Protein AF-A0AA36FGV0-F1 (afdb_monomer)

Structure (mmCIF, N/CA/C/O backbone):
data_AF-A0AA36FGV0-F1
#
_entry.id   AF-A0AA36FGV0-F1
#
loop_
_atom_site.group_PDB
_atom_site.id
_atom_site.type_symbol
_atom_site.label_atom_id
_atom_site.label_alt_id
_atom_site.label_comp_id
_atom_site.label_asym_id
_atom_site.label_entity_id
_atom_site.label_seq_id
_atom_site.pdbx_PDB_ins_code
_atom_site.Cartn_x
_atom_site.Cartn_y
_atom_site.Cartn_z
_atom_site.occupancy
_atom_site.B_iso_or_equiv
_atom_site.auth_seq_id
_atom_site.auth_comp_id
_atom_site.auth_asym_id
_atom_site.auth_atom_id
_atom_site.pdbx_PDB_model_num
ATOM 1 N N . MET A 1 1 ? 55.302 2.543 -12.598 1.00 51.16 1 MET A N 1
ATOM 2 C CA . MET A 1 1 ? 54.437 1.432 -13.042 1.00 51.16 1 MET A CA 1
ATOM 3 C C . MET A 1 1 ? 54.715 0.200 -12.169 1.00 51.16 1 MET A C 1
ATOM 5 O O . MET A 1 1 ? 55.273 -0.751 -12.674 1.00 51.16 1 MET A O 1
ATOM 9 N N . ASN A 1 2 ? 54.498 0.284 -10.837 1.00 51.69 2 ASN A N 1
ATOM 10 C CA . ASN A 1 2 ? 54.685 -0.860 -9.905 1.00 51.69 2 ASN A CA 1
ATOM 11 C C . ASN A 1 2 ? 54.218 -0.603 -8.441 1.00 51.69 2 ASN A C 1
ATOM 13 O O . ASN A 1 2 ? 54.749 -1.172 -7.491 1.00 51.69 2 ASN A O 1
ATOM 17 N N . ARG A 1 3 ? 53.230 0.282 -8.225 1.00 45.34 3 ARG A N 1
ATOM 18 C CA . ARG A 1 3 ? 52.556 0.438 -6.910 1.00 45.34 3 ARG A CA 1
ATOM 19 C C . ARG A 1 3 ? 51.031 0.337 -6.997 1.00 45.34 3 ARG A C 1
ATOM 21 O O . ARG A 1 3 ? 50.435 -0.187 -6.070 1.00 45.34 3 ARG A O 1
ATOM 28 N N . LEU A 1 4 ? 50.422 0.739 -8.120 1.00 46.88 4 LEU A N 1
ATOM 29 C CA . LEU A 1 4 ? 49.004 0.459 -8.381 1.00 46.88 4 LEU A CA 1
ATOM 30 C C . LEU A 1 4 ? 48.744 -1.020 -8.714 1.00 46.88 4 LEU A C 1
ATOM 32 O O . LEU A 1 4 ? 47.783 -1.582 -8.214 1.00 46.88 4 LEU A O 1
ATOM 36 N N . GLU A 1 5 ? 49.614 -1.679 -9.486 1.00 45.12 5 GLU A N 1
ATOM 37 C CA . GLU A 1 5 ? 49.387 -3.074 -9.911 1.00 45.12 5 GLU A CA 1
ATOM 38 C C . GLU A 1 5 ? 49.497 -4.087 -8.760 1.00 45.12 5 GLU A C 1
ATOM 40 O O . GLU A 1 5 ? 48.734 -5.046 -8.710 1.00 45.12 5 GLU A O 1
ATOM 45 N N . ASN A 1 6 ? 50.359 -3.835 -7.768 1.00 42.50 6 ASN A N 1
ATOM 46 C CA . ASN A 1 6 ? 50.465 -4.698 -6.585 1.00 42.50 6 ASN A CA 1
ATOM 47 C C . ASN A 1 6 ? 49.325 -4.498 -5.571 1.00 42.50 6 ASN A C 1
ATOM 49 O O . ASN A 1 6 ? 49.116 -5.371 -4.736 1.00 42.50 6 ASN A O 1
ATOM 53 N N . SER A 1 7 ? 48.564 -3.400 -5.653 1.00 47.06 7 SER A N 1
ATOM 54 C CA . SER A 1 7 ? 47.361 -3.206 -4.827 1.00 47.06 7 SER A CA 1
ATOM 55 C C . SER A 1 7 ? 46.142 -3.953 -5.375 1.00 47.06 7 SER A C 1
ATOM 57 O O . SER A 1 7 ? 45.177 -4.148 -4.643 1.00 47.06 7 SER A O 1
ATOM 59 N N . ILE A 1 8 ? 46.163 -4.349 -6.651 1.00 52.72 8 ILE A N 1
ATOM 60 C CA . ILE A 1 8 ? 45.011 -4.951 -7.339 1.00 52.72 8 ILE A CA 1
ATOM 61 C C . ILE A 1 8 ? 44.968 -6.478 -7.133 1.00 52.72 8 ILE A C 1
ATOM 63 O O . ILE A 1 8 ? 43.922 -7.093 -7.299 1.00 52.72 8 ILE A O 1
ATOM 67 N N . ASN A 1 9 ? 46.077 -7.096 -6.710 1.00 48.50 9 ASN A N 1
ATOM 68 C CA . ASN A 1 9 ? 46.266 -8.550 -6.772 1.00 48.50 9 ASN A CA 1
ATOM 69 C C . ASN A 1 9 ? 46.280 -9.301 -5.422 1.00 48.50 9 ASN A C 1
ATOM 71 O O . ASN A 1 9 ? 46.717 -10.451 -5.398 1.00 48.50 9 ASN A O 1
ATOM 75 N N . GLN A 1 10 ? 45.825 -8.723 -4.298 1.00 50.59 10 GLN A N 1
ATOM 76 C CA . GLN A 1 10 ? 45.853 -9.435 -2.996 1.00 50.59 10 GLN A CA 1
ATOM 77 C C . GLN A 1 10 ? 44.572 -9.441 -2.146 1.00 50.59 10 GLN A C 1
ATOM 79 O O . GLN A 1 10 ? 44.553 -10.054 -1.083 1.00 50.59 10 GLN A O 1
ATOM 84 N N . ALA A 1 11 ? 43.464 -8.911 -2.644 1.00 49.47 11 ALA A N 1
ATOM 85 C CA . ALA A 1 11 ? 42.132 -9.302 -2.197 1.00 49.47 11 ALA A CA 1
ATOM 86 C C . ALA A 1 11 ? 41.358 -9.632 -3.470 1.00 49.47 11 ALA A C 1
ATOM 88 O O . ALA A 1 11 ? 41.527 -8.928 -4.464 1.00 49.47 11 ALA A O 1
ATOM 89 N N . GLY A 1 12 ? 40.586 -10.722 -3.497 1.00 49.72 12 GLY A N 1
ATOM 90 C CA . GLY A 1 12 ? 39.739 -11.017 -4.655 1.00 49.72 12 GLY A CA 1
ATOM 91 C C . GLY A 1 12 ? 38.981 -9.756 -5.074 1.00 49.72 12 GLY A C 1
ATOM 92 O O . GLY A 1 12 ? 38.612 -8.968 -4.209 1.00 49.72 12 GLY A O 1
ATOM 93 N N . LEU A 1 13 ? 38.810 -9.546 -6.382 1.00 55.16 13 LEU A N 1
ATOM 94 C CA . LEU A 1 13 ? 38.053 -8.443 -6.993 1.00 55.16 13 LEU A CA 1
ATOM 95 C C . LEU A 1 13 ? 36.561 -8.503 -6.593 1.00 55.16 13 LEU A C 1
ATOM 97 O O . LEU A 1 13 ? 35.685 -8.660 -7.438 1.00 55.16 13 LEU A O 1
ATOM 101 N N . ALA A 1 14 ? 36.266 -8.464 -5.301 1.00 61.03 14 ALA A N 1
ATOM 102 C CA . ALA A 1 14 ? 34.937 -8.359 -4.742 1.00 61.03 14 ALA A CA 1
ATOM 103 C C . ALA A 1 14 ? 34.602 -6.869 -4.650 1.00 61.03 14 ALA A C 1
ATOM 105 O O . ALA A 1 14 ? 35.428 -6.076 -4.192 1.00 61.03 14 ALA A O 1
ATOM 106 N N . SER A 1 15 ? 33.417 -6.486 -5.130 1.00 71.06 15 SER A N 1
ATOM 107 C CA . S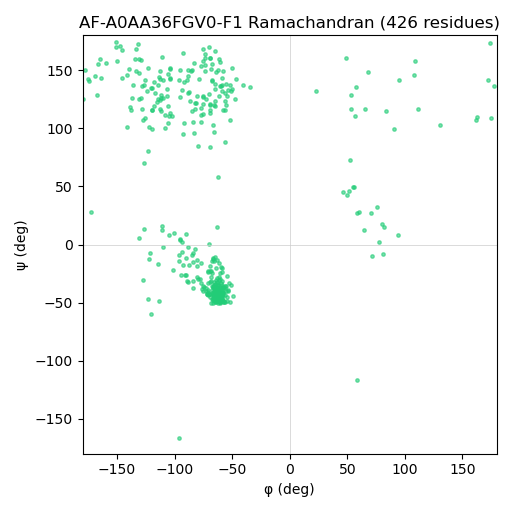ER A 1 15 ? 32.896 -5.142 -4.898 1.00 71.06 15 SER A CA 1
ATOM 108 C C . SER A 1 15 ? 32.781 -4.901 -3.395 1.00 71.06 15 SER A C 1
ATOM 110 O O . SER A 1 15 ? 32.483 -5.821 -2.633 1.00 71.06 15 SER A O 1
ATOM 112 N N . ASP A 1 16 ? 33.059 -3.672 -2.967 1.00 84.38 16 ASP A N 1
ATOM 113 C CA . ASP A 1 16 ? 32.792 -3.247 -1.599 1.00 84.38 16 ASP A CA 1
ATOM 114 C C . ASP A 1 16 ? 31.263 -3.166 -1.411 1.00 84.38 16 ASP A C 1
ATOM 116 O O . ASP A 1 16 ? 30.619 -2.320 -2.047 1.00 84.38 16 ASP A O 1
ATOM 120 N N . PRO A 1 17 ? 30.657 -4.026 -0.569 1.00 84.56 17 PRO A N 1
ATOM 121 C CA . PRO A 1 17 ? 29.209 -4.052 -0.400 1.00 84.56 17 PRO A CA 1
ATOM 122 C C . PRO A 1 17 ? 28.640 -2.735 0.143 1.00 84.56 17 PRO A C 1
ATOM 124 O O . PRO A 1 17 ? 27.491 -2.400 -0.154 1.00 84.56 17 PRO A O 1
ATOM 127 N N . GLU A 1 18 ? 29.420 -1.972 0.915 1.00 86.75 18 GLU A N 1
ATOM 128 C CA . GLU A 1 18 ? 28.995 -0.675 1.452 1.00 86.75 18 GLU A CA 1
ATOM 129 C C . GLU A 1 18 ? 28.924 0.371 0.335 1.00 86.75 18 GLU A C 1
ATOM 131 O O . GLU A 1 18 ? 27.935 1.105 0.208 1.00 86.75 18 GLU A O 1
ATOM 136 N N . ALA A 1 19 ? 29.930 0.383 -0.544 1.00 85.94 19 ALA A N 1
ATOM 137 C CA . ALA A 1 19 ? 29.931 1.230 -1.731 1.00 85.94 19 ALA A CA 1
ATOM 138 C C . ALA A 1 19 ? 28.770 0.880 -2.678 1.00 85.94 19 ALA A C 1
ATOM 140 O O . ALA A 1 19 ? 28.139 1.784 -3.235 1.00 85.94 19 ALA A O 1
ATOM 141 N N . ASP A 1 20 ? 28.431 -0.405 -2.821 1.00 87.00 20 ASP A N 1
ATOM 142 C CA . ASP A 1 20 ? 27.313 -0.857 -3.656 1.00 87.00 20 ASP A CA 1
ATOM 143 C C . ASP A 1 20 ? 25.963 -0.308 -3.168 1.00 87.00 20 ASP A C 1
ATOM 145 O O . ASP A 1 20 ? 25.121 0.080 -3.985 1.00 87.00 20 ASP A O 1
ATOM 149 N N . VAL A 1 21 ? 25.744 -0.224 -1.851 1.00 87.88 21 VAL A N 1
ATOM 150 C CA . VAL A 1 21 ? 24.526 0.378 -1.276 1.00 87.88 21 VAL A CA 1
ATOM 151 C C . VAL A 1 21 ? 24.435 1.861 -1.636 1.00 87.88 21 VAL A C 1
ATOM 153 O O . VAL A 1 21 ? 23.407 2.315 -2.146 1.00 87.88 21 VAL A O 1
ATOM 156 N N . ILE A 1 22 ? 25.519 2.613 -1.441 1.00 87.44 22 ILE A N 1
ATOM 157 C CA . ILE A 1 22 ? 25.567 4.050 -1.748 1.00 87.44 22 ILE A CA 1
ATOM 158 C C . ILE A 1 22 ? 25.345 4.285 -3.245 1.00 87.44 22 ILE A C 1
ATOM 160 O O . ILE A 1 22 ? 24.537 5.131 -3.640 1.00 87.44 22 ILE A O 1
ATOM 164 N N . MET A 1 23 ? 26.007 3.504 -4.098 1.00 88.81 23 MET A N 1
ATOM 165 C CA . MET A 1 23 ? 25.870 3.620 -5.548 1.00 88.81 23 MET A CA 1
ATOM 166 C C . MET A 1 23 ? 24.460 3.270 -6.028 1.00 88.81 23 MET A C 1
ATOM 168 O O . MET A 1 23 ? 23.944 3.937 -6.932 1.00 88.81 23 MET A O 1
ATOM 172 N N . LYS A 1 24 ? 23.789 2.290 -5.411 1.00 88.38 24 LYS A N 1
ATOM 173 C CA . LYS A 1 24 ? 22.369 2.004 -5.680 1.00 88.38 24 LYS A CA 1
ATOM 174 C C . LYS A 1 24 ? 21.484 3.203 -5.342 1.00 88.38 24 LYS A C 1
ATOM 176 O O . LYS A 1 24 ? 20.651 3.574 -6.166 1.00 88.38 24 LYS A O 1
ATOM 181 N N . ILE A 1 25 ? 21.702 3.860 -4.201 1.00 89.19 25 ILE A N 1
ATOM 182 C CA . ILE A 1 25 ? 20.951 5.068 -3.818 1.00 89.19 25 ILE A CA 1
ATOM 183 C C . ILE A 1 25 ? 21.192 6.194 -4.828 1.00 89.19 25 ILE A C 1
ATOM 185 O O . ILE A 1 25 ? 20.232 6.733 -5.378 1.00 89.19 25 ILE A O 1
ATOM 189 N N . ILE A 1 26 ? 22.452 6.503 -5.151 1.00 86.88 26 ILE A N 1
ATOM 190 C CA . ILE A 1 26 ? 22.810 7.572 -6.102 1.00 86.88 26 ILE A CA 1
ATOM 191 C C . ILE A 1 26 ? 22.182 7.326 -7.481 1.00 86.88 26 ILE A C 1
ATOM 193 O O . ILE A 1 26 ? 21.686 8.248 -8.130 1.00 86.88 26 ILE A O 1
ATOM 197 N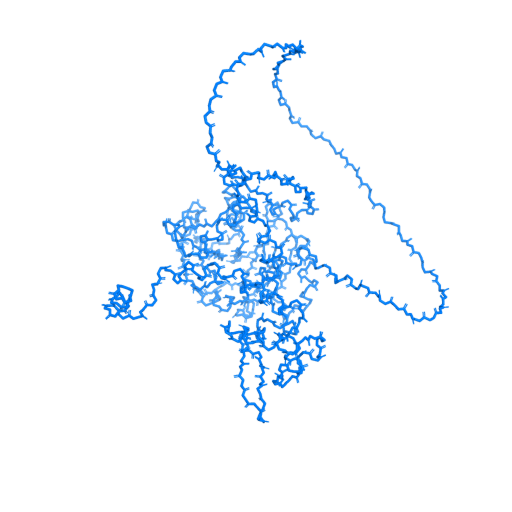 N . THR A 1 27 ? 22.194 6.078 -7.948 1.00 88.75 27 THR A N 1
ATOM 198 C CA . THR A 1 27 ? 21.694 5.730 -9.285 1.00 88.75 27 THR A CA 1
ATOM 199 C C . THR A 1 27 ? 20.180 5.514 -9.342 1.00 88.75 27 THR A C 1
ATOM 201 O O . THR A 1 27 ? 19.612 5.564 -10.436 1.00 88.75 27 THR A O 1
ATOM 204 N N . SER A 1 28 ? 19.504 5.348 -8.201 1.00 89.00 28 SER A N 1
ATOM 205 C CA . SER A 1 28 ? 18.059 5.091 -8.127 1.00 89.00 28 SER A CA 1
ATOM 206 C C . SER A 1 28 ? 17.217 6.186 -8.792 1.00 89.00 28 SER A C 1
ATOM 208 O O . SER A 1 28 ? 16.312 5.870 -9.563 1.00 89.00 28 SER A O 1
ATOM 210 N N . ALA A 1 29 ? 17.566 7.465 -8.605 1.00 86.81 29 ALA A N 1
ATOM 211 C CA . ALA A 1 29 ? 16.849 8.592 -9.208 1.00 86.81 29 ALA A CA 1
ATOM 212 C C . ALA A 1 29 ? 16.870 8.536 -10.746 1.00 86.81 29 ALA A C 1
ATOM 214 O O . ALA A 1 29 ? 15.877 8.838 -11.413 1.00 86.81 29 ALA A O 1
ATOM 215 N N . ARG A 1 30 ? 17.995 8.092 -11.323 1.00 92.00 30 ARG A N 1
ATOM 216 C CA . ARG A 1 30 ? 18.115 7.864 -12.768 1.00 92.00 30 ARG A CA 1
ATOM 217 C C . ARG A 1 30 ? 17.208 6.717 -13.212 1.00 92.00 30 ARG A C 1
ATOM 219 O O . ARG A 1 30 ? 16.504 6.869 -14.206 1.00 92.00 30 ARG A O 1
ATOM 226 N N . ASN A 1 31 ? 17.206 5.603 -12.483 1.00 93.44 31 ASN A N 1
ATOM 227 C CA . ASN A 1 31 ? 16.404 4.424 -12.822 1.00 93.44 31 ASN A CA 1
ATOM 228 C C . ASN A 1 31 ? 14.901 4.724 -12.747 1.00 93.44 31 ASN A C 1
ATOM 230 O O . ASN A 1 31 ? 14.164 4.377 -13.669 1.00 93.44 31 ASN A O 1
ATOM 234 N N . LEU A 1 32 ? 14.463 5.450 -11.714 1.00 91.06 32 LEU A N 1
ATOM 235 C CA . LEU A 1 32 ? 13.085 5.920 -11.595 1.00 91.06 32 LEU A CA 1
ATOM 236 C C . LEU A 1 32 ? 12.699 6.800 -12.787 1.00 91.06 32 LEU A C 1
ATOM 238 O O . LEU A 1 32 ? 11.677 6.559 -13.419 1.00 91.06 32 LEU A O 1
ATOM 242 N N . LYS A 1 33 ? 13.538 7.769 -13.170 1.00 91.44 33 LYS A N 1
ATOM 243 C CA . LYS A 1 33 ? 13.253 8.646 -14.317 1.00 91.44 33 LYS A CA 1
ATOM 244 C C . LYS A 1 33 ? 13.143 7.881 -15.644 1.00 91.44 33 LYS A C 1
ATOM 246 O O . LYS A 1 33 ? 12.327 8.238 -16.489 1.00 91.44 33 LYS A O 1
ATOM 251 N N . ILE A 1 34 ? 13.936 6.826 -15.821 1.00 94.94 34 ILE A N 1
ATOM 252 C CA . ILE A 1 34 ? 13.884 5.940 -16.995 1.00 94.94 34 ILE A CA 1
ATOM 253 C C . ILE A 1 34 ? 12.574 5.141 -17.020 1.00 94.94 34 ILE A C 1
ATOM 255 O O . ILE A 1 34 ? 11.911 5.105 -18.059 1.00 94.94 34 ILE A O 1
ATOM 259 N N . LEU A 1 35 ? 12.174 4.550 -15.888 1.00 94.00 35 LEU A N 1
ATOM 260 C CA . LEU A 1 35 ? 10.875 3.883 -15.738 1.00 94.00 35 LEU A CA 1
ATOM 261 C C . LEU A 1 35 ? 9.725 4.849 -16.057 1.00 94.00 35 LEU A C 1
ATOM 263 O O . LEU A 1 35 ? 8.853 4.527 -16.866 1.00 94.00 35 LEU A O 1
ATOM 267 N N . MET A 1 36 ? 9.754 6.046 -15.464 1.00 91.50 36 MET A N 1
ATOM 268 C CA . MET A 1 36 ? 8.727 7.070 -15.663 1.00 91.50 36 MET A CA 1
ATOM 269 C C . MET A 1 36 ? 8.605 7.475 -17.126 1.00 91.50 36 MET A C 1
ATOM 271 O O . MET A 1 36 ? 7.492 7.530 -17.642 1.00 91.50 36 MET A O 1
ATOM 275 N N . TYR A 1 37 ? 9.723 7.658 -17.829 1.00 93.44 37 TYR A N 1
ATOM 276 C CA . TYR A 1 37 ? 9.687 7.950 -19.258 1.00 93.44 37 TYR A CA 1
ATOM 277 C C . TYR A 1 37 ? 8.995 6.831 -20.053 1.00 93.44 37 TYR A C 1
ATOM 279 O O . TYR A 1 37 ? 8.110 7.115 -20.859 1.00 93.44 37 TYR A O 1
ATOM 287 N N . GLY A 1 38 ? 9.326 5.560 -19.784 1.00 93.38 38 GLY A N 1
ATOM 288 C CA . GLY A 1 38 ? 8.666 4.408 -20.413 1.00 93.38 38 GLY A CA 1
ATOM 289 C C . GLY A 1 38 ? 7.150 4.380 -20.179 1.00 93.38 38 GLY A C 1
ATOM 290 O O . GLY A 1 38 ? 6.381 4.131 -21.112 1.00 93.38 38 GLY A O 1
ATOM 291 N N . LEU A 1 39 ? 6.710 4.713 -18.961 1.00 91.06 39 LEU A N 1
ATOM 292 C CA . LEU A 1 39 ? 5.292 4.844 -18.618 1.00 91.06 39 LEU A CA 1
ATOM 293 C C . LEU A 1 39 ? 4.632 6.019 -19.353 1.00 91.06 39 LEU A C 1
ATOM 295 O O . LEU A 1 39 ? 3.551 5.864 -19.924 1.00 91.06 39 LEU A O 1
ATOM 299 N N . GLU A 1 40 ? 5.246 7.200 -19.357 1.00 88.88 40 GLU A N 1
ATOM 300 C CA . GLU A 1 40 ? 4.680 8.434 -19.920 1.00 88.88 40 GLU A CA 1
ATOM 301 C C . GLU A 1 40 ? 4.462 8.380 -21.431 1.00 88.88 40 GLU A C 1
ATOM 303 O O . GLU A 1 40 ? 3.453 8.911 -21.918 1.00 88.88 40 GLU A O 1
ATOM 308 N N . VAL A 1 41 ? 5.389 7.744 -22.155 1.00 91.25 41 VAL A N 1
ATOM 309 C CA . VAL A 1 41 ? 5.276 7.539 -23.606 1.00 91.25 41 VAL A CA 1
ATOM 310 C C . VAL A 1 41 ? 4.376 6.355 -23.960 1.00 91.25 41 VAL A C 1
ATOM 312 O O . VAL A 1 41 ? 3.963 6.241 -25.106 1.00 91.25 41 VAL A O 1
ATOM 315 N N . GLY A 1 42 ? 4.032 5.499 -22.990 1.00 91.56 42 GLY A N 1
ATOM 316 C CA . GLY A 1 42 ? 3.203 4.313 -23.222 1.00 91.56 42 GLY A CA 1
ATOM 317 C C . GLY A 1 42 ? 3.960 3.173 -23.900 1.00 91.56 42 GLY A C 1
ATOM 318 O O . GLY A 1 42 ? 3.373 2.415 -24.665 1.00 91.56 42 GLY A O 1
ATOM 319 N N . LEU A 1 43 ? 5.263 3.040 -23.632 1.00 94.69 43 LEU A N 1
ATOM 320 C CA . LEU A 1 43 ? 6.091 1.997 -24.238 1.00 94.69 43 LEU A CA 1
ATOM 321 C C . LEU A 1 43 ? 5.574 0.592 -23.900 1.00 94.69 43 LEU A C 1
ATOM 323 O O . LEU A 1 43 ? 5.433 -0.243 -24.788 1.00 94.69 43 LEU A O 1
ATOM 327 N N . PHE A 1 44 ? 5.297 0.332 -22.621 1.00 94.44 44 PHE A N 1
ATOM 328 C CA . PHE A 1 44 ? 4.861 -0.990 -22.162 1.00 94.44 44 PHE A CA 1
ATOM 329 C C . PHE A 1 44 ? 3.483 -1.362 -22.726 1.00 94.44 44 PHE A C 1
ATOM 331 O O . PHE A 1 44 ? 3.248 -2.522 -23.059 1.00 94.44 44 PHE A O 1
ATOM 338 N N . ASP A 1 45 ? 2.605 -0.368 -22.889 1.00 91.69 45 ASP A N 1
ATOM 339 C CA . ASP A 1 45 ? 1.291 -0.515 -23.523 1.00 91.69 45 ASP A CA 1
ATOM 340 C C . ASP A 1 45 ? 1.416 -0.869 -25.010 1.00 91.69 45 ASP A C 1
ATOM 342 O O . ASP A 1 45 ? 0.711 -1.742 -25.516 1.00 91.69 45 ASP A O 1
ATOM 346 N N . GLU A 1 46 ? 2.330 -0.209 -25.721 1.00 92.88 46 GLU A N 1
ATOM 347 C CA . GLU A 1 46 ? 2.604 -0.485 -27.133 1.00 92.88 46 GLU A CA 1
ATOM 348 C C . GLU A 1 46 ? 3.153 -1.905 -27.328 1.00 92.88 46 GLU A C 1
ATOM 350 O O . GLU A 1 46 ? 2.697 -2.622 -28.215 1.00 92.88 46 GLU A O 1
ATOM 355 N N . ILE A 1 47 ? 4.087 -2.341 -26.475 1.00 92.75 47 ILE A N 1
ATOM 356 C CA . ILE A 1 47 ? 4.630 -3.706 -26.526 1.00 92.75 47 ILE A CA 1
ATOM 357 C C . ILE A 1 47 ? 3.526 -4.738 -26.265 1.00 92.75 47 ILE A C 1
ATOM 359 O O . ILE A 1 47 ? 3.439 -5.727 -26.990 1.00 92.75 47 ILE A O 1
ATOM 363 N N . GLU A 1 48 ? 2.665 -4.517 -25.265 1.00 89.81 48 GLU A N 1
ATOM 364 C CA . GLU A 1 48 ? 1.576 -5.453 -24.958 1.00 89.81 48 GLU A CA 1
ATOM 365 C C . GLU A 1 48 ? 0.526 -5.501 -26.075 1.00 89.81 48 GLU A C 1
ATOM 367 O O . GLU A 1 48 ? 0.136 -6.583 -26.513 1.00 89.81 48 GLU A O 1
ATOM 372 N N . SER A 1 49 ? 0.080 -4.342 -26.563 1.00 89.19 49 SER A N 1
ATOM 373 C CA . SER A 1 49 ? -0.969 -4.257 -27.590 1.00 89.19 49 SER A CA 1
ATOM 374 C C . SER A 1 49 ? -0.535 -4.791 -28.957 1.00 89.19 49 SER A C 1
ATOM 376 O O . SER A 1 49 ? -1.386 -5.238 -29.725 1.00 89.19 49 SER A O 1
ATOM 378 N N . ASN A 1 50 ? 0.769 -4.802 -29.252 1.00 87.12 50 ASN A N 1
ATOM 379 C CA . ASN A 1 50 ? 1.301 -5.410 -30.470 1.00 87.12 50 ASN A CA 1
ATOM 380 C C . ASN A 1 50 ? 1.181 -6.948 -30.474 1.00 87.12 50 ASN A C 1
ATOM 382 O O . ASN A 1 50 ? 1.192 -7.553 -31.544 1.00 87.12 50 ASN A O 1
ATOM 386 N N . GLY A 1 51 ? 1.082 -7.590 -29.304 1.00 83.81 51 GLY A N 1
ATOM 387 C CA . GLY A 1 51 ? 0.923 -9.045 -29.162 1.00 83.81 51 GLY A CA 1
ATOM 388 C C . GLY A 1 51 ? 2.163 -9.887 -29.498 1.00 83.81 51 GLY A C 1
ATOM 389 O O . GLY A 1 51 ? 2.182 -11.076 -29.202 1.00 83.81 51 GLY A O 1
ATOM 390 N N . GLU A 1 52 ? 3.205 -9.280 -30.068 1.00 87.31 52 GLU A N 1
ATOM 391 C CA . GLU A 1 52 ? 4.476 -9.914 -30.433 1.00 87.31 52 GLU A CA 1
ATOM 392 C C . GLU A 1 52 ? 5.665 -9.049 -29.971 1.00 87.31 52 GLU A C 1
ATOM 394 O O . GLU A 1 52 ? 5.553 -7.815 -29.969 1.00 87.31 52 GLU A O 1
ATOM 399 N N . PRO A 1 53 ? 6.825 -9.649 -29.638 1.00 89.69 53 PRO A N 1
ATOM 400 C CA . PRO A 1 53 ? 8.037 -8.907 -29.303 1.00 89.69 53 PRO A CA 1
ATOM 401 C C . PRO A 1 53 ? 8.461 -7.923 -30.405 1.00 89.69 53 PRO A C 1
ATOM 403 O O . PRO A 1 53 ? 8.464 -8.242 -31.598 1.00 89.69 53 PRO A O 1
ATOM 406 N N . LEU A 1 54 ? 8.874 -6.719 -30.010 1.00 95.25 54 LEU A N 1
ATOM 407 C CA . LEU A 1 54 ? 9.211 -5.635 -30.934 1.00 95.25 54 LEU A CA 1
ATOM 408 C C . LEU A 1 54 ? 10.720 -5.449 -31.072 1.00 95.25 54 LEU A C 1
ATOM 410 O O . LEU A 1 54 ? 11.467 -5.509 -30.103 1.00 95.25 54 LEU A O 1
ATOM 414 N N . THR A 1 55 ? 11.192 -5.145 -32.281 1.00 97.06 55 THR A N 1
ATOM 415 C CA . THR A 1 55 ? 12.591 -4.726 -32.482 1.00 97.06 55 THR A CA 1
ATOM 416 C C . THR A 1 55 ? 12.788 -3.269 -32.056 1.00 97.06 55 THR A C 1
ATOM 418 O O . THR A 1 55 ? 11.874 -2.450 -32.189 1.00 97.06 55 THR A O 1
ATOM 421 N N . ALA A 1 56 ? 14.013 -2.893 -31.668 1.00 97.31 56 ALA A N 1
ATOM 422 C CA . ALA A 1 56 ? 14.353 -1.489 -31.399 1.00 97.31 56 ALA A CA 1
ATOM 423 C C . ALA A 1 56 ? 14.056 -0.575 -32.603 1.00 97.31 56 ALA A C 1
ATOM 425 O O . ALA A 1 56 ? 13.587 0.545 -32.435 1.00 97.31 56 ALA A O 1
ATOM 426 N N . ALA A 1 57 ? 14.264 -1.066 -33.831 1.00 96.50 57 ALA A N 1
ATOM 427 C CA . ALA A 1 57 ? 13.917 -0.332 -35.049 1.00 96.50 57 ALA A CA 1
ATOM 428 C C . ALA A 1 57 ? 12.399 -0.154 -35.225 1.00 96.50 57 ALA A C 1
ATOM 430 O O . ALA A 1 57 ? 11.963 0.875 -35.733 1.00 96.50 57 ALA A O 1
ATOM 431 N N . GLY A 1 58 ? 11.597 -1.145 -34.825 1.00 95.75 58 GLY A N 1
ATOM 432 C CA . GLY A 1 58 ? 10.137 -1.054 -34.831 1.00 95.75 58 GLY A CA 1
ATOM 433 C C . GLY A 1 58 ? 9.637 0.022 -33.873 1.00 95.75 58 GLY A C 1
ATOM 434 O O . GLY A 1 58 ? 8.897 0.910 -34.293 1.00 95.75 58 GLY A O 1
ATOM 435 N N . ILE A 1 59 ? 10.125 -0.006 -32.631 1.00 96.31 59 ILE A N 1
ATOM 436 C CA . ILE A 1 59 ? 9.794 0.984 -31.596 1.00 96.31 59 ILE A CA 1
ATOM 437 C C . ILE A 1 59 ? 10.256 2.378 -32.035 1.00 96.31 59 ILE A C 1
ATOM 439 O O . ILE A 1 59 ? 9.460 3.312 -32.053 1.00 96.31 59 ILE A O 1
ATOM 443 N N . ALA A 1 60 ? 11.502 2.515 -32.494 1.00 97.31 60 ALA A N 1
ATOM 444 C CA . ALA A 1 60 ? 12.039 3.791 -32.961 1.00 97.31 60 ALA A CA 1
ATOM 445 C C . ALA A 1 60 ? 11.193 4.405 -34.087 1.00 97.31 60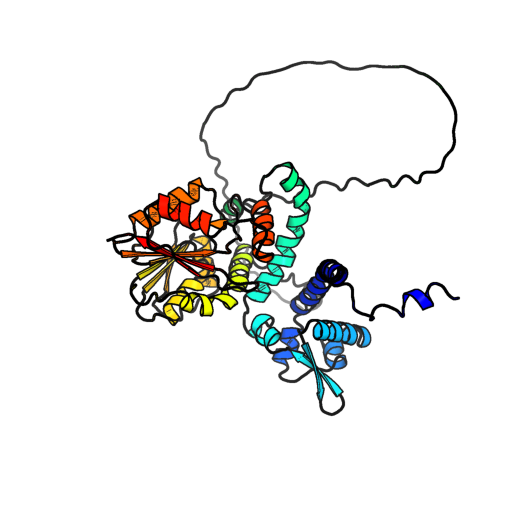 ALA A C 1
ATOM 447 O O . ALA A 1 60 ? 10.867 5.587 -34.037 1.00 97.31 60 ALA A O 1
ATOM 448 N N . ARG A 1 61 ? 10.759 3.605 -35.073 1.00 96.69 61 ARG A N 1
ATOM 449 C CA . ARG A 1 61 ? 9.852 4.087 -36.129 1.00 96.69 61 ARG A CA 1
ATOM 450 C C . ARG A 1 61 ? 8.492 4.511 -35.580 1.00 96.69 61 ARG A C 1
ATOM 452 O O . ARG A 1 61 ? 7.985 5.546 -35.997 1.00 96.69 61 ARG A O 1
ATOM 459 N N . LYS A 1 62 ? 7.905 3.728 -34.670 1.00 94.44 62 LYS A N 1
ATOM 460 C CA . LYS A 1 62 ? 6.570 3.998 -34.114 1.00 94.44 62 LYS A CA 1
ATOM 461 C C . LYS A 1 62 ? 6.532 5.304 -33.321 1.00 94.44 62 LYS A C 1
ATOM 463 O O . LYS A 1 62 ? 5.592 6.076 -33.475 1.00 94.44 62 LYS A O 1
ATOM 468 N N . PHE A 1 63 ? 7.560 5.554 -32.514 1.00 94.31 63 PHE A N 1
ATOM 469 C CA . PHE A 1 63 ? 7.649 6.745 -31.668 1.00 94.31 63 PHE A CA 1
ATOM 470 C C . PHE A 1 63 ? 8.406 7.918 -32.315 1.00 94.31 63 PHE A C 1
ATOM 472 O O . PHE A 1 63 ? 8.540 8.969 -31.695 1.00 94.31 63 PHE A O 1
ATOM 479 N N . ASN A 1 64 ? 8.868 7.768 -33.564 1.00 96.12 64 ASN A N 1
ATOM 480 C CA . ASN A 1 64 ? 9.695 8.749 -34.275 1.00 96.12 64 ASN A CA 1
ATOM 481 C C . ASN A 1 64 ? 10.985 9.121 -33.509 1.00 96.12 64 ASN A C 1
ATOM 483 O O . ASN A 1 64 ? 11.299 10.294 -33.300 1.00 96.12 64 ASN A O 1
ATOM 487 N N . TYR A 1 65 ? 11.724 8.103 -33.067 1.00 97.00 65 TYR A N 1
ATOM 488 C CA . TYR A 1 65 ? 12.978 8.227 -32.322 1.00 97.00 65 TYR A CA 1
ATOM 489 C C . TYR A 1 65 ? 14.187 7.760 -33.133 1.00 97.00 65 TYR A C 1
ATOM 491 O O . TYR A 1 65 ? 14.077 6.994 -34.092 1.00 97.00 65 TYR A O 1
ATOM 499 N N . ASP A 1 66 ? 15.376 8.179 -32.697 1.00 97.94 66 ASP A N 1
ATOM 500 C CA . ASP A 1 66 ? 16.627 7.603 -33.179 1.00 97.94 66 ASP A CA 1
ATOM 501 C C . ASP A 1 66 ? 16.735 6.124 -32.773 1.00 97.94 66 ASP A C 1
ATOM 503 O O . ASP A 1 66 ? 16.507 5.750 -31.616 1.00 97.94 66 ASP A O 1
ATOM 507 N N . LYS A 1 67 ? 17.128 5.273 -33.724 1.00 97.12 67 LYS A N 1
ATOM 508 C CA . LYS A 1 67 ? 17.225 3.823 -33.522 1.00 97.12 67 LYS A CA 1
ATOM 509 C C . LYS A 1 67 ? 18.269 3.461 -32.464 1.00 97.12 67 LYS A C 1
ATOM 511 O O . LYS A 1 67 ? 17.984 2.634 -31.601 1.00 97.12 67 LYS A O 1
ATOM 516 N N . SER A 1 68 ? 19.462 4.052 -32.539 1.00 97.81 68 SER A N 1
ATOM 517 C CA . SER A 1 68 ? 20.588 3.709 -31.654 1.00 97.81 68 SER A CA 1
ATOM 518 C C . SER A 1 68 ? 20.279 4.070 -30.200 1.00 97.81 68 SER A C 1
ATOM 520 O O . SER A 1 68 ? 20.492 3.282 -29.277 1.00 97.81 68 SER A O 1
ATOM 522 N N . THR A 1 69 ? 19.700 5.249 -29.996 1.00 97.75 69 THR A N 1
ATOM 523 C CA . THR A 1 69 ? 19.280 5.743 -28.683 1.00 97.75 69 THR A CA 1
ATOM 524 C C . THR A 1 69 ? 18.123 4.920 -28.125 1.00 97.75 69 THR A C 1
ATOM 526 O O . THR A 1 69 ? 18.161 4.537 -26.956 1.00 97.75 69 THR A O 1
ATOM 529 N N . THR A 1 70 ? 17.140 4.568 -28.962 1.00 98.12 70 THR A N 1
ATOM 530 C CA . THR A 1 70 ? 16.033 3.679 -28.574 1.00 98.12 70 THR A CA 1
ATOM 531 C C . THR A 1 70 ? 16.557 2.325 -28.106 1.00 98.12 70 THR A C 1
ATOM 533 O O . THR A 1 70 ? 16.148 1.838 -27.058 1.00 98.12 70 THR A O 1
ATOM 536 N N . GLU A 1 71 ? 17.512 1.731 -28.823 1.00 98.25 71 GLU A N 1
ATOM 537 C CA . GLU A 1 71 ? 18.110 0.455 -28.422 1.00 98.25 71 GLU A CA 1
ATOM 538 C C . GLU A 1 71 ? 18.801 0.541 -27.052 1.00 98.25 71 GLU A C 1
ATOM 540 O O . GLU A 1 71 ? 18.619 -0.339 -26.211 1.00 98.25 71 GLU A O 1
ATOM 545 N N . ARG A 1 72 ? 19.549 1.618 -26.782 1.00 98.19 72 ARG A N 1
ATOM 546 C CA . ARG A 1 72 ? 20.180 1.848 -25.468 1.00 98.19 72 ARG A CA 1
ATOM 547 C C . ARG A 1 72 ? 19.149 2.017 -24.355 1.00 98.19 72 ARG A C 1
ATOM 549 O O . ARG A 1 72 ? 19.338 1.467 -23.271 1.00 98.19 72 ARG A O 1
ATOM 556 N N . PHE A 1 73 ? 18.065 2.739 -24.623 1.00 98.00 73 PHE A N 1
ATOM 557 C CA . PHE A 1 73 ? 16.964 2.906 -23.677 1.00 98.00 73 PHE A CA 1
ATOM 558 C C . PHE A 1 73 ? 16.305 1.560 -23.346 1.00 98.00 73 PHE A C 1
ATOM 560 O O . PHE A 1 73 ? 16.194 1.209 -22.173 1.00 98.00 73 PHE A O 1
ATOM 567 N N . LEU A 1 74 ? 15.979 0.758 -24.361 1.00 98.25 74 LEU A N 1
ATOM 568 C CA . LEU A 1 74 ? 15.399 -0.574 -24.176 1.00 98.25 74 LEU A CA 1
ATOM 569 C C . LEU A 1 74 ? 16.350 -1.516 -23.434 1.00 98.25 74 LEU A C 1
ATOM 571 O O . LEU A 1 74 ? 15.934 -2.184 -22.497 1.00 98.25 74 LEU A O 1
ATOM 575 N N . ASN A 1 75 ? 17.642 -1.520 -23.775 1.00 98.19 75 ASN A N 1
ATOM 576 C CA . ASN A 1 75 ? 18.649 -2.292 -23.039 1.00 98.19 75 ASN A CA 1
ATOM 577 C C . ASN A 1 75 ? 18.741 -1.865 -21.567 1.00 98.19 75 ASN A C 1
ATOM 579 O O . ASN A 1 75 ? 19.000 -2.699 -20.705 1.00 98.19 75 ASN A O 1
ATOM 583 N N . THR A 1 76 ? 18.513 -0.584 -21.274 1.00 97.88 76 THR A N 1
ATOM 584 C CA . THR A 1 76 ? 18.483 -0.108 -19.889 1.00 97.88 76 THR A CA 1
ATOM 585 C C . THR A 1 76 ? 17.249 -0.634 -19.160 1.00 97.88 76 THR A C 1
ATOM 587 O O . THR A 1 76 ? 17.376 -1.117 -18.043 1.00 97.88 76 THR A O 1
ATOM 590 N N . LEU A 1 77 ? 16.072 -0.632 -19.792 1.00 97.88 77 LEU A N 1
ATOM 591 C CA . LEU A 1 77 ? 14.867 -1.238 -19.211 1.00 97.88 77 LEU A CA 1
ATOM 592 C C . LEU A 1 77 ? 15.014 -2.752 -18.995 1.00 97.88 77 LEU A C 1
ATOM 594 O O . LEU A 1 77 ? 14.534 -3.264 -17.989 1.00 97.88 77 LEU A O 1
ATOM 598 N N . VAL A 1 78 ? 15.728 -3.449 -19.884 1.00 98.12 78 VAL A N 1
ATOM 599 C CA . VAL A 1 78 ? 16.097 -4.862 -19.689 1.00 98.12 78 VAL A CA 1
ATOM 600 C C . VAL A 1 78 ? 16.981 -5.026 -18.454 1.00 98.12 78 VAL A C 1
ATOM 602 O O . VAL A 1 78 ? 16.715 -5.881 -17.625 1.00 98.12 78 VAL A O 1
ATOM 605 N N . SER A 1 79 ? 17.988 -4.164 -18.269 1.00 96.31 79 SER A N 1
ATOM 606 C CA . SER A 1 79 ? 18.856 -4.212 -17.078 1.00 96.31 79 SER A CA 1
ATOM 607 C C . SER A 1 79 ? 18.157 -3.874 -15.754 1.00 96.31 79 SER A C 1
ATOM 609 O O . SER A 1 79 ? 18.742 -4.066 -14.694 1.00 96.31 79 SER A O 1
ATOM 611 N N . LEU A 1 80 ? 16.936 -3.335 -15.818 1.00 95.38 80 LEU A N 1
ATOM 612 C CA . LEU A 1 80 ? 16.079 -3.045 -14.667 1.00 95.38 80 LEU A CA 1
ATOM 613 C C . LEU A 1 80 ? 14.992 -4.117 -14.471 1.00 95.38 80 LEU A C 1
ATOM 615 O O . LEU A 1 80 ? 14.059 -3.886 -13.708 1.00 95.38 80 LEU A O 1
ATOM 619 N N . ASP A 1 81 ? 15.077 -5.241 -15.192 1.00 96.38 81 ASP A N 1
ATOM 620 C CA . ASP A 1 81 ? 14.101 -6.339 -15.185 1.00 96.38 81 ASP A CA 1
ATOM 621 C C . ASP A 1 81 ? 12.672 -5.906 -15.582 1.00 96.38 81 ASP A C 1
ATOM 623 O O . ASP A 1 81 ? 11.665 -6.508 -15.194 1.00 96.38 81 ASP A O 1
ATOM 627 N N . LEU A 1 82 ? 12.568 -4.845 -16.391 1.00 96.62 82 LEU A N 1
ATOM 628 C CA . LEU A 1 82 ? 11.293 -4.329 -16.896 1.00 96.62 82 LEU A CA 1
ATOM 629 C C . LEU A 1 82 ? 10.945 -4.885 -18.280 1.00 96.62 82 LEU A C 1
ATOM 631 O O . LEU A 1 82 ? 9.764 -4.977 -18.617 1.00 96.62 82 LEU A O 1
ATOM 635 N N . LEU A 1 83 ? 11.944 -5.273 -19.074 1.00 98.00 83 LEU A N 1
ATOM 636 C CA . LEU A 1 83 ? 11.763 -5.902 -20.383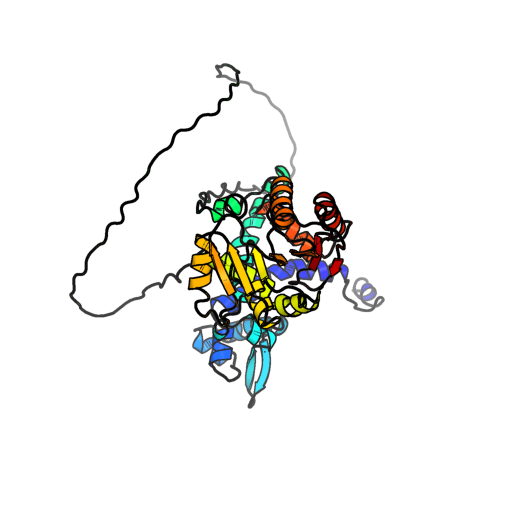 1.00 98.00 83 LEU A CA 1
ATOM 637 C C . LEU A 1 83 ? 12.625 -7.162 -20.496 1.00 98.00 83 LEU A C 1
ATOM 639 O O . LEU A 1 83 ? 13.744 -7.192 -19.994 1.00 98.00 83 LEU A O 1
ATOM 643 N N . ASP A 1 84 ? 12.140 -8.148 -21.239 1.00 97.62 84 ASP A N 1
ATOM 644 C CA . ASP A 1 84 ? 12.940 -9.272 -21.714 1.00 97.62 84 ASP A CA 1
ATOM 645 C C . ASP A 1 84 ? 13.583 -8.926 -23.064 1.00 97.62 84 ASP A C 1
ATOM 647 O O . ASP A 1 84 ? 13.040 -8.139 -23.850 1.00 97.62 84 ASP A O 1
ATOM 651 N N . LYS A 1 85 ? 14.756 -9.510 -23.337 1.00 97.62 85 LYS A N 1
ATOM 652 C CA . LYS A 1 85 ? 15.496 -9.337 -24.595 1.00 97.62 85 LYS A CA 1
ATOM 653 C C . LYS A 1 85 ? 15.865 -10.688 -25.181 1.00 97.62 85 LYS A C 1
ATOM 655 O O . LYS A 1 85 ? 16.687 -11.410 -24.623 1.00 97.62 85 LYS A O 1
ATOM 660 N N . GLU A 1 86 ? 15.323 -10.982 -26.355 1.00 96.50 86 GLU A N 1
ATOM 661 C CA . GLU A 1 86 ? 15.467 -12.287 -26.999 1.00 96.50 86 GLU A CA 1
ATOM 662 C C . GLU A 1 86 ? 15.826 -12.155 -28.482 1.00 96.50 86 GLU A C 1
ATOM 664 O O . GLU A 1 86 ? 15.756 -11.074 -29.073 1.00 96.50 86 GLU A O 1
ATOM 669 N N . VAL A 1 87 ? 16.221 -13.269 -29.102 1.00 95.75 87 VAL A N 1
ATOM 670 C CA . VAL A 1 87 ? 16.401 -13.357 -30.555 1.00 95.75 87 VAL A CA 1
ATOM 671 C C . VAL A 1 87 ? 15.230 -14.134 -31.146 1.00 95.75 87 VAL A C 1
ATOM 673 O O . VAL A 1 87 ? 15.134 -15.347 -30.978 1.00 95.75 87 VAL A O 1
ATOM 676 N N . HIS A 1 88 ? 14.368 -13.450 -31.895 1.00 91.31 88 HIS A N 1
ATOM 677 C CA . HIS A 1 88 ? 13.236 -14.051 -32.593 1.00 91.31 88 HIS A CA 1
ATOM 678 C C . HIS A 1 88 ? 13.425 -13.921 -34.108 1.00 91.31 88 HIS A C 1
ATOM 680 O O . HIS A 1 88 ? 13.591 -12.820 -34.637 1.00 91.31 88 HIS A O 1
ATOM 686 N N . LYS A 1 89 ? 13.420 -15.054 -34.825 1.00 90.00 89 LYS A N 1
ATOM 687 C CA . LYS A 1 89 ? 13.612 -15.119 -36.292 1.00 90.00 89 LYS A CA 1
ATOM 688 C C . LYS A 1 89 ? 14.846 -14.328 -36.774 1.00 90.00 89 LYS A C 1
ATOM 690 O O . LYS A 1 89 ? 14.780 -13.592 -37.754 1.00 90.00 89 LYS A O 1
ATOM 695 N N . GLY A 1 90 ? 15.961 -14.452 -36.049 1.00 91.94 90 GLY A N 1
ATOM 696 C CA . GLY A 1 90 ? 17.233 -13.791 -36.371 1.00 91.94 90 GLY A CA 1
ATOM 697 C C . GLY A 1 90 ? 17.315 -12.302 -36.011 1.00 91.94 90 GLY A C 1
ATOM 698 O O . GLY A 1 90 ? 18.343 -11.683 -36.266 1.00 91.94 90 GLY A O 1
ATOM 699 N N . ASN A 1 91 ? 16.274 -11.725 -35.402 1.00 94.12 91 ASN A N 1
ATOM 700 C CA . ASN A 1 91 ? 16.258 -10.332 -34.962 1.00 94.12 91 ASN A CA 1
ATOM 701 C C . ASN A 1 91 ? 16.231 -10.238 -33.438 1.00 94.12 91 ASN A C 1
ATOM 703 O O . ASN A 1 91 ? 15.537 -11.006 -32.778 1.00 94.12 91 ASN A O 1
ATOM 707 N N . VAL A 1 92 ? 16.943 -9.255 -32.888 1.00 97.25 92 VAL A N 1
ATOM 708 C CA . VAL A 1 92 ? 16.837 -8.898 -31.470 1.00 97.25 92 VAL A CA 1
ATOM 709 C C . VAL A 1 92 ? 15.504 -8.193 -31.230 1.00 97.25 92 VAL A C 1
ATOM 711 O O . VAL A 1 92 ? 15.202 -7.184 -31.880 1.00 97.25 92 VAL A O 1
ATOM 714 N N . VAL A 1 93 ? 14.726 -8.719 -30.294 1.00 97.75 93 VAL A N 1
ATOM 715 C CA . VAL A 1 93 ? 13.390 -8.245 -29.936 1.00 97.75 93 VAL A CA 1
ATOM 716 C C . VAL A 1 93 ? 13.264 -8.030 -28.430 1.00 97.75 93 VAL A C 1
ATOM 718 O O . VAL A 1 93 ? 14.039 -8.579 -27.648 1.00 97.75 93 VAL A O 1
ATOM 721 N N . TYR A 1 94 ? 12.284 -7.214 -28.053 1.00 98.12 94 TYR A N 1
ATOM 722 C CA . TYR A 1 94 ? 11.985 -6.820 -26.685 1.00 98.12 94 TYR A CA 1
ATOM 723 C C . TYR A 1 94 ? 10.515 -7.101 -26.372 1.00 98.12 94 TYR A C 1
ATOM 725 O O . TYR A 1 94 ? 9.637 -6.792 -27.185 1.00 98.12 94 TYR A O 1
ATOM 733 N N . SER A 1 95 ? 10.250 -7.642 -25.188 1.00 97.12 95 SER A N 1
ATOM 734 C CA . SER A 1 95 ? 8.904 -7.892 -24.663 1.00 97.12 95 SER A CA 1
ATOM 735 C C . SER A 1 95 ? 8.799 -7.440 -23.211 1.00 97.12 95 SER A C 1
ATOM 737 O O . SER A 1 95 ? 9.806 -7.283 -22.529 1.00 97.12 95 SER A O 1
ATOM 739 N N . ASN A 1 96 ? 7.581 -7.206 -22.724 1.00 96.50 96 ASN A N 1
ATOM 740 C CA . ASN A 1 96 ? 7.370 -6.949 -21.303 1.00 96.50 96 ASN A CA 1
ATOM 741 C C . ASN A 1 96 ? 7.678 -8.215 -20.503 1.00 96.50 96 ASN A C 1
ATOM 743 O O . ASN A 1 96 ? 7.238 -9.298 -20.889 1.00 96.50 96 ASN A O 1
ATOM 747 N N . THR A 1 97 ? 8.317 -8.063 -19.342 1.00 95.69 97 THR A N 1
ATOM 748 C CA . THR A 1 97 ? 8.353 -9.153 -18.362 1.00 95.69 97 THR A CA 1
ATOM 749 C C . THR A 1 97 ? 6.942 -9.451 -17.843 1.00 95.69 97 THR A C 1
ATOM 751 O O . THR A 1 97 ? 6.004 -8.651 -17.993 1.00 95.69 97 THR A O 1
ATOM 754 N N . ALA A 1 98 ? 6.769 -10.591 -17.167 1.00 91.19 98 ALA A N 1
ATOM 755 C CA . ALA A 1 98 ? 5.506 -10.921 -16.502 1.00 91.19 98 ALA A CA 1
ATOM 756 C C . ALA A 1 98 ? 5.104 -9.854 -15.462 1.00 91.19 98 ALA A C 1
ATOM 758 O O . ALA A 1 98 ? 3.926 -9.508 -15.352 1.00 91.19 98 ALA A O 1
ATOM 759 N N . GLY A 1 99 ? 6.082 -9.298 -14.734 1.00 88.75 99 GLY A N 1
ATOM 760 C CA . GLY A 1 99 ? 5.870 -8.220 -13.766 1.00 88.75 99 GLY A CA 1
ATOM 761 C C . GLY A 1 99 ? 5.401 -6.927 -14.434 1.00 88.75 99 GLY A C 1
ATOM 762 O O . GLY A 1 99 ? 4.384 -6.365 -14.029 1.00 88.75 99 GLY A O 1
ATOM 763 N N . THR A 1 100 ? 6.074 -6.502 -15.504 1.00 92.31 100 THR A N 1
ATOM 764 C CA . THR A 1 100 ? 5.699 -5.305 -16.273 1.00 92.31 100 THR A CA 1
ATOM 765 C C . THR A 1 100 ? 4.315 -5.437 -16.892 1.00 92.31 100 THR A C 1
ATOM 767 O O . THR A 1 100 ? 3.493 -4.539 -16.745 1.00 92.31 100 THR A O 1
ATOM 770 N N . THR A 1 101 ? 4.011 -6.580 -17.506 1.00 90.69 101 THR A N 1
ATOM 771 C CA . THR A 1 101 ? 2.677 -6.860 -18.059 1.00 90.69 101 THR A CA 1
ATOM 772 C C . THR A 1 101 ? 1.601 -6.796 -16.980 1.00 90.69 101 THR A C 1
ATOM 774 O O . THR A 1 101 ? 0.516 -6.278 -17.205 1.00 90.69 101 THR A O 1
ATOM 777 N N . LYS A 1 102 ? 1.883 -7.319 -15.783 1.00 86.69 102 LYS A N 1
ATOM 778 C CA . LYS A 1 102 ? 0.908 -7.345 -14.692 1.00 86.69 102 LYS A CA 1
ATOM 779 C C . LYS A 1 102 ? 0.694 -5.972 -14.049 1.00 86.69 102 LYS A C 1
ATOM 781 O O . LYS A 1 102 ? -0.430 -5.681 -13.645 1.00 86.69 102 LYS A O 1
ATOM 786 N N . TYR A 1 103 ? 1.743 -5.159 -13.916 1.00 87.12 103 TYR A N 1
ATOM 787 C CA . TYR A 1 103 ? 1.718 -3.981 -13.042 1.00 87.12 103 TYR A CA 1
ATOM 788 C C . TYR A 1 103 ? 2.002 -2.636 -13.725 1.00 87.12 103 TYR A C 1
ATOM 790 O O . TYR A 1 103 ? 1.764 -1.602 -13.105 1.00 87.12 103 TYR A O 1
ATOM 798 N N . LEU A 1 104 ? 2.487 -2.614 -14.968 1.00 88.25 104 LEU A N 1
ATOM 799 C CA . LEU A 1 104 ? 2.948 -1.396 -15.650 1.00 88.25 104 LEU A CA 1
ATOM 800 C C . LEU A 1 104 ? 2.296 -1.157 -17.026 1.00 88.25 104 LEU A C 1
ATOM 802 O O . LEU A 1 104 ? 2.742 -0.272 -17.756 1.00 88.25 104 LEU A O 1
ATOM 806 N N . THR A 1 105 ? 1.214 -1.868 -17.368 1.00 86.56 105 THR A N 1
ATOM 807 C CA . THR A 1 105 ? 0.425 -1.615 -18.589 1.00 86.56 105 THR A CA 1
ATOM 808 C C . THR A 1 105 ? -0.981 -1.096 -18.280 1.00 86.56 105 THR A C 1
ATOM 810 O O . THR A 1 105 ? -1.765 -1.721 -17.576 1.00 86.56 105 THR A O 1
ATOM 813 N N . ARG A 1 106 ? -1.352 0.062 -18.827 1.00 79.88 106 ARG A N 1
ATOM 814 C CA . ARG A 1 106 ? -2.644 0.741 -18.633 1.00 79.88 106 ARG A CA 1
ATOM 815 C C . ARG A 1 106 ? -3.840 -0.076 -19.098 1.00 79.88 106 ARG A C 1
ATOM 817 O O . ARG A 1 106 ? -4.918 0.078 -18.524 1.00 79.88 106 ARG A O 1
ATOM 824 N N . SER A 1 107 ? -3.663 -0.930 -20.108 1.00 71.88 107 SER A N 1
ATOM 825 C CA . SER A 1 107 ? -4.701 -1.850 -20.600 1.00 71.88 107 SER A CA 1
ATOM 826 C C . SER A 1 107 ? -5.299 -2.692 -19.457 1.00 71.88 107 SER A C 1
ATOM 828 O O . SER A 1 107 ? -6.503 -2.951 -19.433 1.00 71.88 107 SER A O 1
ATOM 830 N N . ARG A 1 108 ? -4.475 -3.030 -18.455 1.00 70.44 108 ARG A N 1
ATOM 831 C CA . ARG A 1 108 ? -4.844 -3.811 -17.269 1.00 70.44 108 ARG A CA 1
ATOM 832 C C . ARG A 1 108 ? -5.221 -2.964 -16.055 1.00 70.44 108 ARG A C 1
ATOM 834 O O . ARG A 1 108 ? -5.458 -3.515 -14.985 1.00 70.44 108 ARG A O 1
ATOM 841 N N . ARG A 1 109 ? -5.268 -1.634 -16.208 1.00 68.44 109 ARG A N 1
ATOM 842 C CA . ARG A 1 109 ? -5.548 -0.641 -15.152 1.00 68.44 109 ARG A CA 1
ATOM 843 C C . ARG A 1 109 ? -4.767 -0.862 -13.832 1.00 68.44 109 ARG A C 1
ATOM 845 O O . ARG A 1 109 ? -5.375 -0.787 -12.765 1.00 68.44 109 ARG A O 1
ATOM 852 N N . PRO A 1 110 ? -3.450 -1.141 -13.837 1.00 76.38 110 PRO A N 1
ATOM 853 C CA . PRO A 1 110 ? -2.728 -1.440 -12.617 1.00 76.38 110 PRO A CA 1
ATOM 854 C C . PRO A 1 110 ? -2.497 -0.153 -11.831 1.00 76.38 110 PRO A C 1
ATOM 856 O O . PRO A 1 110 ? -1.840 0.789 -12.280 1.00 76.38 110 PRO A O 1
ATOM 859 N N . ALA A 1 111 ? -3.018 -0.144 -10.614 1.00 80.25 111 ALA A N 1
ATOM 860 C CA . ALA A 1 111 ? -2.892 0.955 -9.675 1.00 80.25 111 ALA A CA 1
ATOM 861 C C . ALA A 1 111 ? -1.418 1.302 -9.338 1.00 80.25 111 ALA A C 1
ATOM 863 O O . ALA A 1 111 ? -1.107 2.433 -8.975 1.00 80.25 111 ALA A O 1
ATOM 864 N N . LEU A 1 112 ? -0.469 0.381 -9.565 1.00 83.56 112 LEU A N 1
ATOM 865 C CA . LEU A 1 112 ? 0.964 0.633 -9.371 1.00 83.56 112 LEU A CA 1
ATOM 866 C C . LEU A 1 112 ? 1.522 1.728 -10.301 1.00 83.56 112 LEU A C 1
ATOM 868 O O . LEU A 1 112 ? 2.432 2.452 -9.904 1.00 83.56 112 LEU A O 1
ATOM 872 N N . ILE A 1 113 ? 0.950 1.924 -11.498 1.00 86.69 113 ILE A N 1
ATOM 873 C CA . ILE A 1 113 ? 1.313 3.069 -12.354 1.00 86.69 113 ILE A CA 1
ATOM 874 C C . ILE A 1 113 ? 0.957 4.380 -11.653 1.00 86.69 113 ILE A C 1
ATOM 876 O O . ILE A 1 113 ? 1.747 5.319 -11.676 1.00 86.69 113 ILE A O 1
ATOM 880 N N . ALA A 1 114 ? -0.221 4.453 -11.028 1.00 83.69 114 ALA A N 1
ATOM 881 C CA . ALA A 1 114 ? -0.634 5.643 -10.295 1.00 83.69 114 ALA A CA 1
ATOM 882 C C . ALA A 1 114 ? 0.251 5.878 -9.066 1.00 83.69 114 ALA A C 1
ATOM 884 O O . ALA A 1 114 ? 0.608 7.022 -8.799 1.00 83.69 114 ALA A O 1
ATOM 885 N N . SER A 1 115 ? 0.682 4.811 -8.387 1.00 85.75 115 SER A N 1
ATOM 886 C CA . SER A 1 115 ? 1.666 4.901 -7.302 1.00 85.75 115 SER A CA 1
ATOM 887 C C . SER A 1 115 ? 3.005 5.472 -7.788 1.00 85.75 115 SER A C 1
ATOM 889 O O . SER A 1 115 ? 3.474 6.467 -7.240 1.00 85.75 115 SER A O 1
ATOM 891 N N . ALA A 1 116 ? 3.564 4.957 -8.889 1.00 86.81 116 ALA A N 1
ATOM 892 C CA . ALA A 1 116 ? 4.796 5.493 -9.479 1.00 86.81 116 ALA A CA 1
ATOM 893 C C . ALA A 1 116 ? 4.649 6.961 -9.932 1.00 86.81 116 ALA A C 1
ATOM 895 O O . ALA A 1 116 ? 5.535 7.787 -9.710 1.00 86.81 116 ALA A O 1
ATOM 896 N N . MET A 1 117 ? 3.507 7.312 -10.530 1.00 83.88 117 MET A N 1
ATOM 897 C CA . MET A 1 117 ? 3.193 8.689 -10.928 1.00 83.88 117 MET A CA 1
ATOM 898 C C . MET A 1 117 ? 3.054 9.620 -9.721 1.00 83.88 117 MET A C 1
ATOM 900 O O . MET A 1 117 ? 3.501 10.762 -9.792 1.00 83.88 117 MET A O 1
ATOM 904 N N . SER A 1 118 ? 2.459 9.153 -8.624 1.00 83.88 118 SER A N 1
ATOM 905 C CA . SER A 1 118 ? 2.342 9.900 -7.369 1.00 83.88 118 SER A CA 1
ATOM 906 C C . SER A 1 118 ? 3.708 10.118 -6.725 1.00 83.88 118 SER A C 1
ATOM 908 O O . SER A 1 118 ? 4.012 11.229 -6.299 1.00 83.88 118 SER A O 1
ATOM 910 N N . GLU A 1 119 ? 4.556 9.092 -6.697 1.00 86.44 119 GLU A N 1
ATOM 911 C CA . GLU A 1 119 ? 5.927 9.205 -6.196 1.00 86.44 119 GLU A CA 1
ATOM 912 C C . GLU A 1 119 ? 6.688 10.306 -6.950 1.00 86.44 119 GLU A C 1
ATOM 914 O O . GLU A 1 119 ? 7.251 11.225 -6.352 1.00 86.44 119 GLU A O 1
ATOM 919 N N . PHE A 1 120 ? 6.624 10.270 -8.283 1.00 85.06 120 PHE A N 1
ATOM 920 C CA . PHE A 1 120 ? 7.348 11.206 -9.137 1.00 85.06 120 PHE A CA 1
ATOM 921 C C . PHE A 1 120 ? 6.784 12.635 -9.113 1.00 85.06 120 PHE A C 1
ATOM 923 O O . PHE A 1 120 ? 7.555 13.593 -9.063 1.00 85.06 120 PHE A O 1
ATOM 930 N N . ASN A 1 121 ? 5.458 12.795 -9.155 1.00 81.94 121 ASN A N 1
ATOM 931 C CA . ASN A 1 121 ? 4.815 14.108 -9.295 1.00 81.94 121 ASN A CA 1
ATOM 932 C C . ASN A 1 121 ? 4.456 14.774 -7.961 1.00 81.94 121 ASN A C 1
ATOM 934 O O . ASN A 1 121 ? 4.206 15.978 -7.946 1.00 81.94 121 ASN A O 1
ATOM 938 N N . VAL A 1 122 ? 4.402 14.018 -6.861 1.00 80.81 122 VAL A N 1
ATOM 939 C CA . VAL A 1 122 ? 3.976 14.523 -5.546 1.00 80.81 122 VAL A CA 1
ATOM 940 C C . VAL A 1 122 ? 5.088 14.358 -4.518 1.00 80.81 122 VAL A C 1
ATOM 942 O O . VAL A 1 122 ? 5.569 15.358 -3.992 1.00 80.81 122 VAL A O 1
ATOM 945 N N . ILE A 1 123 ? 5.543 13.131 -4.256 1.00 84.69 123 ILE A N 1
ATOM 946 C CA . ILE A 1 123 ? 6.469 12.861 -3.143 1.00 84.69 123 ILE A CA 1
ATOM 947 C C . ILE A 1 123 ? 7.851 13.478 -3.386 1.00 84.69 123 ILE A C 1
ATOM 949 O O . ILE A 1 123 ? 8.341 14.232 -2.542 1.00 84.69 123 ILE A O 1
ATOM 953 N N . LEU A 1 124 ? 8.466 13.244 -4.550 1.00 87.00 124 LEU A N 1
ATOM 954 C CA . LEU A 1 124 ? 9.800 13.787 -4.840 1.00 87.00 124 LEU A CA 1
ATOM 955 C C . LEU A 1 124 ? 9.863 15.327 -4.791 1.00 87.00 124 LEU A C 1
ATOM 957 O O . LEU A 1 124 ? 10.787 15.851 -4.163 1.00 87.00 124 LEU A O 1
ATOM 961 N N . PRO A 1 125 ? 8.917 16.088 -5.381 1.00 86.12 125 PRO A N 1
ATOM 962 C CA . PRO A 1 125 ? 8.887 17.542 -5.224 1.00 86.12 125 PRO A CA 1
ATOM 963 C C . PRO A 1 125 ? 8.763 18.006 -3.768 1.00 86.12 125 PRO A C 1
ATOM 965 O O . PRO A 1 125 ? 9.367 19.016 -3.397 1.00 86.12 125 PRO A O 1
ATOM 968 N N . LEU A 1 126 ? 8.029 17.275 -2.922 1.00 83.12 126 LEU A N 1
ATOM 969 C CA . LEU A 1 126 ? 7.835 17.637 -1.515 1.00 83.12 126 LEU A CA 1
ATOM 970 C C . LEU A 1 126 ? 9.107 17.522 -0.685 1.00 83.12 126 LEU A C 1
ATOM 972 O O . LEU A 1 126 ? 9.282 18.305 0.250 1.00 83.12 126 LEU A O 1
ATOM 976 N N . LEU A 1 127 ? 10.030 16.635 -1.062 1.00 88.06 127 LEU A N 1
ATOM 977 C CA . LEU A 1 127 ? 11.336 16.528 -0.410 1.00 88.06 127 LEU A CA 1
ATOM 978 C C . LEU A 1 127 ? 12.153 17.827 -0.489 1.00 88.06 127 LEU A C 1
ATOM 980 O O . LEU A 1 127 ? 13.026 18.041 0.351 1.00 88.06 127 LEU A O 1
ATOM 984 N N . SER A 1 128 ? 11.846 18.743 -1.416 1.00 88.00 128 SER A N 1
ATOM 985 C CA . SER A 1 128 ? 12.465 20.078 -1.422 1.00 88.00 128 SER A CA 1
ATOM 986 C C . SER A 1 128 ? 12.187 20.875 -0.135 1.00 88.00 128 SER A C 1
ATOM 988 O O . SER A 1 128 ? 13.004 21.704 0.270 1.00 88.00 128 SER A O 1
ATOM 990 N N . ASN A 1 129 ? 11.091 20.565 0.565 1.00 86.25 129 ASN A N 1
ATOM 991 C CA . ASN A 1 129 ? 10.699 21.191 1.829 1.00 86.25 129 ASN A CA 1
ATOM 992 C C . ASN A 1 129 ? 11.290 20.511 3.069 1.00 86.25 129 ASN A C 1
ATOM 994 O O . ASN A 1 129 ? 11.111 21.017 4.179 1.00 86.25 129 ASN A O 1
ATOM 998 N N . LEU A 1 130 ? 12.048 19.420 2.908 1.00 90.38 130 LEU A N 1
ATOM 999 C CA . LEU A 1 130 ? 12.602 18.650 4.022 1.00 90.38 130 LEU A CA 1
ATOM 1000 C C . LEU A 1 130 ? 13.437 19.513 4.974 1.00 90.38 130 LEU A C 1
ATOM 1002 O O . LEU A 1 130 ? 13.301 19.402 6.185 1.00 90.38 130 LEU A O 1
ATOM 1006 N N . THR A 1 131 ? 14.239 20.444 4.451 1.00 90.12 131 THR A N 1
ATOM 1007 C CA . THR A 1 131 ? 15.022 21.369 5.292 1.00 90.12 131 THR A CA 1
ATOM 1008 C C . THR A 1 131 ? 14.128 22.208 6.212 1.00 90.12 131 THR A C 1
ATOM 1010 O O . THR A 1 131 ? 14.471 22.445 7.371 1.00 90.12 131 THR A O 1
ATOM 1013 N N . SER A 1 132 ? 12.988 22.678 5.708 1.00 87.56 132 SER A N 1
ATOM 1014 C CA . SER A 1 132 ? 12.036 23.486 6.476 1.00 87.56 132 SER A CA 1
ATOM 1015 C C . SER A 1 132 ? 11.312 22.643 7.523 1.00 87.56 132 SER A C 1
ATOM 1017 O O . SER A 1 132 ? 11.161 23.079 8.668 1.00 87.56 132 SER A O 1
ATOM 1019 N N . THR A 1 133 ? 10.922 21.419 7.170 1.00 89.00 133 THR A N 1
ATOM 1020 C CA . THR A 1 133 ? 10.304 20.471 8.105 1.00 89.00 133 THR A CA 1
ATOM 1021 C C . THR A 1 133 ? 11.279 20.048 9.200 1.00 89.00 133 THR A C 1
ATOM 1023 O O . THR A 1 133 ? 10.922 20.133 10.368 1.00 89.00 133 THR A O 1
ATOM 1026 N N . LEU A 1 134 ? 12.541 19.745 8.879 1.00 91.38 134 LEU A N 1
ATOM 1027 C CA . LEU A 1 134 ? 13.577 19.433 9.875 1.00 91.38 134 LEU A CA 1
ATOM 1028 C C . LEU A 1 134 ? 13.799 20.575 10.878 1.00 91.38 134 LEU A C 1
ATOM 1030 O O . LEU A 1 134 ? 14.037 20.329 12.056 1.00 91.38 134 LEU A O 1
ATOM 1034 N N . LYS A 1 135 ? 13.709 21.833 10.430 1.00 90.75 135 LYS A N 1
ATOM 1035 C CA . LYS A 1 135 ? 13.866 23.005 11.307 1.00 90.75 135 LYS A CA 1
ATOM 1036 C C . LYS A 1 135 ? 12.653 23.263 12.194 1.00 90.75 135 LYS A C 1
ATOM 1038 O O . LYS A 1 135 ? 12.811 23.773 13.298 1.00 90.75 135 LYS A O 1
ATOM 1043 N N . SER A 1 136 ? 11.453 23.007 11.682 1.00 89.50 136 SER A N 1
ATOM 1044 C CA . SER A 1 136 ? 10.202 23.409 12.335 1.00 89.50 136 SER A CA 1
ATOM 1045 C C . SER A 1 136 ? 9.492 22.276 13.074 1.00 89.50 136 SER A C 1
ATOM 1047 O O . SER A 1 136 ? 8.671 22.563 13.943 1.00 89.50 136 SER A O 1
ATOM 1049 N N . GLY A 1 137 ? 9.765 21.019 12.713 1.00 85.88 137 GLY A N 1
ATOM 1050 C CA . GLY A 1 137 ? 9.005 19.842 13.139 1.00 85.88 137 GLY A CA 1
ATOM 1051 C C . GLY A 1 137 ? 7.560 19.823 12.630 1.00 85.88 137 GLY A C 1
ATOM 1052 O O . GLY A 1 137 ? 6.748 19.065 13.151 1.00 85.88 137 GLY A O 1
ATOM 1053 N N . LYS A 1 138 ? 7.206 20.690 11.673 1.00 80.62 138 LYS A N 1
ATOM 1054 C CA . LYS A 1 138 ? 5.839 20.835 11.164 1.00 80.62 138 LYS A CA 1
ATOM 1055 C C . LYS A 1 138 ? 5.732 20.321 9.737 1.00 80.62 138 LYS A C 1
ATOM 1057 O O . LYS A 1 138 ? 6.611 20.576 8.907 1.00 80.62 138 LYS A O 1
ATOM 1062 N N . ALA A 1 139 ? 4.608 19.668 9.467 1.00 76.00 139 ALA A N 1
ATOM 1063 C CA . ALA A 1 139 ? 4.240 19.250 8.129 1.00 76.00 139 ALA A CA 1
ATOM 1064 C C . ALA A 1 139 ? 4.142 20.453 7.197 1.00 76.00 139 ALA A C 1
ATOM 1066 O O . ALA A 1 139 ? 3.618 21.509 7.564 1.00 76.00 139 ALA A O 1
ATOM 1067 N N . PHE A 1 140 ? 4.682 20.285 5.993 1.00 66.44 140 PHE A N 1
ATOM 1068 C CA . PHE A 1 140 ? 4.611 21.307 4.959 1.00 66.44 140 PHE A CA 1
ATOM 1069 C C . PHE A 1 140 ? 3.219 21.331 4.324 1.00 66.44 140 PHE A C 1
ATOM 1071 O O . PHE A 1 140 ? 2.670 22.395 4.043 1.00 66.44 140 PHE A O 1
ATOM 1078 N N . ILE A 1 141 ? 2.636 20.148 4.146 1.00 67.00 141 ILE A N 1
ATOM 1079 C CA . ILE A 1 141 ? 1.262 19.954 3.705 1.00 67.00 141 ILE A CA 1
ATOM 1080 C C . ILE A 1 141 ? 0.505 19.238 4.811 1.00 67.00 141 ILE A C 1
ATOM 1082 O O . ILE A 1 141 ? 1.019 18.305 5.411 1.00 67.00 141 ILE A O 1
ATOM 1086 N N . ASP A 1 142 ? -0.735 19.654 5.042 1.00 58.31 142 ASP A N 1
ATOM 1087 C CA . ASP A 1 142 ? -1.689 18.874 5.818 1.00 58.31 142 ASP A CA 1
ATOM 1088 C C . ASP A 1 142 ? -2.704 18.254 4.851 1.00 58.31 142 ASP A C 1
ATOM 1090 O O . ASP A 1 142 ? -3.582 18.944 4.316 1.00 58.31 142 ASP A O 1
ATOM 1094 N N . MET A 1 143 ? -2.562 16.951 4.597 1.00 54.12 143 MET A N 1
ATOM 1095 C CA . MET A 1 143 ? -3.464 16.176 3.741 1.00 54.12 143 MET A CA 1
ATOM 1096 C C . MET A 1 143 ? -4.935 16.294 4.170 1.00 54.12 143 MET A C 1
ATOM 1098 O O . MET A 1 143 ? -5.813 16.217 3.308 1.00 54.12 143 MET A O 1
ATOM 1102 N N . ALA A 1 144 ? -5.240 16.556 5.447 1.00 46.03 144 ALA A N 1
ATOM 1103 C CA . ALA A 1 144 ? -6.613 16.797 5.897 1.00 46.03 144 ALA A CA 1
ATOM 1104 C C . ALA A 1 144 ? -7.207 18.084 5.289 1.00 46.03 144 ALA A C 1
ATOM 1106 O O . ALA A 1 144 ? -8.387 18.119 4.935 1.00 46.03 144 ALA A O 1
ATOM 1107 N N . ASN A 1 145 ? -6.384 19.117 5.075 1.00 38.66 145 ASN A N 1
ATOM 1108 C CA . ASN A 1 145 ? -6.800 20.376 4.446 1.00 38.66 145 ASN A CA 1
ATOM 1109 C C . ASN A 1 145 ? -6.913 20.270 2.913 1.00 38.66 145 ASN A C 1
ATOM 1111 O O . ASN A 1 145 ? -7.772 20.926 2.316 1.00 38.66 145 ASN A O 1
ATOM 1115 N N . ILE A 1 146 ? -6.120 19.399 2.274 1.00 43.75 146 ILE A N 1
ATOM 1116 C CA . ILE A 1 146 ? -6.267 19.068 0.844 1.00 43.75 146 ILE A CA 1
ATOM 1117 C C . ILE A 1 146 ? -7.551 18.264 0.597 1.00 43.75 146 ILE A C 1
ATOM 1119 O O . ILE A 1 146 ? -8.291 18.569 -0.341 1.00 43.75 146 ILE A O 1
ATOM 1123 N N . LYS A 1 147 ? -7.864 17.288 1.464 1.00 43.84 147 LYS A N 1
ATOM 1124 C CA . LYS A 1 147 ? -9.105 16.486 1.412 1.00 43.84 147 LYS A CA 1
ATOM 1125 C C . LYS A 1 147 ? -10.375 17.364 1.502 1.00 43.84 147 LYS A C 1
ATOM 1127 O O . LYS A 1 147 ? -11.413 16.983 0.967 1.00 43.84 147 LYS A O 1
ATOM 1132 N N . ALA A 1 148 ? -10.277 18.570 2.077 1.00 37.50 148 ALA A N 1
ATOM 1133 C CA . ALA A 1 148 ? -11.344 19.578 2.160 1.00 37.50 148 ALA A CA 1
ATOM 1134 C C . ALA A 1 148 ? -11.406 20.578 0.975 1.00 37.50 148 ALA A C 1
ATOM 1136 O O . ALA A 1 148 ? -12.146 21.562 1.036 1.00 37.50 148 ALA A O 1
ATOM 1137 N N . GLY A 1 149 ? -10.644 20.363 -0.107 1.00 29.73 149 GLY A N 1
ATOM 1138 C CA . GLY A 1 149 ? -10.743 21.149 -1.346 1.00 29.73 149 GLY A CA 1
ATOM 1139 C C . GLY A 1 149 ? -10.005 22.494 -1.352 1.00 29.73 149 GLY A C 1
ATOM 1140 O O . GLY A 1 149 ? -10.255 23.317 -2.233 1.00 29.73 149 GLY A O 1
ATOM 1141 N N . LYS A 1 150 ? -9.086 22.744 -0.410 1.00 32.16 150 LYS A N 1
ATOM 1142 C CA . LYS A 1 150 ? -8.230 23.943 -0.407 1.00 32.16 150 LYS A CA 1
ATOM 1143 C C . LYS A 1 150 ? -6.787 23.571 -0.754 1.00 32.16 150 LYS A C 1
ATOM 1145 O O . LYS A 1 150 ? -6.032 23.129 0.104 1.00 32.16 150 LYS A O 1
ATOM 1150 N N . MET A 1 151 ? -6.391 23.785 -2.007 1.00 31.17 151 MET A N 1
ATOM 1151 C CA . MET A 1 151 ? -4.973 23.866 -2.383 1.00 31.17 151 MET A CA 1
ATOM 1152 C C . MET A 1 151 ? -4.471 25.277 -2.049 1.00 31.17 151 MET A C 1
ATOM 1154 O O . MET A 1 151 ? -5.098 26.256 -2.455 1.00 31.17 151 MET A O 1
ATOM 1158 N N . LEU A 1 152 ? -3.368 25.401 -1.306 1.00 35.47 152 LEU A N 1
ATOM 1159 C CA . LEU A 1 152 ? -2.689 26.685 -1.113 1.00 35.47 152 LEU A CA 1
ATOM 1160 C C . LEU A 1 152 ? -1.647 26.906 -2.214 1.00 35.47 152 LEU A C 1
ATOM 1162 O O . LEU A 1 152 ? -0.976 25.976 -2.656 1.00 35.47 152 LEU A O 1
ATOM 1166 N N . ASN A 1 153 ? -1.561 28.162 -2.650 1.00 30.81 153 ASN A N 1
ATOM 1167 C CA . ASN A 1 153 ? -0.704 28.638 -3.727 1.00 30.81 153 ASN A CA 1
ATOM 1168 C C . ASN A 1 153 ? 0.764 28.264 -3.502 1.00 30.81 153 ASN A C 1
ATOM 1170 O O . ASN A 1 153 ? 1.359 28.571 -2.471 1.00 30.81 153 ASN A O 1
ATOM 1174 N N . ASN A 1 154 ? 1.337 27.642 -4.525 1.00 31.00 154 ASN A N 1
ATOM 1175 C CA . ASN A 1 154 ? 2.741 27.295 -4.612 1.00 31.00 154 ASN A CA 1
ATOM 1176 C C . ASN A 1 154 ? 3.538 28.550 -5.013 1.00 31.00 154 ASN A C 1
ATOM 1178 O O . ASN A 1 154 ? 3.776 28.778 -6.197 1.00 31.00 154 ASN A O 1
ATOM 1182 N N . GLU A 1 155 ? 3.914 29.399 -4.056 1.00 27.39 155 GLU A N 1
ATOM 1183 C CA . GLU A 1 155 ? 4.984 30.370 -4.300 1.00 27.39 155 GLU A CA 1
ATOM 1184 C C . GLU A 1 155 ? 6.316 29.758 -3.864 1.00 27.39 155 GLU A C 1
ATOM 1186 O O . GLU A 1 155 ? 6.618 29.635 -2.678 1.00 27.39 155 GLU A O 1
ATOM 1191 N N . ASN A 1 156 ? 7.115 29.350 -4.855 1.00 28.59 156 ASN A N 1
ATOM 1192 C CA . ASN A 1 156 ? 8.514 28.991 -4.649 1.00 28.59 156 ASN A CA 1
ATOM 1193 C C . ASN A 1 156 ? 9.252 30.179 -4.005 1.00 28.59 156 ASN A C 1
ATOM 1195 O O . ASN A 1 156 ? 9.196 31.283 -4.555 1.00 28.59 156 ASN A O 1
ATOM 1199 N N . PRO A 1 157 ? 10.020 29.991 -2.919 1.00 27.70 157 PRO A N 1
ATOM 1200 C CA . PRO A 1 157 ? 10.946 31.025 -2.487 1.00 27.70 157 PRO A CA 1
ATOM 1201 C C . PRO A 1 157 ? 12.027 31.217 -3.568 1.00 27.70 157 PRO A C 1
ATOM 1203 O O . PRO A 1 157 ? 12.523 30.230 -4.123 1.00 27.70 157 PRO A O 1
ATOM 1206 N N . PRO A 1 158 ? 12.425 32.461 -3.892 1.00 25.38 158 PRO A N 1
ATOM 1207 C CA . PRO A 1 158 ? 13.472 32.697 -4.876 1.00 25.38 158 PRO A CA 1
ATOM 1208 C C . PRO A 1 158 ? 14.786 32.069 -4.398 1.00 25.38 158 PRO A C 1
ATOM 1210 O O . PRO A 1 158 ? 15.240 32.320 -3.278 1.00 25.38 158 PRO A O 1
ATOM 1213 N N . MET A 1 159 ? 15.408 31.254 -5.257 1.00 23.94 159 MET A N 1
ATOM 1214 C CA . MET A 1 159 ? 16.758 30.741 -5.026 1.00 23.94 159 MET A CA 1
ATOM 1215 C C . MET A 1 159 ? 17.715 31.916 -4.799 1.00 23.94 159 MET A C 1
ATOM 1217 O O . MET A 1 159 ? 17.897 32.762 -5.675 1.00 23.94 159 MET A O 1
ATOM 1221 N N . LYS A 1 160 ? 18.359 31.962 -3.629 1.00 27.17 160 LYS A N 1
ATOM 1222 C CA . LYS A 1 160 ? 19.529 32.821 -3.427 1.00 27.17 160 LYS A CA 1
ATOM 1223 C C . LYS A 1 160 ? 20.680 32.246 -4.250 1.00 27.17 160 LYS A C 1
ATOM 1225 O O . LYS A 1 160 ? 21.084 31.109 -4.019 1.00 27.17 160 LYS A O 1
ATOM 1230 N N . ASN A 1 161 ? 21.208 33.039 -5.180 1.00 27.45 161 ASN A N 1
ATOM 1231 C CA . ASN A 1 161 ? 22.453 32.728 -5.876 1.00 27.45 161 ASN A CA 1
ATOM 1232 C C . ASN A 1 161 ? 23.565 32.515 -4.841 1.00 27.45 161 ASN A C 1
ATOM 1234 O O . ASN A 1 161 ? 23.926 33.437 -4.111 1.00 27.45 161 ASN A O 1
ATOM 1238 N N . ILE A 1 162 ? 24.099 31.298 -4.781 1.00 25.84 162 ILE A N 1
ATOM 1239 C CA . ILE A 1 162 ? 25.320 30.999 -4.039 1.00 25.84 162 ILE A CA 1
ATOM 1240 C C . ILE A 1 162 ? 26.474 31.508 -4.909 1.00 25.84 162 ILE A C 1
ATOM 1242 O O . ILE A 1 162 ? 26.770 30.931 -5.953 1.00 25.84 162 ILE A O 1
ATOM 1246 N N . HIS A 1 163 ? 27.080 32.631 -4.521 1.00 26.14 163 HIS A N 1
ATOM 1247 C CA . HIS A 1 163 ? 28.374 33.042 -5.062 1.00 26.14 163 HIS A CA 1
ATOM 1248 C C . HIS A 1 163 ? 29.442 32.080 -4.540 1.00 26.14 163 HIS A C 1
ATOM 1250 O O . HIS A 1 163 ? 29.621 31.938 -3.332 1.00 26.14 163 HIS A O 1
ATOM 1256 N N . ILE A 1 164 ? 30.122 31.404 -5.463 1.00 26.20 164 ILE A N 1
ATOM 1257 C CA . ILE A 1 164 ? 31.367 30.692 -5.189 1.00 26.20 164 ILE A CA 1
ATOM 1258 C C . ILE A 1 164 ? 32.470 31.748 -5.288 1.00 26.20 164 ILE A C 1
ATOM 1260 O O . ILE A 1 164 ? 32.775 32.210 -6.384 1.00 26.20 164 ILE A O 1
ATOM 1264 N N . GLU A 1 165 ? 33.013 32.180 -4.151 1.00 26.81 165 GLU A N 1
ATOM 1265 C CA . GLU A 1 165 ? 34.242 32.976 -4.127 1.00 26.81 165 GLU A CA 1
ATOM 1266 C C . GLU A 1 165 ? 35.450 32.036 -4.151 1.00 26.81 165 GLU A C 1
ATOM 1268 O O . GLU A 1 165 ? 35.682 31.262 -3.220 1.00 26.81 165 GLU A O 1
ATOM 1273 N N . ASP A 1 166 ? 36.217 32.118 -5.237 1.00 27.16 166 ASP A N 1
ATOM 1274 C CA . ASP A 1 166 ? 37.548 31.536 -5.352 1.00 27.16 166 ASP A CA 1
ATOM 1275 C C . ASP A 1 166 ? 38.507 32.241 -4.382 1.00 27.16 166 ASP A C 1
ATOM 1277 O O . ASP A 1 166 ? 38.768 33.442 -4.488 1.00 27.16 166 ASP A O 1
ATOM 1281 N N . GLN A 1 167 ? 39.088 31.481 -3.455 1.00 26.44 167 GLN A N 1
ATOM 1282 C CA . GLN A 1 167 ? 40.218 31.945 -2.659 1.00 26.44 167 GLN A CA 1
ATOM 1283 C C . GLN A 1 167 ? 41.461 32.089 -3.544 1.00 26.44 167 GLN A C 1
ATOM 1285 O O . GLN A 1 167 ? 42.029 31.099 -4.011 1.00 26.44 167 GLN A O 1
ATOM 1290 N N . LYS A 1 168 ? 41.948 33.323 -3.689 1.00 28.25 168 LYS A N 1
ATOM 1291 C CA . LYS A 1 168 ? 43.380 33.589 -3.842 1.00 28.25 168 LYS A CA 1
ATOM 1292 C C . LYS A 1 168 ? 43.810 34.691 -2.889 1.00 28.25 168 LYS A C 1
ATOM 1294 O O . LYS A 1 168 ? 43.264 35.790 -2.891 1.00 28.25 168 LYS A O 1
ATOM 1299 N N . ASP A 1 169 ? 44.817 34.339 -2.101 1.00 28.06 169 ASP A N 1
ATOM 1300 C CA . ASP A 1 169 ? 45.621 35.206 -1.259 1.00 28.06 169 ASP A CA 1
ATOM 1301 C C . ASP A 1 169 ? 45.971 36.534 -1.936 1.00 28.06 169 ASP A C 1
ATOM 1303 O O . ASP A 1 169 ? 46.433 36.568 -3.076 1.00 28.06 169 ASP A O 1
ATOM 1307 N N . THR A 1 170 ? 45.875 37.632 -1.192 1.00 28.89 170 THR A N 1
ATOM 1308 C CA . THR A 1 170 ? 47.046 38.471 -0.905 1.00 28.89 170 THR A CA 1
ATOM 1309 C C . THR A 1 170 ? 46.721 39.506 0.167 1.00 28.89 170 THR A C 1
ATOM 1311 O O . THR A 1 170 ? 45.608 39.998 0.313 1.00 28.89 170 THR A O 1
ATOM 1314 N N . ALA A 1 171 ? 47.742 39.764 0.972 1.00 26.94 171 ALA A N 1
ATOM 1315 C CA . ALA A 1 171 ? 47.729 40.586 2.160 1.00 26.94 171 ALA A CA 1
ATOM 1316 C C . ALA A 1 171 ? 47.559 42.095 1.884 1.00 26.94 171 ALA A C 1
ATOM 1318 O O . ALA A 1 171 ? 47.805 42.566 0.781 1.00 26.94 171 ALA A O 1
ATOM 1319 N N . HIS A 1 172 ? 47.330 42.816 2.991 1.00 28.64 172 HIS A N 1
ATOM 1320 C CA . HIS A 1 172 ? 47.697 44.210 3.298 1.00 28.64 172 HIS A CA 1
ATOM 1321 C C . HIS A 1 172 ? 46.586 45.276 3.426 1.00 28.64 172 HIS A C 1
ATOM 1323 O O . HIS A 1 172 ? 46.009 45.751 2.462 1.00 28.64 172 HIS A O 1
ATOM 1329 N N . ASN A 1 173 ? 46.536 45.782 4.668 1.00 26.80 173 ASN A N 1
ATOM 1330 C CA . ASN A 1 173 ? 46.450 47.185 5.098 1.00 26.80 173 ASN A CA 1
ATOM 1331 C C . ASN A 1 173 ? 45.097 47.927 5.170 1.00 26.80 173 ASN A C 1
ATOM 1333 O O . ASN A 1 173 ? 44.520 48.320 4.171 1.00 26.80 173 ASN A O 1
ATOM 1337 N N . LYS A 1 174 ? 44.773 48.270 6.431 1.00 26.75 174 LYS A N 1
ATOM 1338 C CA . LYS A 1 174 ? 44.409 49.594 6.987 1.00 26.75 174 LYS A CA 1
ATOM 1339 C C . LYS A 1 174 ? 43.281 50.420 6.346 1.00 26.75 174 LYS A C 1
ATOM 1341 O O . LYS A 1 174 ? 43.420 50.917 5.240 1.00 26.75 174 LYS A O 1
ATOM 1346 N N . GLY A 1 175 ? 42.359 50.843 7.221 1.00 24.78 175 GLY A N 1
ATOM 1347 C CA . GLY A 1 175 ? 41.975 52.261 7.315 1.00 24.78 175 GLY A CA 1
ATOM 1348 C C . GLY A 1 175 ? 40.476 52.572 7.299 1.00 24.78 175 GLY A C 1
ATOM 1349 O O . GLY A 1 175 ? 39.863 52.567 6.247 1.00 24.78 175 GLY A O 1
ATOM 1350 N N . SER A 1 176 ? 39.943 52.872 8.491 1.00 23.59 176 SER A N 1
ATOM 1351 C CA . SER A 1 176 ? 39.005 53.963 8.847 1.00 23.59 176 SER A CA 1
ATOM 1352 C C . SER A 1 176 ? 38.096 54.620 7.789 1.00 23.59 176 SER A C 1
ATOM 1354 O O . SER A 1 176 ? 38.602 55.153 6.808 1.00 23.59 176 SER A O 1
ATOM 1356 N N . HIS A 1 177 ? 36.797 54.751 8.119 1.00 27.33 177 HIS A N 1
ATOM 1357 C CA . HIS A 1 177 ? 36.004 56.007 8.263 1.00 27.33 177 HIS A CA 1
ATOM 1358 C C . HIS A 1 177 ? 34.485 55.687 8.218 1.00 27.33 177 HIS A C 1
ATOM 1360 O O . HIS A 1 177 ? 34.024 55.039 7.289 1.00 27.33 177 HIS A O 1
ATOM 1366 N N . THR A 1 178 ? 33.747 55.813 9.335 1.00 23.75 178 THR A N 1
ATOM 1367 C CA . THR A 1 178 ? 32.863 56.943 9.750 1.00 23.75 178 THR A CA 1
ATOM 1368 C C . THR A 1 178 ? 31.755 57.296 8.751 1.00 23.75 178 THR A C 1
ATOM 1370 O O . THR A 1 178 ? 32.042 57.780 7.666 1.00 23.75 178 THR A O 1
ATOM 1373 N N . GLU A 1 179 ? 30.494 57.017 9.120 1.00 24.80 179 GLU A N 1
ATOM 1374 C CA . GLU A 1 179 ? 29.381 57.988 9.319 1.00 24.80 179 GLU A CA 1
ATOM 1375 C C . GLU A 1 179 ? 28.345 57.861 8.178 1.00 24.80 179 GLU A C 1
ATOM 1377 O O . GLU A 1 179 ? 28.718 57.558 7.058 1.00 24.80 179 GLU A O 1
ATOM 1382 N N . SER A 1 180 ? 27.029 58.038 8.323 1.00 23.88 180 SER A N 1
ATOM 1383 C CA . SER A 1 180 ? 26.160 58.371 9.453 1.00 23.88 180 SER A CA 1
ATOM 1384 C C . SER A 1 180 ? 24.684 58.103 9.072 1.00 23.88 180 SER A C 1
ATOM 1386 O O . SER A 1 180 ? 24.304 58.206 7.913 1.00 23.88 180 SER A O 1
ATOM 1388 N N . SER A 1 181 ? 23.858 57.864 10.098 1.00 23.20 181 SER A N 1
ATOM 1389 C CA . SER A 1 181 ? 22.497 58.401 10.301 1.00 23.20 181 SER A CA 1
ATOM 1390 C C . SER A 1 181 ? 21.333 58.028 9.349 1.00 23.20 181 SER A C 1
ATOM 1392 O O . SER A 1 181 ? 21.272 58.462 8.208 1.00 23.20 181 SER A O 1
ATOM 1394 N N . HIS A 1 182 ? 20.307 57.351 9.882 1.00 26.06 182 HIS A N 1
ATOM 1395 C CA . HIS A 1 182 ? 19.004 57.956 10.237 1.00 26.06 182 HIS A CA 1
ATOM 1396 C C . HIS A 1 182 ? 18.016 56.864 10.705 1.00 26.06 182 HIS A C 1
ATOM 1398 O O . HIS A 1 182 ? 17.504 56.072 9.922 1.00 26.06 182 HIS A O 1
ATOM 1404 N N . THR A 1 183 ? 17.727 56.861 12.006 1.00 23.72 183 THR A N 1
ATOM 1405 C CA . THR A 1 183 ? 16.475 56.370 12.617 1.00 23.72 183 THR A CA 1
ATOM 1406 C C . THR A 1 183 ? 15.638 57.594 13.005 1.00 23.72 183 THR A C 1
ATOM 1408 O O . THR A 1 183 ? 16.222 58.640 13.293 1.00 23.72 183 THR A O 1
ATOM 1411 N N . PRO A 1 184 ? 14.300 57.503 13.048 1.00 27.59 184 PRO A N 1
ATOM 1412 C CA . PRO A 1 184 ? 13.621 57.114 14.297 1.00 27.59 184 PRO A CA 1
ATOM 1413 C C . PRO A 1 184 ? 12.503 56.088 14.017 1.00 27.59 184 PRO A C 1
ATOM 1415 O O . PRO A 1 184 ? 11.841 56.158 12.993 1.00 27.59 184 PRO A O 1
ATOM 1418 N N . GLY A 1 185 ? 12.333 55.028 14.810 1.00 22.66 185 GLY A N 1
ATOM 1419 C CA . GLY A 1 185 ? 11.707 55.064 16.140 1.00 22.66 185 GLY A CA 1
ATOM 1420 C C . GLY A 1 185 ? 10.210 54.719 15.999 1.00 22.66 185 GLY A C 1
ATOM 1421 O O . GLY A 1 185 ? 9.598 55.132 15.031 1.00 22.66 185 GLY A O 1
ATOM 1422 N N . VAL A 1 186 ? 9.509 53.981 16.858 1.00 23.12 186 VAL A N 1
ATOM 1423 C CA . VAL A 1 186 ? 9.702 53.535 18.242 1.00 23.12 186 VAL A CA 1
ATOM 1424 C C . VAL A 1 186 ? 8.511 52.591 18.554 1.00 23.12 186 VAL A C 1
ATOM 1426 O O . VAL A 1 186 ? 7.406 52.904 18.126 1.00 23.12 186 VAL A O 1
ATOM 1429 N N . ASN A 1 187 ? 8.767 51.511 19.317 1.00 22.30 187 ASN A N 1
ATOM 1430 C CA . ASN A 1 187 ? 7.922 50.790 20.307 1.00 22.30 187 ASN A CA 1
ATOM 1431 C C . ASN A 1 187 ? 6.472 50.364 19.985 1.00 22.30 187 ASN A C 1
ATOM 1433 O O . ASN A 1 187 ? 5.763 50.987 19.217 1.00 22.30 187 ASN A O 1
ATOM 1437 N N . CYS A 1 188 ? 5.833 49.422 20.676 1.00 20.23 188 CYS A N 1
ATOM 1438 C CA . CYS A 1 188 ? 6.137 48.243 21.498 1.00 20.23 188 CYS A CA 1
ATOM 1439 C C . CYS A 1 188 ? 4.746 47.681 21.869 1.00 20.23 188 CYS A C 1
ATOM 1441 O O . CYS A 1 188 ? 3.809 48.452 22.052 1.00 20.23 188 CYS A O 1
ATOM 1443 N N . THR A 1 189 ? 4.662 46.362 22.064 1.00 23.95 189 THR A N 1
ATOM 1444 C CA . THR A 1 189 ? 3.797 45.668 23.049 1.00 23.95 189 THR A CA 1
ATOM 1445 C C . THR A 1 189 ? 2.284 45.955 23.085 1.00 23.95 189 THR A C 1
ATOM 1447 O O . THR A 1 189 ? 1.850 46.997 23.561 1.00 23.95 189 THR A O 1
ATOM 1450 N N . ASN A 1 190 ? 1.462 44.940 22.801 1.00 24.00 190 ASN A N 1
ATOM 1451 C CA . ASN A 1 190 ? 0.769 44.129 23.821 1.00 24.00 190 ASN A CA 1
ATOM 1452 C C . ASN A 1 190 ? -0.239 43.182 23.157 1.00 24.00 190 ASN A C 1
ATOM 1454 O O . ASN A 1 190 ? -0.890 43.532 22.177 1.00 24.00 190 ASN A O 1
ATOM 1458 N N . GLY A 1 191 ? -0.327 41.962 23.691 1.00 23.28 191 GLY A N 1
ATOM 1459 C CA . GLY A 1 191 ? -1.248 40.930 23.223 1.00 23.28 191 GLY A CA 1
ATOM 1460 C C . GLY A 1 191 ? -2.696 41.197 23.609 1.00 23.28 191 GLY A C 1
ATOM 1461 O O . GLY A 1 191 ? -2.943 41.979 24.514 1.00 23.28 191 GLY A O 1
ATOM 1462 N N . VAL A 1 192 ? -3.614 40.491 22.946 1.00 23.28 192 VAL A N 1
ATOM 1463 C CA . VAL A 1 192 ? -4.980 40.148 23.377 1.00 23.28 192 VAL A CA 1
ATOM 1464 C C . VAL A 1 192 ? -5.483 39.064 22.404 1.00 23.28 192 VAL A C 1
ATOM 1466 O O . VAL A 1 192 ? -5.391 39.227 21.190 1.00 23.28 192 VAL A O 1
ATOM 1469 N N . THR A 1 193 ? -5.989 37.944 22.924 1.00 28.08 193 THR A N 1
ATOM 1470 C CA . THR A 1 193 ? -6.895 37.029 22.202 1.00 28.08 193 THR A CA 1
ATOM 1471 C C . THR A 1 193 ? -8.283 37.669 22.097 1.00 28.08 193 THR A C 1
ATOM 1473 O O . THR A 1 193 ? -8.681 38.385 23.015 1.00 28.08 193 THR A O 1
ATOM 1476 N N . PRO A 1 194 ? -9.076 37.397 21.046 1.00 27.44 194 PRO A N 1
ATOM 1477 C CA . PRO A 1 194 ? -10.287 36.617 21.330 1.00 27.44 194 PRO A CA 1
ATOM 1478 C C . PRO A 1 194 ? -10.793 35.720 20.181 1.00 27.44 194 PRO A C 1
ATOM 1480 O O . PRO A 1 194 ? -10.553 35.956 19.000 1.00 27.44 194 PRO A O 1
ATOM 1483 N N . ASN A 1 195 ? -11.569 34.708 20.583 1.00 26.00 195 ASN A N 1
ATOM 1484 C CA . ASN A 1 195 ? -12.558 33.992 19.771 1.00 26.00 195 ASN A CA 1
ATOM 1485 C C . ASN A 1 195 ? -13.524 34.951 19.050 1.00 26.00 195 ASN A C 1
ATOM 1487 O O . ASN A 1 195 ? -13.892 35.983 19.609 1.00 26.00 195 ASN A O 1
ATOM 1491 N N . GLY A 1 196 ? -14.065 34.534 17.900 1.00 21.78 196 GLY A N 1
ATOM 1492 C CA . GLY A 1 196 ? -15.280 35.143 17.353 1.00 21.78 196 GLY A CA 1
ATOM 1493 C C . GLY A 1 196 ? -15.530 34.878 15.871 1.00 21.78 196 GLY A C 1
ATOM 1494 O O . GLY A 1 196 ? -14.885 35.452 15.006 1.00 21.78 196 GLY A O 1
ATOM 1495 N N . THR A 1 197 ? -16.518 34.029 15.615 1.00 24.75 197 THR A N 1
ATOM 1496 C CA . THR A 1 197 ? -17.302 33.859 14.383 1.00 24.75 197 THR A CA 1
ATOM 1497 C C . THR A 1 197 ? -17.568 35.146 13.586 1.00 24.75 197 THR A C 1
ATOM 1499 O O . THR A 1 197 ? -18.039 36.122 14.164 1.00 24.75 197 THR A O 1
ATOM 1502 N N . ASN A 1 198 ? -17.407 35.103 12.256 1.00 22.67 198 ASN A N 1
ATOM 1503 C CA . ASN A 1 198 ? -18.434 35.511 11.282 1.00 22.67 198 ASN A CA 1
ATOM 1504 C C . ASN A 1 198 ? -17.998 35.212 9.839 1.00 22.67 198 ASN A C 1
ATOM 1506 O O . ASN A 1 198 ? -16.829 35.330 9.482 1.00 22.67 198 ASN A O 1
ATOM 1510 N N . GLY A 1 199 ? -18.968 34.762 9.042 1.00 21.25 199 GLY A N 1
ATOM 1511 C CA . GLY A 1 199 ? -18.768 34.233 7.699 1.00 21.25 199 GLY A CA 1
ATOM 1512 C C . GLY A 1 199 ? -18.498 35.271 6.617 1.00 21.25 199 GLY A C 1
ATOM 1513 O O . GLY A 1 199 ? -18.730 36.463 6.794 1.00 21.25 199 GLY A O 1
ATOM 1514 N N . ILE A 1 200 ? -18.080 34.766 5.456 1.00 21.58 200 ILE A N 1
ATOM 1515 C CA . ILE A 1 200 ? -18.193 35.462 4.176 1.00 21.58 200 ILE A CA 1
ATOM 1516 C C . ILE A 1 200 ? -18.636 34.439 3.126 1.00 21.58 200 ILE A C 1
ATOM 1518 O O . ILE A 1 200 ? -17.944 33.467 2.834 1.00 21.58 200 ILE A O 1
ATOM 1522 N N . SER A 1 201 ? -19.835 34.686 2.602 1.00 21.78 201 SER A N 1
ATOM 1523 C CA . SER A 1 201 ? -20.367 34.142 1.357 1.00 21.78 201 SER A CA 1
ATOM 1524 C C . SER A 1 201 ? -19.490 34.568 0.179 1.00 21.78 201 SER A C 1
ATOM 1526 O O . SER A 1 201 ? -19.141 35.742 0.071 1.00 21.78 201 SER A O 1
ATOM 1528 N N . ALA A 1 202 ? -19.200 33.647 -0.738 1.00 22.41 202 ALA A N 1
ATOM 1529 C CA . ALA A 1 202 ? -18.799 34.000 -2.093 1.00 22.41 202 ALA A CA 1
ATOM 1530 C C . ALA A 1 202 ? -19.420 33.010 -3.087 1.00 22.41 202 ALA A C 1
ATOM 1532 O O . ALA A 1 202 ? -18.961 31.883 -3.256 1.00 22.41 202 ALA A O 1
ATOM 1533 N N . ASN A 1 203 ? -20.497 33.473 -3.724 1.00 20.89 203 ASN A N 1
ATOM 1534 C CA . ASN A 1 203 ? -21.052 32.932 -4.958 1.00 20.89 203 ASN A CA 1
ATOM 1535 C C . ASN A 1 203 ? -19.956 32.770 -6.021 1.00 20.89 203 ASN A C 1
ATOM 1537 O O . ASN A 1 203 ? -19.249 33.733 -6.315 1.00 20.89 203 ASN A O 1
ATOM 1541 N N . ILE A 1 204 ? -19.912 31.618 -6.690 1.00 24.64 204 ILE A N 1
ATOM 1542 C CA . ILE A 1 204 ? -19.343 31.521 -8.037 1.00 24.64 204 ILE A CA 1
ATOM 1543 C C . ILE A 1 204 ? -20.454 31.024 -8.957 1.00 24.64 204 ILE A C 1
ATOM 1545 O O . ILE A 1 204 ? -20.804 29.847 -8.995 1.00 24.64 204 ILE A O 1
ATOM 1549 N N . THR A 1 205 ? -21.052 31.980 -9.659 1.00 24.33 205 THR A N 1
ATOM 1550 C CA . THR A 1 205 ? -21.994 31.777 -10.756 1.00 24.33 205 THR A CA 1
ATOM 1551 C C . THR A 1 205 ? -21.284 31.107 -11.928 1.00 24.33 205 THR A C 1
ATOM 1553 O O . THR A 1 205 ? -20.354 31.680 -12.494 1.00 24.33 205 THR A O 1
ATOM 1556 N N . GLY A 1 206 ? -21.747 29.920 -12.318 1.00 22.39 206 GLY A N 1
ATOM 1557 C CA . GLY A 1 206 ? -21.432 29.328 -13.613 1.00 22.39 206 GLY A CA 1
ATOM 1558 C C . GLY A 1 206 ? -22.224 30.024 -14.717 1.00 22.39 206 GLY A C 1
ATOM 1559 O O . GLY A 1 206 ? -23.446 30.146 -14.627 1.00 22.39 206 GLY A O 1
ATOM 1560 N N . THR A 1 207 ? -21.542 30.476 -15.765 1.00 23.58 207 THR A N 1
ATOM 1561 C CA . THR A 1 207 ? -22.177 30.909 -17.010 1.00 23.58 207 THR A CA 1
ATOM 1562 C C . THR A 1 207 ? -21.998 29.827 -18.070 1.00 23.58 207 THR A C 1
ATOM 1564 O O . THR A 1 207 ? -20.894 29.534 -18.522 1.00 23.58 207 THR A O 1
ATOM 1567 N N . ASN A 1 208 ? -23.121 29.223 -18.459 1.00 27.83 208 ASN A N 1
ATOM 1568 C CA . ASN A 1 208 ? -23.242 28.408 -19.662 1.00 27.83 208 ASN A CA 1
ATOM 1569 C C . ASN A 1 208 ? -23.151 29.312 -20.901 1.00 27.83 208 ASN A C 1
ATOM 1571 O O . ASN A 1 208 ? -23.884 30.295 -21.001 1.00 27.83 208 ASN A O 1
ATOM 1575 N N . GLY A 1 209 ? -22.286 28.951 -21.851 1.00 24.08 209 GLY A N 1
ATOM 1576 C CA . GLY A 1 209 ? -22.187 29.561 -23.177 1.00 24.08 209 GLY A CA 1
ATOM 1577 C C . GLY A 1 209 ? -22.637 28.580 -24.261 1.00 24.08 209 GLY A C 1
ATOM 1578 O O . GLY A 1 209 ? -22.170 27.449 -24.324 1.00 24.08 209 GLY A O 1
ATOM 1579 N N . THR A 1 210 ? -23.582 29.031 -25.073 1.00 23.75 210 THR A N 1
ATOM 1580 C CA . THR A 1 210 ? -24.425 28.330 -26.050 1.00 23.75 210 THR A CA 1
ATOM 1581 C C . THR A 1 210 ? -23.735 27.892 -27.350 1.00 23.75 210 THR A C 1
ATOM 1583 O O . THR A 1 210 ? -22.820 28.548 -27.838 1.00 23.75 210 THR A O 1
ATOM 1586 N N . HIS A 1 211 ? -24.285 26.841 -27.972 1.00 27.94 211 HIS A N 1
ATOM 1587 C CA . HIS A 1 211 ? -24.048 26.418 -29.358 1.00 27.94 211 HIS A CA 1
ATOM 1588 C C . HIS A 1 211 ? -24.231 27.544 -30.392 1.00 27.94 211 HIS A C 1
ATOM 1590 O O . HIS A 1 211 ? -25.262 28.210 -30.385 1.00 27.94 211 HIS A O 1
ATOM 1596 N N . THR A 1 212 ? -23.321 27.631 -31.371 1.00 22.75 212 THR A N 1
ATOM 1597 C CA . THR A 1 212 ? -23.628 28.032 -32.759 1.00 22.75 212 THR A CA 1
ATOM 1598 C C . THR A 1 212 ? -22.729 27.266 -33.740 1.00 22.75 212 THR A C 1
ATOM 1600 O O . THR A 1 212 ? -21.582 26.944 -33.441 1.00 22.75 212 THR A O 1
ATOM 1603 N N . THR A 1 213 ? -23.294 26.913 -34.893 1.00 30.30 213 THR A N 1
ATOM 1604 C CA . THR A 1 213 ? -22.697 26.150 -36.000 1.00 30.30 213 THR A CA 1
ATOM 1605 C C . THR A 1 213 ? -22.150 27.076 -37.089 1.00 30.30 213 THR A C 1
ATOM 1607 O O . THR A 1 213 ? -22.829 28.041 -37.427 1.00 30.30 213 THR A O 1
ATOM 1610 N N . ASN A 1 214 ? -20.998 26.744 -37.689 1.00 22.30 214 ASN A N 1
ATOM 1611 C CA . ASN A 1 214 ? -20.733 26.745 -39.145 1.00 22.30 214 ASN A CA 1
ATOM 1612 C C . ASN A 1 214 ? -19.264 26.368 -39.425 1.00 22.30 214 ASN A C 1
ATOM 1614 O O . ASN A 1 214 ? -18.360 26.811 -38.722 1.00 22.30 214 ASN A O 1
ATOM 1618 N N . GLY A 1 215 ? -19.037 25.501 -40.417 1.00 25.27 215 GLY A N 1
ATOM 1619 C CA . GLY A 1 215 ? -17.730 24.904 -40.716 1.00 25.27 215 GLY A CA 1
ATOM 1620 C C . GLY A 1 215 ? -16.885 25.657 -41.746 1.00 25.27 215 GLY A C 1
ATOM 1621 O O . GLY A 1 215 ? -17.419 26.473 -42.482 1.00 25.27 215 GLY A O 1
ATOM 1622 N N . THR A 1 216 ? -15.587 25.316 -41.799 1.00 23.16 216 THR A N 1
ATOM 1623 C CA . THR A 1 216 ? -14.765 25.049 -43.007 1.00 23.16 216 THR A CA 1
ATOM 1624 C C . THR A 1 216 ? -13.325 24.670 -42.606 1.00 23.16 216 THR A C 1
ATOM 1626 O O . THR A 1 216 ? -12.664 25.442 -41.926 1.00 23.16 216 THR A O 1
ATOM 1629 N N . HIS A 1 217 ? -12.878 23.506 -43.100 1.00 26.52 217 HIS A N 1
ATOM 1630 C CA . HIS A 1 217 ? -11.522 22.932 -43.240 1.00 26.52 217 HIS A CA 1
ATOM 1631 C C . HIS A 1 217 ? -10.570 22.715 -42.033 1.00 26.52 217 HIS A C 1
ATOM 1633 O O . HIS A 1 217 ? -10.382 23.608 -41.212 1.00 26.52 217 HIS A O 1
ATOM 1639 N N . PRO A 1 218 ? -9.903 21.534 -41.957 1.00 34.03 218 PRO A N 1
ATOM 1640 C CA . PRO A 1 218 ? -8.996 21.180 -40.873 1.00 34.03 218 PRO A CA 1
ATOM 1641 C C . PRO A 1 218 ? -7.546 21.490 -41.252 1.00 34.03 218 PRO A C 1
ATOM 1643 O O . PRO A 1 218 ? -7.067 21.012 -42.275 1.00 34.03 218 PRO A O 1
ATOM 1646 N N . ASP A 1 219 ? -6.833 22.236 -40.412 1.00 24.48 219 ASP A N 1
ATOM 1647 C CA . ASP A 1 219 ? -5.391 22.050 -40.283 1.00 24.48 219 ASP A CA 1
ATOM 1648 C C . ASP A 1 219 ? -4.825 22.709 -39.021 1.00 24.48 219 ASP A C 1
ATOM 1650 O O . ASP A 1 219 ? -5.189 23.828 -38.661 1.00 24.48 219 ASP A O 1
ATOM 1654 N N . LYS A 1 220 ? -3.845 22.003 -38.444 1.00 24.66 220 LYS A N 1
ATOM 1655 C CA . LYS A 1 220 ? -2.878 22.398 -37.402 1.00 24.66 220 LYS A CA 1
ATOM 1656 C C . LYS A 1 220 ? -3.259 22.176 -35.932 1.00 24.66 220 LYS A C 1
ATOM 1658 O O . LYS A 1 220 ? -3.853 23.006 -35.259 1.00 24.66 220 LYS A O 1
ATOM 1663 N N . ALA A 1 221 ? -2.706 21.066 -35.435 1.00 30.81 221 ALA A N 1
ATOM 1664 C CA . ALA A 1 221 ? -2.004 20.963 -34.157 1.00 30.81 221 ALA A CA 1
ATOM 1665 C C . ALA A 1 221 ? -2.764 21.480 -32.926 1.00 30.81 221 ALA A C 1
ATOM 1667 O O . ALA A 1 221 ? -2.381 22.470 -32.303 1.00 30.81 221 ALA A O 1
ATOM 1668 N N . SER A 1 222 ? -3.775 20.725 -32.492 1.00 24.70 222 SER A N 1
ATOM 1669 C CA . SER A 1 222 ? -4.127 20.736 -31.077 1.00 24.70 222 SER A CA 1
ATOM 1670 C C . SER A 1 222 ? -2.968 20.104 -30.307 1.00 24.70 222 SER A C 1
ATOM 1672 O O . SER A 1 222 ? -2.799 18.882 -30.300 1.00 24.70 222 SER A O 1
ATOM 1674 N N . ASN A 1 223 ? -2.167 20.952 -29.666 1.00 27.08 223 ASN A N 1
ATOM 1675 C CA . ASN A 1 223 ? -1.407 20.591 -28.480 1.00 27.08 223 ASN A CA 1
ATOM 1676 C C . ASN A 1 223 ? -2.440 20.085 -27.464 1.00 27.08 223 ASN A C 1
ATOM 1678 O O . ASN A 1 223 ? -3.055 20.866 -26.741 1.00 27.08 223 ASN A O 1
ATOM 1682 N N . GLY A 1 224 ? -2.734 18.786 -27.513 1.00 25.67 224 GLY A N 1
ATOM 1683 C CA . GLY A 1 224 ? -3.618 18.140 -26.564 1.00 25.67 224 GLY A CA 1
ATOM 1684 C C . GLY A 1 224 ? -2.924 18.194 -25.219 1.00 25.67 224 GLY A C 1
ATOM 1685 O O . GLY A 1 224 ? -2.053 17.371 -24.942 1.00 25.67 224 GLY A O 1
ATOM 1686 N N . SER A 1 225 ? -3.275 19.180 -24.397 1.00 31.22 225 SER A N 1
ATOM 1687 C CA . SER A 1 225 ? -3.042 19.103 -22.966 1.00 31.22 225 SER A CA 1
ATOM 1688 C C . SER A 1 225 ? -3.641 17.774 -22.517 1.00 31.22 225 SER A C 1
ATOM 1690 O O . SER A 1 225 ? -4.860 17.595 -22.529 1.00 31.22 225 SER A O 1
ATOM 1692 N N . LYS A 1 226 ? -2.774 16.799 -22.204 1.00 31.03 226 LYS A N 1
ATOM 1693 C CA . LYS A 1 226 ? -3.195 15.567 -21.532 1.00 31.03 226 LYS A CA 1
ATOM 1694 C C . LYS A 1 226 ? -4.071 16.022 -20.360 1.00 31.03 226 LYS A C 1
ATOM 1696 O O . LYS A 1 226 ? -3.610 16.888 -19.612 1.00 31.03 226 LYS A O 1
ATOM 1701 N N . PRO A 1 227 ? -5.317 15.538 -20.217 1.00 29.59 227 PRO A N 1
ATOM 1702 C CA . PRO A 1 227 ? -6.131 15.936 -19.082 1.00 29.59 227 PRO A CA 1
ATOM 1703 C C . PRO A 1 227 ? -5.351 15.552 -17.827 1.00 29.59 227 PRO A C 1
ATOM 1705 O O . PRO A 1 227 ? -5.038 14.377 -17.628 1.00 29.59 227 PRO A O 1
ATOM 1708 N N . ALA A 1 228 ? -4.954 16.554 -17.042 1.00 45.06 228 ALA A N 1
ATOM 1709 C CA . ALA A 1 228 ? -4.338 16.318 -15.751 1.00 45.06 228 ALA A CA 1
ATOM 1710 C C . ALA A 1 228 ? -5.328 15.471 -14.948 1.00 45.06 228 ALA A C 1
ATOM 1712 O O . ALA A 1 228 ? -6.503 15.827 -14.832 1.00 45.06 228 ALA A O 1
ATOM 1713 N N . MET A 1 229 ? -4.883 14.306 -14.480 1.00 55.19 229 MET A N 1
ATOM 1714 C CA . MET A 1 229 ? -5.696 13.493 -13.588 1.00 55.19 229 MET A CA 1
ATOM 1715 C C . MET A 1 229 ? -5.999 14.336 -12.347 1.00 55.19 229 MET A C 1
ATOM 1717 O O . MET A 1 229 ? -5.099 14.968 -11.799 1.00 55.19 229 MET A O 1
ATOM 1721 N N . ASP A 1 230 ? -7.266 14.366 -11.940 1.00 69.31 230 ASP A N 1
ATOM 1722 C CA . ASP A 1 230 ? -7.684 15.001 -10.692 1.00 69.31 230 ASP A CA 1
ATOM 1723 C C . ASP A 1 230 ? -6.817 14.482 -9.529 1.00 69.31 230 ASP A C 1
ATOM 1725 O O . ASP A 1 230 ? -6.609 13.271 -9.413 1.00 69.31 230 ASP A O 1
ATOM 1729 N N . CYS A 1 231 ? -6.287 15.375 -8.686 1.00 70.44 231 CYS A N 1
ATOM 1730 C CA . CYS A 1 231 ? -5.386 15.000 -7.591 1.00 70.44 231 CYS A CA 1
ATOM 1731 C C . CYS A 1 231 ? -6.025 13.961 -6.664 1.00 70.44 231 CYS A C 1
ATOM 1733 O O . CYS A 1 231 ? -5.348 13.024 -6.244 1.00 70.44 231 CYS A O 1
ATOM 1735 N N . SER A 1 232 ? -7.331 14.068 -6.398 1.00 76.06 232 SER A N 1
ATOM 1736 C CA . SER A 1 232 ? -8.058 13.083 -5.590 1.00 76.06 232 SER A CA 1
ATOM 1737 C C . SER A 1 232 ? -8.095 11.703 -6.256 1.00 76.06 232 SER A C 1
ATOM 1739 O O . SER A 1 232 ? -7.897 10.692 -5.583 1.00 76.06 232 SER A O 1
ATOM 1741 N N . ALA A 1 233 ? -8.273 11.647 -7.580 1.00 81.19 233 ALA A N 1
ATOM 1742 C CA . ALA A 1 233 ? -8.198 10.403 -8.350 1.00 81.19 233 ALA A CA 1
ATOM 1743 C C . ALA A 1 233 ? -6.784 9.812 -8.354 1.00 81.19 233 ALA A C 1
ATOM 1745 O O . ALA A 1 233 ? -6.634 8.605 -8.174 1.00 81.19 233 ALA A O 1
ATOM 1746 N N . MET A 1 234 ? -5.754 10.651 -8.500 1.00 78.81 234 MET A N 1
ATOM 1747 C CA . MET A 1 234 ? -4.358 10.212 -8.405 1.00 78.81 234 MET A CA 1
ATOM 1748 C C . MET A 1 234 ? -4.049 9.601 -7.042 1.00 78.81 234 MET A C 1
ATOM 1750 O O . MET A 1 234 ? -3.470 8.521 -6.992 1.00 78.81 234 MET A O 1
ATOM 1754 N N . ILE A 1 235 ? -4.449 10.257 -5.949 1.00 83.06 235 ILE A N 1
ATOM 1755 C CA . ILE A 1 235 ? -4.204 9.765 -4.588 1.00 83.06 235 ILE A CA 1
ATOM 1756 C C . ILE A 1 235 ? -4.922 8.433 -4.365 1.00 83.06 235 ILE A C 1
ATOM 1758 O O . ILE A 1 235 ? -4.288 7.476 -3.932 1.00 83.06 235 ILE A O 1
ATOM 1762 N N . MET A 1 236 ? -6.210 8.336 -4.713 1.00 88.19 236 MET A N 1
ATOM 1763 C CA . MET A 1 236 ? -6.970 7.090 -4.557 1.00 88.19 236 MET A CA 1
ATOM 1764 C C . MET A 1 236 ? -6.323 5.932 -5.328 1.00 88.19 236 MET A C 1
ATOM 1766 O O . MET A 1 236 ? -6.094 4.865 -4.764 1.00 88.19 236 MET A O 1
ATOM 1770 N N . LEU A 1 237 ? -5.971 6.149 -6.599 1.00 87.69 237 LEU A N 1
ATOM 1771 C CA . LEU A 1 237 ? -5.325 5.123 -7.419 1.00 87.69 237 LEU A CA 1
ATOM 1772 C C . LEU A 1 237 ? -3.898 4.810 -6.944 1.00 87.69 237 LEU A C 1
ATOM 1774 O O . LEU A 1 237 ? -3.446 3.678 -7.069 1.00 87.69 237 LEU A O 1
ATOM 1778 N N . SER A 1 238 ? -3.182 5.789 -6.393 1.00 86.81 238 SER A N 1
ATOM 1779 C CA . SER A 1 238 ? -1.859 5.587 -5.797 1.00 86.81 238 SER A CA 1
ATOM 1780 C C . SER A 1 238 ? -1.935 4.680 -4.570 1.00 86.81 238 SER A C 1
ATOM 1782 O O . SER A 1 238 ? -1.172 3.717 -4.477 1.00 86.81 238 SER A O 1
ATOM 1784 N N . MET A 1 239 ? -2.906 4.919 -3.681 1.00 88.69 239 MET A N 1
ATOM 1785 C CA . MET A 1 239 ? -3.152 4.066 -2.513 1.00 88.69 239 MET A CA 1
ATOM 1786 C C . MET A 1 239 ? -3.575 2.656 -2.926 1.00 88.69 239 MET A C 1
ATOM 1788 O O . MET A 1 239 ? -3.057 1.679 -2.387 1.00 88.69 239 MET A O 1
ATOM 1792 N N . ASP A 1 240 ? -4.420 2.519 -3.950 1.00 88.94 240 ASP A N 1
ATOM 1793 C CA . ASP A 1 240 ? -4.709 1.209 -4.539 1.00 88.94 240 ASP A CA 1
ATOM 1794 C C . ASP A 1 240 ? -3.425 0.535 -5.056 1.00 88.94 240 ASP A C 1
ATOM 1796 O O . ASP A 1 240 ? -3.266 -0.675 -4.932 1.00 88.94 240 ASP A O 1
ATOM 1800 N N . GLY A 1 241 ? -2.475 1.294 -5.608 1.00 86.88 241 GLY A N 1
ATOM 1801 C CA . GLY A 1 241 ? -1.213 0.769 -6.132 1.00 86.88 241 GLY A CA 1
ATOM 1802 C C . GLY A 1 241 ? -0.310 0.170 -5.064 1.00 86.88 241 GLY A C 1
ATOM 1803 O O . GLY A 1 241 ? 0.341 -0.846 -5.320 1.00 86.88 241 GLY A O 1
ATOM 1804 N N . LEU A 1 242 ? -0.316 0.765 -3.873 1.00 84.00 242 LEU A N 1
ATOM 1805 C CA . LEU A 1 242 ? 0.379 0.236 -2.702 1.00 84.00 242 LEU A CA 1
ATOM 1806 C C . LEU A 1 242 ? -0.345 -0.997 -2.139 1.00 84.00 242 LEU A C 1
ATOM 1808 O O . LEU A 1 242 ? 0.303 -1.969 -1.760 1.00 84.00 242 LEU A O 1
ATOM 1812 N N . THR A 1 243 ? -1.679 -0.996 -2.158 1.00 87.25 243 THR A N 1
ATOM 1813 C CA . THR A 1 243 ? -2.506 -2.011 -1.487 1.00 87.25 243 THR A CA 1
ATOM 1814 C C . THR A 1 243 ? -2.818 -3.249 -2.339 1.00 87.25 243 THR A C 1
ATOM 1816 O O . THR A 1 243 ? -2.922 -4.362 -1.822 1.00 87.25 243 THR A O 1
ATOM 1819 N N . VAL A 1 244 ? -2.953 -3.125 -3.661 1.00 86.81 244 VAL A N 1
ATOM 1820 C CA . VAL A 1 244 ? -3.309 -4.250 -4.553 1.00 86.81 244 VAL A CA 1
ATOM 1821 C C . VAL A 1 244 ? -2.367 -5.456 -4.396 1.00 86.81 244 VAL A C 1
ATOM 1823 O O . VAL A 1 244 ? -2.871 -6.580 -4.314 1.00 86.81 244 VAL A O 1
ATOM 1826 N N . PRO A 1 245 ? -1.029 -5.291 -4.337 1.00 82.06 245 PRO A N 1
ATOM 1827 C CA . PRO A 1 245 ? -0.120 -6.423 -4.167 1.00 82.06 245 PRO A CA 1
ATOM 1828 C C . PRO A 1 245 ? -0.287 -7.159 -2.831 1.00 82.06 245 PRO A C 1
ATOM 1830 O O . PRO A 1 245 ? -0.056 -8.368 -2.783 1.00 82.06 245 PRO A O 1
ATOM 1833 N N . CYS A 1 246 ? -0.683 -6.460 -1.762 1.00 81.88 246 CYS A N 1
ATOM 1834 C CA . CYS A 1 246 ? -0.767 -7.031 -0.418 1.00 81.88 246 CYS A CA 1
ATOM 1835 C C . CYS A 1 246 ? -2.149 -7.619 -0.098 1.00 81.88 246 CYS A C 1
ATOM 1837 O O . CYS A 1 246 ? -2.235 -8.574 0.676 1.00 81.88 246 CYS A O 1
ATOM 1839 N N . ALA A 1 247 ? -3.218 -7.133 -0.737 1.00 83.38 247 ALA A N 1
ATOM 1840 C CA . ALA A 1 247 ? -4.598 -7.520 -0.438 1.00 83.38 247 ALA A CA 1
ATOM 1841 C C . ALA A 1 247 ? -4.843 -9.052 -0.358 1.00 83.38 247 ALA A C 1
ATOM 1843 O O . ALA A 1 247 ? -5.446 -9.504 0.620 1.00 83.38 247 ALA A O 1
ATOM 1844 N N . PRO A 1 248 ? -4.323 -9.903 -1.275 1.00 81.12 248 PRO A N 1
ATOM 1845 C CA . PRO A 1 248 ? -4.504 -11.359 -1.183 1.00 81.12 248 PRO A CA 1
ATOM 1846 C C . PRO A 1 248 ? -3.765 -12.021 -0.013 1.00 81.12 248 PRO A C 1
ATOM 1848 O O . PRO A 1 248 ? -4.103 -13.140 0.378 1.00 81.12 248 PRO A O 1
ATOM 1851 N N . VAL A 1 249 ? -2.715 -11.378 0.497 1.00 82.88 249 VAL A N 1
ATOM 1852 C CA . VAL A 1 249 ? -1.944 -11.867 1.644 1.00 82.88 249 VAL A CA 1
ATOM 1853 C C . VAL A 1 249 ? -2.625 -11.450 2.946 1.00 82.88 249 VAL A C 1
ATOM 1855 O O . VAL A 1 249 ? -2.708 -12.255 3.870 1.00 82.88 249 VAL A O 1
ATOM 1858 N N . LEU A 1 250 ? -3.197 -10.244 2.987 1.00 83.12 250 LEU A N 1
ATOM 1859 C CA . LEU A 1 250 ? -3.901 -9.712 4.156 1.00 83.12 250 LEU A CA 1
ATOM 1860 C C . LEU A 1 250 ? -5.079 -10.588 4.591 1.00 83.12 250 LEU A C 1
ATOM 1862 O O . LEU A 1 250 ? -5.203 -10.897 5.774 1.00 83.12 250 LEU A O 1
ATOM 1866 N N . VAL A 1 251 ? -5.889 -11.084 3.650 1.00 85.62 251 VAL A N 1
ATOM 1867 C CA . VAL A 1 251 ? -7.013 -11.987 3.981 1.00 85.62 251 VAL A CA 1
ATOM 1868 C C . VAL A 1 251 ? -6.572 -13.342 4.545 1.00 85.62 251 VAL A C 1
ATOM 1870 O O . VAL A 1 251 ? -7.391 -14.051 5.116 1.00 85.62 251 VAL A O 1
ATOM 1873 N N . LYS A 1 252 ? -5.285 -13.693 4.415 1.00 86.69 252 LYS A N 1
ATOM 1874 C CA . LYS A 1 252 ? -4.684 -14.909 4.987 1.00 86.69 252 LYS A CA 1
ATOM 1875 C C . LYS A 1 252 ? -3.986 -14.662 6.325 1.00 86.69 252 LYS A C 1
ATOM 1877 O O . LYS A 1 252 ? -3.569 -15.626 6.961 1.00 86.69 252 LYS A O 1
ATOM 1882 N N . ALA A 1 253 ? -3.824 -13.404 6.744 1.00 90.88 253 ALA A N 1
ATOM 1883 C CA . ALA A 1 253 ? -3.161 -13.077 8.005 1.00 90.88 253 ALA A CA 1
ATOM 1884 C C . ALA A 1 253 ? -3.983 -13.555 9.212 1.00 90.88 253 ALA A C 1
ATOM 1886 O O . ALA A 1 253 ? -3.419 -14.040 10.197 1.00 90.88 253 ALA A O 1
ATOM 1887 N N . PHE A 1 254 ? -5.311 -13.463 9.104 1.00 93.50 254 PHE A N 1
ATOM 1888 C CA . PHE A 1 254 ? -6.264 -13.901 10.115 1.00 93.50 254 PHE A CA 1
ATOM 1889 C C . PHE A 1 254 ? -7.490 -14.542 9.470 1.00 93.50 254 PHE A C 1
ATOM 1891 O O . PHE A 1 254 ? -7.945 -14.101 8.417 1.00 93.50 254 PHE A O 1
ATOM 1898 N N . ASP A 1 255 ? -8.050 -15.546 10.144 1.00 94.06 255 ASP A N 1
ATOM 1899 C CA . ASP A 1 255 ? -9.371 -16.070 9.813 1.00 94.06 255 ASP A CA 1
ATOM 1900 C C . ASP A 1 255 ? -10.446 -15.117 10.354 1.00 94.06 255 ASP A C 1
ATOM 1902 O O . ASP A 1 255 ? -10.618 -14.965 11.567 1.00 94.06 255 ASP A O 1
ATOM 1906 N N . LEU A 1 256 ? -11.148 -14.454 9.437 1.00 95.50 256 LEU A N 1
ATOM 1907 C CA . LEU A 1 256 ? -12.223 -13.511 9.739 1.00 95.50 256 LEU A CA 1
ATOM 1908 C C . LEU A 1 256 ? -13.609 -14.110 9.467 1.00 95.50 256 LEU A C 1
ATOM 1910 O O . LEU A 1 256 ? -14.598 -13.388 9.582 1.00 95.50 256 LEU A O 1
ATOM 1914 N N . SER A 1 257 ? -13.699 -15.413 9.168 1.00 94.56 257 SER A N 1
ATOM 1915 C CA . SER A 1 257 ? -14.942 -16.109 8.797 1.00 94.56 257 SER A CA 1
ATOM 1916 C C . SER A 1 257 ? -16.021 -16.105 9.882 1.00 94.56 257 SER A C 1
ATOM 1918 O O . SER A 1 257 ? -17.188 -16.367 9.588 1.00 94.56 257 SER A O 1
ATOM 1920 N N . ALA A 1 258 ? -15.661 -15.796 11.130 1.00 94.25 258 ALA A N 1
ATOM 1921 C CA . ALA A 1 258 ? -16.605 -15.635 12.231 1.00 94.25 258 ALA A CA 1
ATOM 1922 C C . ALA A 1 258 ? -17.463 -14.359 12.115 1.00 94.25 258 ALA A C 1
ATOM 1924 O O .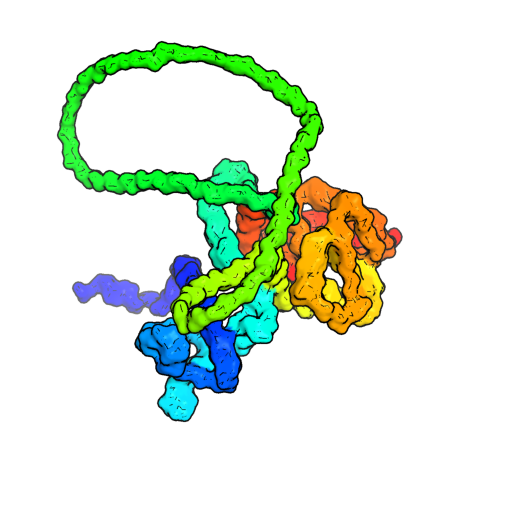 ALA A 1 258 ? -18.549 -14.320 12.686 1.00 94.25 258 ALA A O 1
ATOM 1925 N N . HIS A 1 259 ? -17.005 -13.346 11.374 1.00 96.50 259 HIS A N 1
ATOM 1926 C CA . HIS A 1 259 ? -17.704 -12.067 11.233 1.00 96.50 259 HIS A CA 1
ATOM 1927 C C . HIS A 1 259 ? -18.694 -12.110 10.065 1.00 96.50 259 HIS A C 1
ATOM 1929 O O . HIS A 1 259 ? -18.446 -12.762 9.045 1.00 96.50 259 HIS A O 1
ATOM 1935 N N . ARG A 1 260 ? -19.832 -11.429 10.202 1.00 95.44 260 ARG A N 1
ATOM 1936 C CA . ARG A 1 260 ? -20.881 -11.355 9.164 1.00 95.44 260 ARG A CA 1
ATOM 1937 C C . ARG A 1 260 ? -21.062 -9.955 8.587 1.00 95.44 260 ARG A C 1
ATOM 1939 O O . ARG A 1 260 ? -21.634 -9.817 7.505 1.00 95.44 260 ARG A O 1
ATOM 1946 N N . THR A 1 261 ? -20.561 -8.931 9.267 1.00 97.62 261 THR A N 1
ATOM 1947 C CA . THR A 1 261 ? -20.720 -7.520 8.907 1.00 97.62 261 THR A CA 1
ATOM 1948 C C . THR A 1 261 ? -19.417 -6.755 9.123 1.00 97.62 261 THR A C 1
ATOM 1950 O O . THR A 1 261 ? -18.944 -6.626 10.244 1.00 97.62 261 THR A O 1
ATOM 1953 N N . ALA A 1 262 ? -18.839 -6.197 8.065 1.00 98.00 262 ALA A N 1
ATOM 1954 C CA . ALA A 1 262 ? -17.644 -5.371 8.181 1.00 98.00 262 ALA A CA 1
ATOM 1955 C C . ALA A 1 262 ? -17.920 -3.914 7.814 1.00 98.00 262 ALA A C 1
ATOM 1957 O O . ALA A 1 262 ? -18.666 -3.634 6.874 1.00 98.00 262 ALA A O 1
ATOM 1958 N N . VAL A 1 263 ? -17.265 -2.988 8.509 1.00 98.56 263 VAL A N 1
ATOM 1959 C CA . VAL A 1 263 ? -17.171 -1.585 8.098 1.00 98.56 263 VAL A CA 1
ATOM 1960 C C . VAL A 1 263 ? -15.707 -1.232 7.858 1.00 98.56 263 VAL A C 1
ATOM 1962 O O . VAL A 1 263 ? -14.885 -1.307 8.766 1.00 98.56 263 VAL A O 1
ATOM 1965 N N . ASP A 1 264 ? -15.400 -0.832 6.629 1.00 97.81 264 ASP A N 1
ATOM 1966 C CA . ASP A 1 264 ? -14.100 -0.315 6.201 1.00 97.81 264 ASP A CA 1
ATOM 1967 C C . ASP A 1 264 ? -14.121 1.216 6.331 1.00 97.81 264 ASP A C 1
ATOM 1969 O O . ASP A 1 264 ? -14.678 1.918 5.478 1.00 97.81 264 ASP A O 1
ATOM 1973 N N . LEU A 1 265 ? -13.627 1.722 7.467 1.00 97.94 265 LEU A N 1
ATOM 1974 C CA . LEU A 1 265 ? -13.625 3.148 7.806 1.00 97.94 265 LEU A CA 1
ATOM 1975 C C . LEU A 1 265 ? -12.450 3.832 7.108 1.00 97.94 265 LEU A C 1
ATOM 1977 O O . LEU A 1 265 ? -11.303 3.467 7.338 1.00 97.94 265 LEU A O 1
ATOM 1981 N N . GLY A 1 266 ? -12.728 4.845 6.289 1.00 95.56 266 GLY A N 1
ATOM 1982 C CA . GLY A 1 266 ? -11.720 5.435 5.405 1.00 95.56 266 GLY A CA 1
ATOM 1983 C C . GLY A 1 266 ? -11.330 4.505 4.251 1.00 95.56 266 GLY A C 1
ATOM 1984 O O . GLY A 1 266 ? -10.204 4.570 3.765 1.00 95.56 266 GLY A O 1
ATOM 1985 N N . GLY A 1 267 ? -12.232 3.608 3.834 1.00 94.25 267 GLY A N 1
ATOM 1986 C CA . GLY A 1 267 ? -11.922 2.538 2.878 1.00 94.25 267 GLY A CA 1
ATOM 1987 C C . GLY A 1 267 ? -11.666 2.990 1.432 1.00 94.25 267 GLY A C 1
ATOM 1988 O O . GLY A 1 267 ? -11.421 2.152 0.557 1.00 94.25 267 GLY A O 1
ATOM 1989 N N . GLY A 1 268 ? -11.728 4.292 1.137 1.00 93.81 268 GLY A N 1
ATOM 1990 C CA . GLY A 1 268 ? -11.287 4.875 -0.125 1.00 93.81 268 GLY A CA 1
ATOM 1991 C C . GLY A 1 268 ? -11.999 4.297 -1.346 1.00 93.81 268 GLY A C 1
ATOM 1992 O O . GLY A 1 268 ? -13.209 4.438 -1.525 1.00 93.81 268 GLY A O 1
ATOM 1993 N N . SER A 1 269 ? -11.232 3.638 -2.218 1.00 92.06 269 SER A N 1
ATOM 1994 C CA . SER A 1 269 ? -11.765 2.983 -3.415 1.00 92.06 269 SER A CA 1
ATOM 1995 C C . SER A 1 269 ? -12.652 1.773 -3.104 1.00 92.06 269 SER A C 1
ATOM 1997 O O . SER A 1 269 ? -13.320 1.273 -4.012 1.00 92.06 269 SER A O 1
ATOM 1999 N N . GLY A 1 270 ? -12.628 1.259 -1.870 1.00 92.75 270 GLY A N 1
ATOM 2000 C CA . GLY A 1 270 ? -13.254 0.008 -1.447 1.00 92.75 270 GLY A CA 1
ATOM 2001 C C . GLY A 1 270 ? -12.445 -1.247 -1.787 1.00 92.75 270 GLY A C 1
ATOM 2002 O O . GLY A 1 270 ? -13.011 -2.337 -1.835 1.00 92.75 270 GLY A O 1
ATOM 2003 N N . LEU A 1 271 ? -11.145 -1.126 -2.082 1.00 91.56 271 LEU A N 1
ATOM 2004 C CA . LEU A 1 271 ? -10.287 -2.260 -2.448 1.00 91.56 271 LEU A CA 1
ATOM 2005 C C . LEU A 1 271 ? -10.219 -3.337 -1.355 1.00 91.56 271 LEU A C 1
ATOM 2007 O O . LEU A 1 271 ? -10.377 -4.521 -1.667 1.00 91.56 271 LEU A O 1
ATOM 2011 N N . ILE A 1 272 ? -10.010 -2.945 -0.094 1.00 93.19 272 ILE A N 1
ATOM 2012 C CA . ILE A 1 272 ? -9.974 -3.888 1.033 1.00 93.19 272 ILE A CA 1
ATOM 2013 C C . ILE A 1 272 ? -11.344 -4.536 1.209 1.00 93.19 272 ILE A C 1
ATOM 2015 O O . ILE A 1 272 ? -11.433 -5.766 1.207 1.00 93.19 272 ILE A O 1
ATOM 2019 N N . GLY A 1 273 ? -12.415 -3.738 1.225 1.00 93.69 273 GLY A N 1
ATOM 2020 C CA . GLY A 1 273 ? -13.783 -4.253 1.241 1.00 93.69 273 GLY A CA 1
ATOM 2021 C C . GLY A 1 273 ? -14.071 -5.277 0.133 1.00 93.69 273 GLY A C 1
ATOM 2022 O O . GLY A 1 273 ? -14.519 -6.383 0.417 1.00 93.69 273 GLY A O 1
ATOM 2023 N N . ARG A 1 274 ? -13.742 -4.991 -1.133 1.00 91.44 274 ARG A N 1
ATOM 2024 C CA . ARG A 1 274 ? -13.917 -5.959 -2.239 1.00 91.44 274 ARG A CA 1
ATOM 2025 C C . ARG A 1 274 ? -13.084 -7.226 -2.061 1.00 91.44 274 ARG A C 1
ATOM 2027 O O . ARG A 1 274 ? -13.542 -8.312 -2.411 1.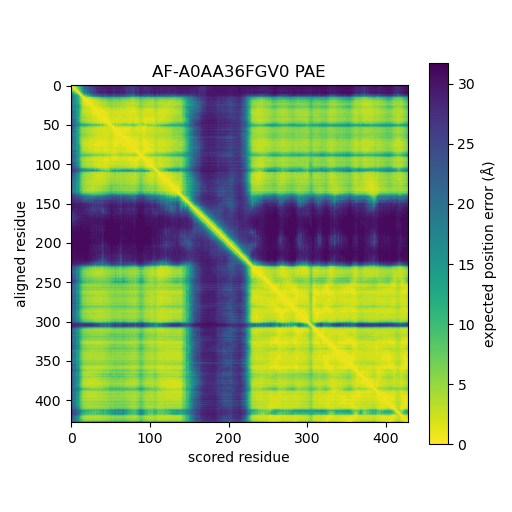00 91.44 274 ARG A O 1
ATOM 2034 N N . THR A 1 275 ? -11.873 -7.098 -1.526 1.00 92.06 275 THR A N 1
ATOM 2035 C CA . THR A 1 275 ? -10.996 -8.247 -1.267 1.00 92.06 275 THR A CA 1
ATOM 2036 C C . THR A 1 275 ? -11.596 -9.151 -0.192 1.00 92.06 275 THR A C 1
ATOM 2038 O O . THR A 1 275 ? -11.654 -10.367 -0.378 1.00 92.06 275 THR A O 1
ATOM 2041 N N . LEU A 1 276 ? -12.104 -8.562 0.892 1.00 93.31 276 LEU A N 1
ATOM 2042 C CA . LEU A 1 276 ? -12.799 -9.284 1.953 1.00 93.31 276 LEU A CA 1
ATOM 2043 C C . LEU A 1 276 ? -14.079 -9.949 1.439 1.00 93.31 276 LEU A C 1
ATOM 2045 O O . LEU A 1 276 ? -14.252 -11.135 1.685 1.00 93.31 276 LEU A O 1
ATOM 2049 N N . ALA A 1 277 ? -14.921 -9.251 0.670 1.00 92.50 277 ALA A N 1
ATOM 2050 C CA . ALA A 1 277 ? -16.151 -9.826 0.108 1.00 92.50 277 ALA A CA 1
ATOM 2051 C C . ALA A 1 277 ? -15.863 -11.016 -0.825 1.00 92.50 277 ALA A C 1
ATOM 2053 O O . ALA A 1 277 ? -16.551 -12.031 -0.787 1.00 92.50 277 ALA A O 1
ATOM 2054 N N . SER A 1 278 ? -14.809 -10.913 -1.640 1.00 91.50 278 SER A N 1
ATOM 2055 C CA . SER A 1 278 ? -14.373 -12.001 -2.523 1.00 91.50 278 SER A CA 1
ATOM 2056 C C . SER A 1 278 ? -13.898 -13.232 -1.740 1.00 91.50 278 SER A C 1
ATOM 2058 O O . SER A 1 278 ? -14.165 -14.365 -2.140 1.00 91.50 278 SER A O 1
ATOM 2060 N N . HIS A 1 279 ? -13.212 -13.027 -0.610 1.00 92.88 279 HIS A N 1
ATOM 2061 C CA . HIS A 1 279 ? -12.692 -14.118 0.218 1.00 92.88 279 HIS A CA 1
ATOM 2062 C C . HIS A 1 279 ? -13.725 -14.694 1.201 1.00 92.88 279 HIS A C 1
ATOM 2064 O O . HIS A 1 279 ? -13.694 -15.888 1.492 1.00 92.88 279 HIS A O 1
ATOM 2070 N N . TYR A 1 280 ? -14.653 -13.865 1.679 1.00 93.56 280 TYR A N 1
ATOM 2071 C CA . TYR A 1 280 ? -15.704 -14.200 2.637 1.00 93.56 280 TYR A CA 1
ATOM 2072 C C . TYR A 1 280 ? -17.088 -13.867 2.044 1.00 93.56 280 TYR A C 1
ATOM 2074 O O . TYR A 1 280 ? -17.674 -12.842 2.395 1.00 93.56 280 TYR A O 1
ATOM 2082 N N . PRO A 1 281 ? -17.660 -14.733 1.182 1.00 90.75 281 PRO A N 1
ATOM 2083 C CA . PRO A 1 281 ? -18.897 -14.432 0.451 1.00 90.75 281 PRO A CA 1
ATOM 2084 C C . PRO A 1 281 ? -20.153 -14.268 1.323 1.00 90.75 281 PRO A C 1
ATOM 2086 O O . PRO A 1 281 ? -21.197 -13.872 0.822 1.00 90.75 281 PRO A O 1
ATOM 2089 N N . GLU A 1 282 ? -20.102 -14.605 2.611 1.00 92.25 282 GLU A N 1
ATOM 2090 C CA . GLU A 1 282 ? -21.215 -14.377 3.547 1.00 92.25 282 GLU A CA 1
ATOM 2091 C C . GLU A 1 282 ? -21.100 -13.042 4.301 1.00 92.25 282 GLU A C 1
ATOM 2093 O O . GLU A 1 282 ? -22.011 -12.675 5.044 1.00 92.25 282 GLU A O 1
ATOM 2098 N N . MET A 1 283 ? -19.987 -12.320 4.143 1.00 94.94 283 MET A N 1
ATOM 2099 C CA . MET A 1 283 ? -19.727 -11.065 4.840 1.00 94.94 283 MET A CA 1
ATOM 2100 C C . MET A 1 283 ? -20.330 -9.888 4.068 1.00 94.94 283 MET A C 1
ATOM 2102 O O . MET A 1 283 ? -19.997 -9.652 2.907 1.00 94.94 283 MET A O 1
ATOM 2106 N N . ASN A 1 284 ? -21.196 -9.118 4.727 1.00 95.31 284 ASN A N 1
ATOM 2107 C CA . ASN A 1 284 ? -21.703 -7.852 4.199 1.00 95.31 284 ASN A CA 1
ATOM 2108 C C . ASN A 1 284 ? -20.760 -6.723 4.597 1.00 95.31 284 ASN A C 1
ATOM 2110 O O . ASN A 1 284 ? -20.411 -6.598 5.767 1.00 95.31 284 ASN A O 1
ATOM 2114 N N . ILE A 1 285 ? -20.357 -5.892 3.644 1.00 96.25 285 ILE A N 1
ATOM 2115 C CA . ILE A 1 285 ? -19.304 -4.902 3.851 1.00 96.25 285 ILE A CA 1
ATOM 2116 C C . ILE A 1 285 ? -19.817 -3.512 3.516 1.00 96.25 285 ILE A C 1
ATOM 2118 O O . ILE A 1 285 ? -20.391 -3.276 2.453 1.00 96.25 285 ILE A O 1
ATOM 2122 N N . THR A 1 286 ? -19.565 -2.577 4.422 1.00 97.19 286 THR A N 1
ATOM 2123 C CA . THR A 1 286 ? -19.814 -1.155 4.214 1.00 97.19 286 THR A CA 1
ATOM 2124 C C . THR A 1 286 ? -18.492 -0.407 4.151 1.00 97.19 286 THR A C 1
ATOM 2126 O O . THR A 1 286 ? -17.775 -0.319 5.140 1.00 97.19 286 THR A O 1
ATOM 2129 N N . VAL A 1 287 ? -18.173 0.162 2.995 1.00 97.25 287 VAL A N 1
ATOM 2130 C CA . VAL A 1 287 ? -17.087 1.131 2.840 1.00 97.25 287 VAL A CA 1
ATOM 2131 C C . VAL A 1 287 ? -17.625 2.493 3.255 1.00 97.25 287 VAL A C 1
ATOM 2133 O O . VAL A 1 287 ? -18.565 3.005 2.640 1.00 97.25 287 VAL A O 1
ATOM 2136 N N . PHE A 1 288 ? -17.056 3.061 4.313 1.00 97.94 288 PHE A N 1
ATOM 2137 C CA . PHE A 1 288 ? -17.463 4.347 4.862 1.00 97.94 288 PHE A CA 1
ATOM 2138 C C . PHE A 1 288 ? -16.352 5.371 4.651 1.00 97.94 288 PHE A C 1
ATOM 2140 O O . PHE A 1 288 ? -15.262 5.224 5.198 1.00 97.94 288 PHE A O 1
ATOM 2147 N N . ASP A 1 289 ? -16.621 6.416 3.877 1.00 96.94 289 ASP A N 1
ATOM 2148 C CA . ASP A 1 289 ? -15.638 7.463 3.586 1.00 96.94 289 ASP A CA 1
ATOM 2149 C C . ASP A 1 289 ? -16.330 8.809 3.334 1.00 96.94 289 ASP A C 1
ATOM 2151 O O . ASP A 1 289 ? -17.558 8.892 3.253 1.00 96.94 289 ASP A O 1
ATOM 2155 N N . LEU A 1 290 ? -15.555 9.876 3.169 1.00 95.62 290 LEU A N 1
ATOM 2156 C CA . LEU A 1 290 ? -16.065 11.209 2.890 1.00 95.62 290 LEU A CA 1
ATOM 2157 C C . LEU A 1 290 ? -16.920 11.227 1.608 1.00 95.62 290 LEU A C 1
ATOM 2159 O O . LEU A 1 290 ? -16.635 10.500 0.649 1.00 95.62 290 LEU A O 1
ATOM 2163 N N . PRO A 1 291 ? -17.931 12.114 1.515 1.00 93.88 291 PRO A N 1
ATOM 2164 C CA . PRO A 1 291 ? -18.820 12.174 0.355 1.00 93.88 291 PRO A CA 1
ATOM 2165 C C . PRO A 1 291 ? -18.108 12.309 -0.996 1.00 93.88 291 PRO A C 1
ATOM 2167 O O . PRO A 1 291 ? -18.515 11.673 -1.969 1.00 93.88 291 PRO A O 1
ATOM 2170 N N . SER A 1 292 ? -17.042 13.111 -1.066 1.00 91.38 292 SER A N 1
ATOM 2171 C CA . SER A 1 292 ? -16.233 13.288 -2.279 1.00 91.38 292 SER A CA 1
ATOM 2172 C C . SER A 1 292 ? -15.488 12.009 -2.673 1.00 91.38 292 SER A C 1
ATOM 2174 O O . SER A 1 292 ? -15.441 11.665 -3.855 1.00 91.38 292 SER A O 1
ATOM 2176 N N . VAL A 1 293 ? -14.966 11.272 -1.691 1.00 92.50 293 VAL A N 1
ATOM 2177 C CA . VAL A 1 293 ? -14.240 10.011 -1.890 1.00 92.50 293 VAL A CA 1
ATOM 2178 C C . VAL A 1 293 ? -15.195 8.918 -2.357 1.00 92.50 293 VAL A C 1
ATOM 2180 O O . VAL A 1 293 ? -14.924 8.265 -3.362 1.00 92.50 293 VAL A O 1
ATOM 2183 N N . VAL A 1 294 ? -16.367 8.784 -1.729 1.00 93.44 294 VAL A N 1
ATOM 2184 C CA . VAL A 1 294 ? -17.400 7.822 -2.151 1.00 93.44 294 VAL A CA 1
ATOM 2185 C C . VAL A 1 294 ? -17.877 8.087 -3.582 1.00 93.44 294 VAL A C 1
ATOM 2187 O O . VAL A 1 294 ? -18.041 7.151 -4.368 1.00 93.44 294 VAL A O 1
ATOM 2190 N N . GLN A 1 295 ? -18.099 9.353 -3.949 1.00 91.56 295 GLN A N 1
ATOM 2191 C CA . GLN A 1 295 ? -18.478 9.717 -5.319 1.00 91.56 295 GLN A CA 1
ATOM 2192 C C . GLN A 1 295 ? -17.391 9.333 -6.327 1.00 91.56 295 GLN A C 1
ATOM 2194 O O . GLN A 1 295 ? -17.690 8.763 -7.380 1.00 91.56 295 GLN A O 1
ATOM 2199 N N . LEU A 1 296 ? -16.132 9.615 -5.997 1.00 90.19 296 LEU A N 1
ATOM 2200 C CA . LEU A 1 296 ? -14.991 9.280 -6.837 1.00 90.19 296 LEU A CA 1
ATOM 2201 C C . LEU A 1 296 ? -14.803 7.763 -6.976 1.00 90.19 296 LEU A C 1
ATOM 2203 O O . LEU A 1 296 ? -14.625 7.282 -8.094 1.00 90.19 296 LEU A O 1
ATOM 2207 N N . ALA A 1 297 ? -14.919 7.009 -5.882 1.00 90.88 297 ALA A N 1
ATOM 2208 C CA . ALA A 1 297 ? -14.822 5.552 -5.884 1.00 90.88 297 ALA A CA 1
ATOM 2209 C C . ALA A 1 297 ? -15.870 4.930 -6.815 1.00 90.88 297 ALA A C 1
ATOM 2211 O O . ALA A 1 297 ? -15.520 4.141 -7.691 1.00 90.88 297 ALA A O 1
ATOM 2212 N N . LYS A 1 298 ? -17.135 5.366 -6.720 1.00 89.19 298 LYS A N 1
ATOM 2213 C CA . LYS A 1 298 ? -18.219 4.917 -7.616 1.00 89.19 298 LYS A CA 1
ATOM 2214 C C . LYS A 1 298 ? -17.974 5.279 -9.082 1.00 89.19 298 LYS A C 1
ATOM 2216 O O . LYS A 1 298 ? -18.374 4.535 -9.972 1.00 89.19 298 LYS A O 1
ATOM 2221 N N . LYS A 1 299 ? -17.325 6.417 -9.352 1.00 88.00 299 LYS A N 1
ATOM 2222 C CA . LYS A 1 299 ? -16.973 6.843 -10.715 1.00 88.00 299 LYS A CA 1
ATOM 2223 C C . LYS A 1 299 ? -15.842 5.999 -11.308 1.00 88.00 299 LYS A C 1
ATOM 2225 O O . LYS A 1 299 ? -15.901 5.661 -12.488 1.00 88.00 299 LYS A O 1
ATOM 2230 N N . LEU A 1 300 ? -14.807 5.703 -10.522 1.00 83.12 300 LEU A N 1
ATOM 2231 C CA . LEU A 1 300 ? -13.641 4.932 -10.968 1.00 83.12 300 LEU A CA 1
ATOM 2232 C C . LEU A 1 300 ? -13.934 3.430 -11.047 1.00 83.12 300 LEU A C 1
ATOM 2234 O O . LEU A 1 300 ? -13.424 2.749 -11.938 1.00 83.12 300 LEU A O 1
ATOM 2238 N N . TYR A 1 301 ? -14.796 2.936 -10.160 1.00 83.50 301 TYR A N 1
ATOM 2239 C CA . TYR A 1 301 ? -15.163 1.530 -10.027 1.00 83.50 301 TYR A CA 1
ATOM 2240 C C . TYR A 1 301 ? -16.693 1.368 -10.078 1.00 83.50 301 TYR A C 1
ATOM 2242 O O . TYR A 1 301 ? -17.316 1.062 -9.064 1.00 83.50 301 TYR A O 1
ATOM 2250 N N . PRO A 1 302 ? -17.323 1.589 -11.250 1.00 74.38 302 PRO A N 1
ATOM 2251 C CA . PRO A 1 302 ? -18.781 1.544 -11.390 1.00 74.38 302 PRO A CA 1
ATOM 2252 C C . PRO A 1 302 ? -19.357 0.127 -11.275 1.00 74.38 302 PRO A C 1
ATOM 2254 O O . PRO A 1 302 ? -20.529 -0.042 -10.944 1.00 74.38 302 PRO A O 1
ATOM 2257 N N . GLU A 1 303 ? -18.547 -0.899 -11.544 1.00 67.44 303 GLU A N 1
ATOM 2258 C CA . GLU A 1 303 ? -18.950 -2.287 -11.361 1.00 67.44 303 GLU A CA 1
ATOM 2259 C C . GLU A 1 303 ? -18.755 -2.693 -9.899 1.00 67.44 303 GLU A C 1
ATOM 2261 O O . GLU A 1 303 ? -17.673 -3.107 -9.485 1.00 67.44 303 GLU A O 1
ATOM 2266 N N . ASN A 1 304 ? -19.827 -2.611 -9.111 1.00 57.38 304 ASN A N 1
ATOM 2267 C CA . ASN A 1 304 ? -19.918 -3.353 -7.857 1.00 57.38 304 ASN A CA 1
ATOM 2268 C C . ASN A 1 304 ? -20.048 -4.844 -8.200 1.00 57.38 304 ASN A C 1
ATOM 2270 O O . ASN A 1 304 ? -21.151 -5.376 -8.306 1.00 57.38 304 ASN A O 1
ATOM 2274 N N . SER A 1 305 ? -18.916 -5.512 -8.428 1.00 51.44 305 SER A N 1
ATOM 2275 C CA . SER A 1 305 ? -18.858 -6.906 -8.895 1.00 51.44 305 SER A CA 1
ATOM 2276 C C . SER A 1 305 ? -19.461 -7.914 -7.903 1.00 51.44 305 SER A C 1
ATOM 2278 O O . SER A 1 305 ? -19.732 -9.052 -8.272 1.00 51.44 305 SER A O 1
ATOM 2280 N N . SER A 1 306 ? -19.712 -7.506 -6.659 1.00 53.53 306 SER A N 1
ATOM 2281 C CA . SER A 1 306 ? -20.476 -8.266 -5.676 1.00 53.53 306 SER A CA 1
ATOM 2282 C C . SER A 1 306 ? -21.416 -7.312 -4.938 1.00 53.53 306 SER A C 1
ATOM 2284 O O . SER A 1 306 ? -20.980 -6.312 -4.371 1.00 53.53 306 SER A O 1
ATOM 2286 N N . GLY A 1 307 ? -22.719 -7.609 -4.900 1.00 61.50 307 GLY A N 1
ATOM 2287 C CA . GLY A 1 307 ? -23.724 -6.840 -4.138 1.00 61.50 307 GLY A CA 1
ATOM 2288 C C . GLY A 1 307 ? -23.522 -6.843 -2.611 1.00 61.50 307 GLY A C 1
ATOM 2289 O O . GLY A 1 307 ? -24.437 -6.511 -1.869 1.00 61.50 307 GLY A O 1
ATOM 2290 N N . GLN A 1 308 ? -22.337 -7.251 -2.153 1.00 80.62 308 GLN A N 1
ATOM 2291 C CA . GLN A 1 308 ? -21.897 -7.361 -0.767 1.00 80.62 308 GLN A CA 1
ATOM 2292 C C . GLN A 1 308 ? -21.115 -6.131 -0.303 1.00 80.62 308 GLN A C 1
ATOM 2294 O O . GLN A 1 308 ? -20.911 -5.983 0.896 1.00 80.62 308 GLN A O 1
ATOM 2299 N N . VAL A 1 309 ? -20.672 -5.259 -1.220 1.00 92.31 309 VAL A N 1
ATOM 2300 C CA . VAL A 1 309 ? -19.952 -4.025 -0.877 1.00 92.31 309 VAL A CA 1
ATOM 2301 C C . VAL A 1 309 ? -20.849 -2.816 -1.119 1.00 92.31 309 VAL A C 1
ATOM 2303 O O . VAL A 1 309 ? -21.163 -2.460 -2.257 1.00 92.31 309 VAL A O 1
ATOM 2306 N N . ASN A 1 310 ? -21.235 -2.164 -0.030 1.00 93.19 310 ASN A N 1
ATOM 2307 C CA . ASN A 1 310 ? -22.017 -0.936 -0.032 1.00 93.19 310 ASN A CA 1
ATOM 2308 C C . ASN A 1 310 ? -21.126 0.251 0.320 1.00 93.19 310 ASN A C 1
ATOM 2310 O O . ASN A 1 310 ? -20.213 0.127 1.125 1.00 93.19 310 ASN A O 1
ATOM 2314 N N . PHE A 1 311 ? -21.411 1.415 -0.257 1.00 95.00 311 PHE A N 1
ATOM 2315 C CA . PHE A 1 311 ? -20.701 2.650 0.071 1.00 95.00 311 PHE A CA 1
ATOM 2316 C C . PHE A 1 311 ? -21.620 3.599 0.829 1.00 95.00 311 PHE A C 1
ATOM 2318 O O . PHE A 1 311 ? -22.683 3.963 0.313 1.00 95.00 311 PHE A O 1
ATOM 2325 N N . VAL A 1 312 ? -21.170 4.047 1.996 1.00 97.00 312 VAL A N 1
ATOM 2326 C CA . VAL A 1 312 ? -21.839 5.045 2.833 1.00 97.00 312 VAL A CA 1
ATOM 2327 C C . VAL A 1 312 ? -20.934 6.266 2.948 1.00 97.00 312 VAL A C 1
ATOM 2329 O O . VAL A 1 312 ? -19.741 6.147 3.204 1.00 97.00 312 VAL A O 1
ATOM 2332 N N . ALA A 1 313 ? -21.501 7.444 2.704 1.00 97.19 313 ALA A N 1
ATOM 2333 C CA . ALA A 1 313 ? -20.775 8.702 2.778 1.00 97.19 313 ALA A CA 1
ATOM 2334 C C . ALA A 1 313 ? -20.919 9.332 4.167 1.00 97.19 313 ALA A C 1
ATOM 2336 O O . ALA A 1 313 ? -22.045 9.461 4.647 1.00 97.19 313 ALA A O 1
ATOM 2337 N N . GLY A 1 314 ? -19.813 9.777 4.759 1.00 96.00 314 GLY A N 1
ATOM 2338 C CA . GLY A 1 314 ? -19.810 10.529 6.012 1.00 96.00 314 GLY A CA 1
ATOM 2339 C C . GLY A 1 314 ? -18.408 10.798 6.559 1.00 96.00 314 GLY A C 1
ATOM 2340 O O . GLY A 1 314 ? -17.402 10.319 6.037 1.00 96.00 314 GLY A O 1
ATOM 2341 N N . ASN A 1 315 ? -18.344 11.589 7.620 1.00 94.75 315 ASN A N 1
ATOM 2342 C CA . ASN A 1 315 ? -17.147 11.877 8.396 1.00 94.75 315 ASN A CA 1
ATOM 2343 C C . ASN A 1 315 ? -17.178 11.057 9.691 1.00 94.75 315 ASN A C 1
ATOM 2345 O O . ASN A 1 315 ? -17.961 11.348 10.587 1.00 94.75 315 ASN A O 1
ATOM 2349 N N . PHE A 1 316 ? -16.303 10.061 9.841 1.00 94.44 316 PHE A N 1
ATOM 2350 C CA . PHE A 1 316 ? -16.361 9.134 10.982 1.00 94.44 316 PHE A CA 1
ATOM 2351 C C . PHE A 1 316 ? -16.053 9.786 12.344 1.00 94.44 316 PHE A C 1
ATOM 2353 O O . PHE A 1 316 ? -16.298 9.168 13.385 1.00 94.44 316 PHE A O 1
ATOM 2360 N N . PHE A 1 317 ? -15.537 11.022 12.366 1.00 92.25 317 PHE A N 1
ATOM 2361 C CA . PHE A 1 317 ? -15.369 11.798 13.598 1.00 92.25 317 PHE A CA 1
ATOM 2362 C C . PHE A 1 317 ? -16.657 12.485 14.061 1.00 92.25 317 PHE A C 1
ATOM 2364 O O . PHE A 1 317 ? -16.820 12.721 15.259 1.00 92.25 317 PHE A O 1
ATOM 2371 N N . GLU A 1 318 ? -17.557 12.802 13.134 1.00 93.19 318 GLU A N 1
ATOM 2372 C CA . GLU A 1 318 ? -18.733 13.646 13.373 1.00 93.19 318 GLU A CA 1
ATOM 2373 C C . GLU A 1 318 ? -20.025 12.837 13.236 1.00 93.19 318 GLU A C 1
ATOM 2375 O O . GLU A 1 318 ? -20.865 12.839 14.138 1.00 93.19 318 GLU A O 1
ATOM 2380 N N . ASP A 1 319 ? -20.138 12.085 12.147 1.00 96.12 319 ASP A N 1
ATOM 2381 C CA . ASP A 1 319 ? -21.312 11.311 11.775 1.00 96.12 319 ASP A CA 1
ATOM 2382 C C . ASP A 1 319 ? -21.345 9.950 12.472 1.00 96.12 319 ASP A C 1
ATOM 2384 O O . ASP A 1 319 ? -20.320 9.383 12.868 1.00 96.12 319 ASP A O 1
ATOM 2388 N N . GLU A 1 320 ? -22.546 9.394 12.608 1.00 95.75 320 GLU A N 1
ATOM 2389 C CA . GLU A 1 320 ? -22.722 8.034 13.099 1.00 95.75 320 GLU A CA 1
ATOM 2390 C C . GLU A 1 320 ? -22.107 7.021 12.120 1.00 95.75 320 GLU A C 1
ATOM 2392 O O . GLU A 1 320 ? -22.461 6.972 10.942 1.00 95.75 320 GLU A O 1
ATOM 2397 N N . ILE A 1 321 ? -21.181 6.199 12.623 1.00 97.12 321 ILE A N 1
ATOM 2398 C CA . ILE A 1 321 ? -20.601 5.098 11.850 1.00 97.12 321 ILE A CA 1
ATOM 2399 C C . ILE A 1 321 ? -21.581 3.906 11.825 1.00 97.12 321 ILE A C 1
ATOM 2401 O O . ILE A 1 321 ? -22.225 3.651 12.844 1.00 97.12 321 ILE A O 1
ATOM 2405 N N . PRO A 1 322 ? -21.718 3.161 10.711 1.00 97.50 322 PRO A N 1
ATOM 2406 C CA . PRO A 1 322 ? -22.632 2.015 10.621 1.00 97.50 322 PRO A CA 1
ATOM 2407 C C . PRO A 1 322 ? -22.257 0.905 11.604 1.00 97.50 322 PRO A C 1
ATOM 2409 O O . PRO A 1 322 ? -21.075 0.750 11.885 1.00 97.50 322 PRO A O 1
ATOM 2412 N N . ASP A 1 323 ? -23.226 0.125 12.092 1.00 97.56 323 ASP A N 1
ATOM 2413 C CA . ASP A 1 323 ? -22.973 -1.042 12.955 1.00 97.56 323 ASP A CA 1
ATOM 2414 C C . ASP A 1 323 ? -22.251 -2.175 12.203 1.00 97.56 323 ASP A C 1
ATOM 2416 O O . ASP A 1 323 ? -22.560 -2.458 11.043 1.00 97.56 323 ASP A O 1
ATOM 2420 N N . ALA A 1 324 ? -21.316 -2.848 12.881 1.00 98.12 324 ALA A N 1
ATOM 2421 C CA . ALA A 1 324 ? -20.598 -4.016 12.372 1.00 98.12 324 ALA A CA 1
ATOM 2422 C C . ALA A 1 324 ? -19.980 -4.850 13.504 1.00 98.12 324 ALA A C 1
ATOM 2424 O O . ALA A 1 324 ? -19.693 -4.335 14.587 1.00 98.12 324 ALA A O 1
ATOM 2425 N N . ASP A 1 325 ? -19.736 -6.135 13.238 1.00 98.19 325 ASP A N 1
ATOM 2426 C CA . ASP A 1 325 ? -18.958 -7.026 14.108 1.00 98.19 325 ASP A CA 1
ATOM 2427 C C . ASP A 1 325 ? -17.456 -7.031 13.767 1.00 98.19 325 ASP A C 1
ATOM 2429 O O . ASP A 1 325 ? -16.649 -7.484 14.580 1.00 98.19 325 ASP A O 1
ATOM 2433 N N . LEU A 1 326 ? -17.069 -6.455 12.624 1.00 98.62 326 LEU A N 1
ATOM 2434 C CA . LEU A 1 326 ? -15.689 -6.163 12.241 1.00 98.62 326 LEU A CA 1
ATOM 2435 C C . LEU A 1 326 ? -15.541 -4.704 11.780 1.00 98.62 326 LEU A C 1
ATOM 2437 O O . LEU A 1 326 ? -16.205 -4.278 10.840 1.00 98.62 326 LEU A O 1
ATOM 2441 N N . TYR A 1 327 ? -14.610 -3.954 12.365 1.00 98.75 327 TYR A N 1
ATOM 2442 C CA . TYR A 1 327 ? -14.135 -2.695 11.776 1.00 98.75 327 TYR A CA 1
ATOM 2443 C C . TYR A 1 327 ? -12.760 -2.877 11.155 1.00 98.75 327 TYR A C 1
ATOM 2445 O O . TYR A 1 327 ? -11.919 -3.591 11.702 1.00 98.75 327 TYR A O 1
ATOM 2453 N N . VAL A 1 328 ? -12.529 -2.206 10.032 1.00 98.31 328 VAL A N 1
ATOM 2454 C CA . VAL A 1 328 ? -11.243 -2.160 9.342 1.00 98.31 328 VAL A CA 1
ATOM 2455 C C . VAL A 1 328 ? -10.766 -0.713 9.264 1.00 98.31 328 VAL A C 1
ATOM 2457 O O . VAL A 1 328 ? -11.547 0.183 8.944 1.00 98.31 328 VAL A O 1
ATOM 2460 N N . LEU A 1 329 ? -9.490 -0.498 9.579 1.00 97.69 329 LEU A N 1
ATOM 2461 C CA . LEU A 1 329 ? -8.775 0.767 9.427 1.00 97.69 329 LEU A CA 1
ATOM 2462 C C . LEU A 1 329 ? -7.492 0.498 8.638 1.00 97.69 329 LEU A C 1
ATOM 2464 O O . LEU A 1 329 ? -6.561 -0.109 9.165 1.00 97.69 329 LEU A O 1
ATOM 2468 N N . SER A 1 330 ? -7.449 0.922 7.377 1.00 93.94 330 SER A N 1
ATOM 2469 C CA . SER A 1 330 ? -6.305 0.715 6.483 1.00 93.94 330 SER A CA 1
ATOM 2470 C C . SER A 1 330 ? -5.755 2.056 6.023 1.00 93.94 330 SER A C 1
ATOM 2472 O O . SER A 1 330 ? -6.460 2.759 5.307 1.00 93.94 330 SER A O 1
ATOM 2474 N N . HIS A 1 331 ? -4.516 2.401 6.390 1.00 91.19 331 HIS A N 1
ATOM 2475 C CA . HIS A 1 331 ? -3.947 3.736 6.125 1.00 91.19 331 HIS A CA 1
ATOM 2476 C C . HIS A 1 331 ? -4.799 4.880 6.661 1.00 91.19 331 HIS A C 1
ATOM 2478 O O . HIS A 1 331 ? -5.150 5.832 5.963 1.00 91.19 331 HIS A O 1
ATOM 2484 N N . VAL A 1 332 ? -5.172 4.753 7.930 1.00 93.69 332 VAL A N 1
ATOM 2485 C CA . VAL A 1 332 ? -6.028 5.728 8.609 1.00 93.69 332 VAL A CA 1
ATOM 2486 C C . VAL A 1 332 ? -5.334 6.255 9.849 1.00 93.69 332 VAL A C 1
ATOM 2488 O O . VAL A 1 332 ? -5.274 7.464 10.054 1.00 93.69 332 VAL A O 1
ATOM 2491 N N . ILE A 1 333 ? -4.772 5.369 10.670 1.00 94.88 333 ILE A N 1
ATOM 2492 C CA . ILE A 1 333 ? -4.186 5.740 11.961 1.00 94.88 333 ILE A CA 1
ATOM 2493 C C . ILE A 1 333 ? -2.884 6.522 11.765 1.00 94.88 333 ILE A C 1
ATOM 2495 O O . ILE A 1 333 ? -2.578 7.438 12.535 1.00 94.88 333 ILE A O 1
ATOM 2499 N N . HIS A 1 334 ? -2.125 6.208 10.717 1.00 92.50 334 HIS A N 1
ATOM 2500 C CA . HIS A 1 334 ? -0.850 6.869 10.442 1.00 92.50 334 HIS A CA 1
ATOM 2501 C C . HIS A 1 334 ? -0.970 8.345 10.013 1.00 92.50 334 HIS A C 1
ATOM 2503 O O . HIS A 1 334 ? -0.012 9.090 10.176 1.00 92.50 334 HIS A O 1
ATOM 2509 N N . ASP A 1 335 ? -2.148 8.799 9.567 1.00 88.81 335 ASP A N 1
ATOM 2510 C CA . ASP A 1 335 ? -2.419 10.177 9.119 1.00 88.81 335 ASP A CA 1
ATOM 2511 C C . ASP A 1 335 ? -2.762 11.119 10.296 1.00 88.81 335 ASP A C 1
ATOM 2513 O O . ASP A 1 335 ? -2.906 12.335 10.122 1.00 88.81 335 ASP A O 1
ATOM 2517 N N . MET A 1 336 ? -2.957 10.559 11.496 1.00 89.31 336 MET A N 1
ATOM 2518 C CA . MET A 1 336 ? -3.684 11.200 12.590 1.00 89.31 336 MET A CA 1
ATOM 2519 C C . MET A 1 336 ? -2.816 11.566 13.792 1.00 89.31 336 MET A C 1
ATOM 2521 O O . MET A 1 336 ? -1.878 10.861 14.179 1.00 89.31 336 MET A O 1
ATOM 2525 N N . THR A 1 337 ? -3.231 12.643 14.461 1.00 91.75 337 THR A N 1
ATOM 2526 C CA . THR A 1 337 ? -2.741 12.994 15.798 1.00 91.75 337 THR A CA 1
ATOM 2527 C C . THR A 1 337 ? -3.201 11.978 16.844 1.00 91.75 337 THR A C 1
ATOM 2529 O O . THR A 1 337 ? -4.271 11.383 16.719 1.00 91.75 337 THR A O 1
ATOM 2532 N N . GLU A 1 338 ? -2.460 11.858 17.948 1.00 92.75 338 GLU A N 1
ATOM 2533 C CA . GLU A 1 338 ? -2.814 10.951 19.056 1.00 92.75 338 GLU A CA 1
ATOM 2534 C C . GLU A 1 338 ? -4.236 11.209 19.601 1.00 92.75 338 GLU A C 1
ATOM 2536 O O . GLU A 1 338 ? -4.978 10.279 19.902 1.00 92.75 338 GLU A O 1
ATOM 2541 N N . LYS A 1 339 ? -4.680 12.476 19.639 1.00 94.31 339 LYS A N 1
ATOM 2542 C CA . LYS A 1 339 ? -6.044 12.837 20.065 1.00 94.31 339 LYS A CA 1
ATOM 2543 C C . LYS A 1 339 ? -7.118 12.316 19.105 1.00 94.31 339 LYS A C 1
ATOM 2545 O O . LYS A 1 339 ? -8.186 11.901 19.543 1.00 94.31 339 LYS A O 1
ATOM 2550 N N . GLN A 1 340 ? -6.874 12.396 17.799 1.00 94.69 340 GLN A N 1
ATOM 2551 C CA . GLN A 1 340 ? -7.808 11.875 16.799 1.00 94.69 340 GLN A CA 1
ATOM 2552 C C . GLN A 1 340 ? -7.886 10.350 16.872 1.00 94.69 340 GLN A C 1
ATOM 2554 O O . GLN A 1 340 ? -8.982 9.802 16.789 1.00 94.69 340 GLN A O 1
ATOM 2559 N N . ILE A 1 341 ? -6.750 9.687 17.092 1.00 96.44 341 ILE A N 1
ATOM 2560 C CA . ILE A 1 341 ? -6.680 8.234 17.264 1.00 96.44 341 ILE A CA 1
ATOM 2561 C C . ILE A 1 341 ? -7.505 7.798 18.473 1.00 96.44 341 ILE A C 1
ATOM 2563 O O . ILE A 1 341 ? -8.372 6.944 18.318 1.00 96.44 341 ILE A O 1
ATOM 2567 N N . ASP A 1 342 ? -7.316 8.431 19.636 1.00 97.00 342 ASP A N 1
ATOM 2568 C CA . ASP A 1 342 ? -8.111 8.153 20.842 1.00 97.00 342 ASP A CA 1
ATOM 2569 C C . ASP A 1 342 ? -9.619 8.280 20.571 1.00 97.00 342 ASP A C 1
ATOM 2571 O O . ASP A 1 342 ? -10.391 7.360 20.842 1.00 97.00 342 ASP A O 1
ATOM 2575 N N . ILE A 1 343 ? -10.044 9.381 19.938 1.00 96.81 343 ILE A N 1
ATOM 2576 C CA . ILE A 1 343 ? -11.454 9.602 19.585 1.00 96.81 343 ILE A CA 1
ATOM 2577 C C . ILE A 1 343 ? -11.973 8.494 18.662 1.00 96.81 343 ILE A C 1
ATOM 2579 O O . ILE A 1 343 ? -13.062 7.962 18.893 1.00 96.81 343 ILE A O 1
ATOM 2583 N N . LEU A 1 344 ? -11.227 8.156 17.610 1.00 97.56 344 LEU A N 1
ATOM 2584 C CA . LEU A 1 344 ? -11.644 7.167 16.621 1.00 97.56 344 LEU A CA 1
ATOM 2585 C C . LEU A 1 344 ? -11.719 5.76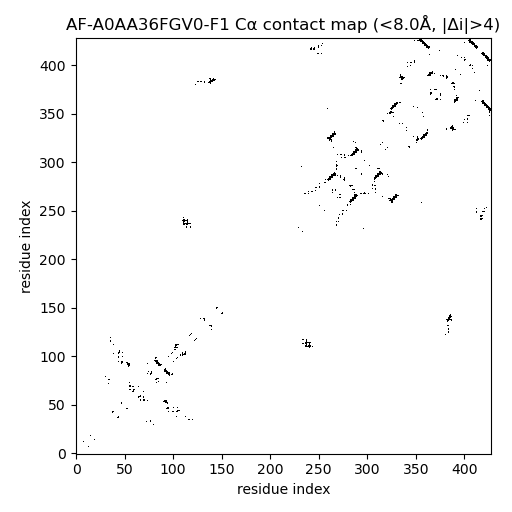4 17.227 1.00 97.56 344 LEU A C 1
ATOM 2587 O O . LEU A 1 344 ? -12.756 5.107 17.110 1.00 97.56 344 LEU A O 1
ATOM 2591 N N . LEU A 1 345 ? -10.665 5.321 17.914 1.00 98.38 345 LEU A N 1
ATOM 2592 C CA . LEU A 1 345 ? -10.623 3.999 18.535 1.00 98.38 345 LEU A CA 1
ATOM 2593 C C . LEU A 1 345 ? -11.715 3.850 19.596 1.00 98.38 345 LEU A C 1
ATOM 2595 O O . LEU A 1 345 ? -12.380 2.815 19.635 1.00 98.38 345 LEU A O 1
ATOM 2599 N N . LYS A 1 346 ? -11.989 4.896 20.384 1.00 98.06 346 LYS A N 1
ATOM 2600 C CA . LYS A 1 346 ? -13.095 4.905 21.349 1.00 98.06 346 LYS A CA 1
ATOM 2601 C C . LYS A 1 346 ? -14.460 4.763 20.678 1.00 98.06 346 LYS A C 1
ATOM 2603 O O . LYS A 1 346 ? -15.320 4.034 21.174 1.00 98.06 346 LYS A O 1
ATOM 2608 N N . ARG A 1 347 ? -14.688 5.452 19.554 1.00 98.06 347 ARG A N 1
ATOM 2609 C CA . ARG A 1 347 ? -15.937 5.329 18.775 1.00 98.06 347 ARG A CA 1
ATOM 2610 C C . ARG A 1 347 ? -16.111 3.910 18.241 1.00 98.06 347 ARG A C 1
ATOM 2612 O O . ARG A 1 347 ? -17.179 3.333 18.432 1.00 98.06 347 AR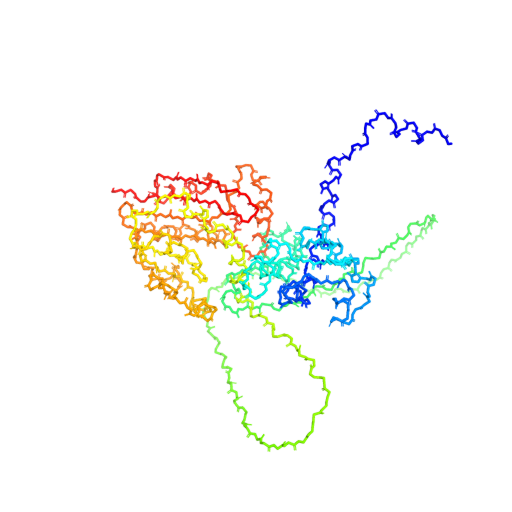G A O 1
ATOM 2619 N N . VAL A 1 348 ? -15.059 3.339 17.656 1.00 98.44 348 VAL A N 1
ATOM 2620 C CA . VAL A 1 348 ? -15.053 1.952 17.167 1.00 98.44 348 VAL A CA 1
ATOM 2621 C C . VAL A 1 348 ? -15.317 0.968 18.307 1.00 98.44 348 VAL A C 1
ATOM 2623 O O . VAL A 1 348 ? -16.218 0.138 18.203 1.00 98.44 348 VAL A O 1
ATOM 2626 N N . TYR A 1 349 ? -14.603 1.092 19.429 1.00 98.56 349 TYR A N 1
ATOM 2627 C CA . TYR A 1 349 ? -14.780 0.224 20.593 1.00 98.56 349 TYR A CA 1
ATOM 2628 C C . TYR A 1 349 ? -16.216 0.267 21.127 1.00 98.56 349 TYR A C 1
ATOM 2630 O O . TYR A 1 349 ? -16.805 -0.770 21.434 1.00 98.56 349 TYR A O 1
ATOM 2638 N N . ASN A 1 350 ? -16.818 1.454 21.212 1.00 97.62 350 ASN A N 1
ATOM 2639 C CA . ASN A 1 350 ? -18.194 1.604 21.684 1.00 97.62 350 ASN A CA 1
ATOM 2640 C C . ASN A 1 350 ? -19.218 0.981 20.730 1.00 97.62 350 ASN A C 1
ATOM 2642 O O . ASN A 1 350 ? -20.205 0.421 21.206 1.00 97.62 350 ASN A O 1
ATOM 2646 N N . LYS A 1 351 ? -18.983 1.063 19.417 1.00 97.94 351 LYS A N 1
ATOM 2647 C CA . LYS A 1 351 ? -19.902 0.556 18.393 1.00 97.94 351 LYS A CA 1
ATOM 2648 C C . LYS A 1 351 ? -19.796 -0.957 18.189 1.00 97.94 351 LYS A C 1
ATOM 2650 O O . LYS A 1 351 ? -20.795 -1.596 17.880 1.00 97.94 351 LYS A O 1
ATOM 2655 N N . LEU A 1 352 ? -18.619 -1.541 18.422 1.00 98.56 352 LEU A N 1
ATOM 2656 C CA . LEU A 1 352 ? -18.428 -2.988 18.352 1.00 98.56 352 LEU A CA 1
ATOM 2657 C C . LEU A 1 352 ? -19.327 -3.731 19.360 1.00 98.56 352 LEU A C 1
ATOM 2659 O O . LEU A 1 352 ? -19.386 -3.344 20.534 1.00 98.56 352 LEU A O 1
ATOM 2663 N N . PRO A 1 353 ? -19.979 -4.837 18.966 1.00 98.19 353 PRO A N 1
ATOM 2664 C CA . PRO A 1 353 ? -20.602 -5.748 19.917 1.00 98.19 353 PRO A CA 1
ATOM 2665 C C . PRO A 1 353 ? -19.533 -6.498 20.737 1.00 98.19 353 PRO A C 1
ATOM 2667 O O . PRO A 1 353 ? -18.376 -6.586 20.309 1.00 98.19 353 PRO A O 1
ATOM 2670 N N . PRO A 1 354 ? -19.885 -7.065 21.907 1.00 98.00 354 PRO A N 1
ATOM 2671 C CA . PRO A 1 354 ? -18.995 -7.977 22.623 1.00 98.00 354 PRO A CA 1
ATOM 2672 C C . PRO A 1 354 ? -18.538 -9.128 21.715 1.00 98.00 354 PRO A C 1
ATOM 2674 O O . PRO A 1 354 ? -19.343 -9.712 20.989 1.00 98.00 354 PRO A O 1
ATOM 2677 N N . GLY A 1 355 ? -17.238 -9.426 21.714 1.00 97.25 355 GLY A N 1
ATOM 2678 C CA . GLY A 1 355 ? -16.625 -10.404 20.810 1.00 97.25 355 GLY A CA 1
ATOM 2679 C C . GLY A 1 355 ? -16.309 -9.893 19.397 1.00 97.25 355 GLY A C 1
ATOM 2680 O O . GLY A 1 355 ? -15.634 -10.607 18.651 1.00 97.25 355 GLY A O 1
ATOM 2681 N N . GLY A 1 356 ? -16.744 -8.680 19.035 1.00 98.44 356 GLY A N 1
ATOM 2682 C CA . GLY A 1 356 ? -16.406 -8.037 17.766 1.00 98.44 356 GLY A CA 1
ATOM 2683 C C . GLY A 1 356 ? -14.930 -7.631 17.678 1.00 98.44 356 GLY A C 1
ATOM 2684 O O . GLY A 1 356 ? -14.241 -7.513 18.699 1.00 98.44 356 GLY A O 1
ATOM 2685 N N . SER A 1 357 ? -14.435 -7.420 16.458 1.00 98.62 357 SER A N 1
ATOM 2686 C CA . SER A 1 357 ? -13.004 -7.216 16.200 1.00 98.62 357 SER A CA 1
ATOM 2687 C C . SER A 1 357 ? -12.691 -5.905 15.479 1.00 98.62 357 SER A C 1
ATOM 2689 O O . SER A 1 357 ? -13.480 -5.404 14.679 1.00 98.62 357 SER A O 1
ATOM 2691 N N . LEU A 1 358 ? -11.493 -5.381 15.724 1.00 98.75 358 LEU A N 1
ATOM 2692 C CA . LEU A 1 358 ? -10.886 -4.304 14.947 1.00 98.75 358 LEU A CA 1
ATOM 2693 C C . LEU A 1 358 ? -9.648 -4.848 14.226 1.00 98.75 358 LEU A C 1
ATOM 2695 O O . LEU A 1 358 ? -8.754 -5.412 14.857 1.00 98.75 358 LEU A O 1
ATOM 2699 N N . LEU A 1 359 ? -9.612 -4.674 12.907 1.00 98.12 359 LEU A N 1
ATOM 2700 C CA . LEU A 1 359 ? -8.471 -4.958 12.046 1.00 98.12 359 LEU A CA 1
ATOM 2701 C C . LEU A 1 359 ? -7.816 -3.642 11.613 1.00 98.12 359 LEU A C 1
ATOM 2703 O O . LEU A 1 359 ? -8.438 -2.828 10.935 1.00 98.12 359 LEU A O 1
ATOM 2707 N N . ILE A 1 360 ? -6.551 -3.452 11.968 1.00 97.38 360 ILE A N 1
ATOM 2708 C CA . ILE A 1 360 ? -5.721 -2.338 11.505 1.00 97.38 360 ILE A CA 1
ATOM 2709 C C . ILE A 1 360 ? -4.711 -2.873 10.487 1.00 97.38 360 ILE A C 1
ATOM 2711 O O . ILE A 1 360 ? -4.089 -3.915 10.712 1.00 97.38 360 ILE A O 1
ATOM 2715 N N . LEU A 1 361 ? -4.568 -2.160 9.373 1.00 94.69 361 LEU A N 1
ATOM 2716 C CA . LEU A 1 361 ? -3.641 -2.457 8.285 1.00 94.69 361 LEU A CA 1
ATOM 2717 C C . LEU A 1 361 ? -2.716 -1.254 8.088 1.00 94.69 361 LEU A C 1
ATOM 2719 O O . LEU A 1 361 ? -3.117 -0.249 7.502 1.00 94.69 361 LEU A O 1
ATOM 2723 N N . GLU A 1 362 ? -1.496 -1.346 8.614 1.00 92.88 362 GLU A N 1
ATOM 2724 C CA . GLU A 1 362 ? -0.519 -0.249 8.618 1.00 92.88 362 GLU A CA 1
ATOM 2725 C C . GLU A 1 362 ? 0.909 -0.790 8.476 1.00 92.88 362 GLU A C 1
ATOM 2727 O O . GLU A 1 362 ? 1.154 -1.992 8.610 1.00 92.88 362 GLU A O 1
ATOM 2732 N N . LYS A 1 363 ? 1.878 0.089 8.206 1.00 90.50 363 LYS A N 1
ATOM 2733 C CA . LYS A 1 363 ? 3.298 -0.281 8.245 1.00 90.50 363 LYS A CA 1
ATOM 2734 C C . LYS A 1 363 ? 3.770 -0.228 9.693 1.00 90.50 363 LYS A C 1
ATOM 2736 O O . LYS A 1 363 ? 3.689 0.823 10.326 1.00 90.50 363 LYS A O 1
ATOM 2741 N N . THR A 1 364 ? 4.274 -1.336 10.229 1.00 92.94 364 THR A N 1
ATOM 2742 C CA . THR A 1 364 ? 4.844 -1.313 11.581 1.00 92.94 364 THR A CA 1
ATOM 2743 C C . THR A 1 364 ? 6.338 -1.033 11.543 1.00 92.94 364 THR A C 1
ATOM 2745 O O . THR A 1 364 ? 7.063 -1.513 10.671 1.00 92.94 364 THR A O 1
ATOM 2748 N N . LEU A 1 365 ? 6.788 -0.217 12.492 1.00 94.50 365 LEU A N 1
ATOM 2749 C CA . LEU A 1 365 ? 8.203 -0.014 12.769 1.00 94.50 365 LEU A CA 1
ATOM 2750 C C . LEU A 1 365 ? 8.714 -1.098 13.725 1.00 94.50 365 LEU A C 1
ATOM 2752 O O . LEU A 1 365 ? 7.993 -1.564 14.614 1.00 94.50 365 LEU A O 1
ATOM 2756 N N . ASP A 1 366 ? 9.992 -1.425 13.598 1.00 93.56 366 ASP A N 1
ATOM 2757 C CA . ASP A 1 366 ? 10.755 -2.083 14.648 1.00 93.56 366 ASP A CA 1
ATOM 2758 C C . ASP A 1 366 ? 10.781 -1.191 15.898 1.00 93.56 366 ASP A C 1
ATOM 2760 O O . ASP A 1 366 ? 10.628 0.030 15.832 1.00 93.56 366 ASP A O 1
ATOM 2764 N N . GLU A 1 367 ? 10.998 -1.788 17.069 1.00 93.44 367 GLU A N 1
ATOM 2765 C CA . GLU A 1 367 ? 10.924 -1.060 18.345 1.00 93.44 367 GLU A CA 1
ATOM 2766 C C . GLU A 1 367 ? 11.952 0.076 18.461 1.00 93.44 367 GLU A C 1
ATOM 2768 O O . GLU A 1 367 ? 11.684 1.098 19.092 1.00 93.44 367 GLU A O 1
ATOM 2773 N N . MET A 1 368 ? 13.111 -0.072 17.813 1.00 95.44 368 MET A N 1
ATOM 2774 C CA . MET A 1 368 ? 14.140 0.973 17.736 1.00 95.44 368 MET A CA 1
ATOM 2775 C C . MET A 1 368 ? 13.871 2.010 16.635 1.00 95.44 368 MET A C 1
ATOM 2777 O O . MET A 1 368 ? 14.596 3.000 16.547 1.00 95.44 368 MET A O 1
ATOM 2781 N N . LYS A 1 369 ? 12.811 1.822 15.837 1.00 94.69 369 LYS A N 1
ATOM 2782 C CA . LYS A 1 369 ? 12.376 2.698 14.735 1.00 94.69 369 LYS A CA 1
ATOM 2783 C C . LYS A 1 369 ? 13.419 2.873 13.625 1.00 94.69 369 LYS A C 1
ATOM 2785 O O . LYS A 1 369 ? 13.434 3.886 12.932 1.00 94.69 369 LYS A O 1
ATOM 2790 N N . ASP A 1 370 ? 14.280 1.878 13.446 1.00 93.19 370 ASP A N 1
ATOM 2791 C CA . ASP A 1 370 ? 15.339 1.817 12.432 1.00 93.19 370 ASP A CA 1
ATOM 2792 C C . ASP A 1 370 ? 15.069 0.773 11.334 1.00 93.19 370 ASP A C 1
ATOM 2794 O O . ASP A 1 370 ? 15.799 0.701 10.341 1.00 93.19 370 ASP A O 1
ATOM 2798 N N . GLY A 1 371 ? 13.967 0.033 11.446 1.00 91.06 371 GLY A N 1
ATOM 2799 C CA . GLY A 1 371 ? 13.498 -0.899 10.435 1.00 91.06 371 GLY A CA 1
ATOM 2800 C C . GLY A 1 371 ? 11.976 -1.075 10.445 1.00 91.06 371 GLY A C 1
ATOM 2801 O O . GLY A 1 371 ? 11.299 -0.552 11.329 1.00 91.06 371 GLY A O 1
ATOM 2802 N N . PRO A 1 372 ? 11.420 -1.752 9.425 1.00 90.50 372 PRO A N 1
ATOM 2803 C CA . PRO A 1 372 ? 12.049 -1.984 8.128 1.00 90.50 372 PRO A CA 1
ATOM 2804 C C . PRO A 1 372 ? 12.283 -0.655 7.382 1.00 90.50 372 PRO A C 1
ATOM 2806 O O . PRO A 1 372 ? 11.504 0.289 7.501 1.00 90.50 372 PRO A O 1
ATOM 2809 N N . SER A 1 373 ? 13.343 -0.580 6.566 1.00 88.06 373 SER A N 1
ATOM 2810 C CA . SER A 1 373 ? 13.804 0.671 5.919 1.00 88.06 373 SER A CA 1
ATOM 2811 C C . SER A 1 373 ? 12.707 1.445 5.169 1.00 88.06 373 SER A C 1
ATOM 2813 O O . SER A 1 373 ? 12.696 2.678 5.177 1.00 88.06 373 SER A O 1
ATOM 2815 N N . PHE A 1 374 ? 11.755 0.738 4.553 1.00 85.44 374 PHE A N 1
ATOM 2816 C CA . PHE A 1 374 ? 10.628 1.372 3.872 1.00 85.44 374 PHE A CA 1
ATOM 2817 C C . PHE A 1 374 ? 9.619 2.014 4.834 1.00 85.44 374 PHE A C 1
ATOM 2819 O O . PHE A 1 374 ? 9.147 3.110 4.547 1.00 85.44 374 PHE A O 1
ATOM 2826 N N . ALA A 1 375 ? 9.313 1.386 5.975 1.00 91.00 375 ALA A N 1
ATOM 2827 C CA . ALA A 1 375 ? 8.441 1.979 6.992 1.00 91.00 375 ALA A CA 1
ATOM 2828 C C . ALA A 1 375 ? 9.089 3.230 7.603 1.00 91.00 375 ALA A C 1
ATOM 2830 O O . ALA A 1 375 ? 8.438 4.262 7.706 1.00 91.00 375 ALA A O 1
ATOM 2831 N N . VAL A 1 376 ? 10.397 3.182 7.881 1.00 93.44 376 VAL A N 1
ATOM 2832 C CA . VAL A 1 376 ? 11.168 4.340 8.374 1.00 93.44 376 VAL A CA 1
ATOM 2833 C C . VAL A 1 376 ? 11.177 5.487 7.361 1.00 93.44 376 VAL A C 1
ATOM 2835 O O . VAL A 1 376 ? 10.957 6.644 7.712 1.00 93.44 376 VAL A O 1
ATOM 2838 N N . SER A 1 377 ? 11.397 5.179 6.080 1.00 91.25 377 SER A N 1
ATOM 2839 C CA . SER A 1 377 ? 11.346 6.198 5.026 1.00 91.25 377 SER A CA 1
ATOM 2840 C C . SER A 1 377 ? 9.939 6.783 4.894 1.00 91.25 377 SER A C 1
ATOM 2842 O O . SER A 1 377 ? 9.795 7.989 4.718 1.00 91.25 377 SER A O 1
ATOM 2844 N N . ASN A 1 378 ? 8.900 5.951 5.024 1.00 90.75 378 ASN A N 1
ATOM 2845 C CA . ASN A 1 378 ? 7.515 6.407 4.996 1.00 90.75 378 ASN A CA 1
ATOM 2846 C C . ASN A 1 378 ? 7.191 7.324 6.179 1.00 90.75 378 ASN A C 1
ATOM 2848 O O . ASN A 1 378 ? 6.543 8.341 5.969 1.00 90.75 378 ASN A O 1
ATOM 2852 N N . ASP A 1 379 ? 7.689 7.024 7.379 1.00 94.00 379 ASP A N 1
ATOM 2853 C CA . ASP A 1 379 ? 7.516 7.866 8.569 1.00 94.00 379 ASP A CA 1
ATOM 2854 C C . ASP A 1 379 ? 8.086 9.278 8.361 1.00 94.00 379 ASP A C 1
ATOM 2856 O O . ASP A 1 379 ? 7.439 10.286 8.655 1.00 94.00 379 ASP A O 1
ATOM 2860 N N . LEU A 1 380 ? 9.259 9.376 7.723 1.00 93.12 380 LEU A N 1
ATOM 2861 C CA . LEU A 1 380 ? 9.806 10.669 7.315 1.00 93.12 380 LEU A CA 1
ATOM 2862 C C . LEU A 1 380 ? 8.870 11.398 6.340 1.00 93.12 380 LEU A C 1
ATOM 2864 O O . LEU A 1 380 ? 8.649 12.601 6.490 1.00 93.12 380 LEU A O 1
ATOM 2868 N N . ILE A 1 381 ? 8.300 10.693 5.360 1.00 91.44 381 ILE A N 1
ATOM 2869 C CA . ILE A 1 381 ? 7.314 11.279 4.444 1.00 91.44 381 ILE A CA 1
ATOM 2870 C C . ILE A 1 381 ? 6.049 11.720 5.196 1.00 91.44 381 ILE A C 1
ATOM 2872 O O . ILE A 1 381 ? 5.538 12.802 4.906 1.00 91.44 381 ILE A O 1
ATOM 2876 N N . MET A 1 382 ? 5.580 10.968 6.199 1.00 90.31 382 MET A N 1
ATOM 2877 C CA . MET A 1 382 ? 4.430 11.355 7.031 1.00 90.31 382 MET A CA 1
ATOM 2878 C C . MET A 1 382 ? 4.661 12.693 7.724 1.00 90.31 382 MET A C 1
ATOM 2880 O O . MET A 1 382 ? 3.749 13.520 7.723 1.00 90.31 382 MET A O 1
ATOM 2884 N N . SER A 1 383 ? 5.889 12.970 8.174 1.00 90.25 383 SER A N 1
ATOM 2885 C CA . SER A 1 383 ? 6.251 14.270 8.756 1.00 90.25 383 SER A CA 1
ATOM 2886 C C . SER A 1 383 ? 6.159 15.449 7.775 1.00 90.25 383 SER A C 1
ATOM 2888 O O . SER A 1 383 ? 6.077 16.598 8.206 1.00 90.25 383 SER A O 1
ATOM 2890 N N . LEU A 1 384 ? 6.179 15.194 6.460 1.00 88.12 384 LEU A N 1
ATOM 2891 C CA . LEU A 1 384 ? 6.075 16.224 5.420 1.00 88.12 384 LEU A CA 1
ATOM 2892 C C . LEU A 1 384 ? 4.623 16.519 5.028 1.00 88.12 384 LEU A C 1
ATOM 2894 O O . LEU A 1 384 ? 4.335 17.653 4.634 1.00 88.12 384 LEU A O 1
ATOM 2898 N N . ILE A 1 385 ? 3.736 15.519 5.103 1.00 84.56 385 ILE A N 1
ATOM 2899 C CA . ILE A 1 385 ? 2.399 15.561 4.478 1.00 84.56 385 ILE A CA 1
ATOM 2900 C C . ILE A 1 385 ? 1.224 15.383 5.444 1.00 84.56 385 ILE A C 1
ATOM 2902 O O . ILE A 1 385 ? 0.066 15.520 5.037 1.00 84.56 385 ILE A O 1
ATOM 2906 N N . SER A 1 386 ? 1.497 15.058 6.704 1.00 84.94 386 SER A N 1
ATOM 2907 C CA . SER A 1 386 ? 0.476 14.804 7.713 1.00 84.94 386 SER A CA 1
ATOM 2908 C C . SER A 1 386 ? 0.951 15.237 9.099 1.00 84.94 386 SER A C 1
ATOM 2910 O O . SER A 1 386 ? 2.116 15.558 9.315 1.00 84.94 386 SER A O 1
ATOM 2912 N N . THR A 1 387 ? 0.035 15.220 10.063 1.00 84.00 387 THR A N 1
ATOM 2913 C CA . THR A 1 387 ? 0.376 15.387 11.487 1.00 84.00 387 THR A CA 1
ATOM 2914 C C . THR A 1 387 ? 0.551 14.053 12.212 1.00 84.00 387 THR A C 1
ATOM 2916 O O . THR A 1 387 ? 0.742 14.039 13.430 1.00 84.00 387 THR A O 1
ATOM 2919 N N . GLY A 1 388 ? 0.458 12.945 11.477 1.00 90.06 388 GLY A N 1
ATOM 2920 C CA . GLY A 1 388 ? 0.635 11.603 11.992 1.00 90.06 388 GLY A CA 1
ATOM 2921 C C . GLY A 1 388 ? 2.050 11.068 11.778 1.00 90.06 388 GLY A C 1
ATOM 2922 O O . GLY A 1 388 ? 2.995 11.820 11.529 1.00 90.06 388 GLY A O 1
ATOM 2923 N N . ARG A 1 389 ? 2.189 9.759 11.978 1.00 93.69 389 ARG A N 1
ATOM 2924 C CA . ARG A 1 389 ? 3.454 9.019 11.989 1.00 93.69 389 ARG A CA 1
ATOM 2925 C C . ARG A 1 389 ? 3.209 7.520 11.884 1.00 93.69 389 ARG A C 1
ATOM 2927 O O . ARG A 1 389 ? 2.141 7.031 12.271 1.00 93.69 389 ARG A O 1
ATOM 2934 N N . GLU A 1 390 ? 4.234 6.795 11.470 1.00 95.06 390 GLU A N 1
ATOM 2935 C CA . GLU A 1 390 ? 4.297 5.349 11.642 1.00 95.06 390 GLU A CA 1
ATOM 2936 C C . GLU A 1 390 ? 4.614 4.987 13.101 1.00 95.06 390 GLU A C 1
ATOM 2938 O O . GLU A 1 390 ? 5.106 5.795 13.905 1.00 95.06 390 GLU A O 1
ATOM 2943 N N . ARG A 1 391 ? 4.257 3.760 13.484 1.00 96.19 391 ARG A N 1
ATOM 2944 C CA . ARG A 1 391 ? 4.305 3.304 14.879 1.00 96.19 391 ARG A CA 1
ATOM 2945 C C . ARG A 1 391 ? 4.819 1.879 14.985 1.00 96.19 391 ARG A C 1
ATOM 2947 O O . ARG A 1 391 ? 4.642 1.076 14.067 1.00 96.19 391 ARG A O 1
ATOM 2954 N N . SER A 1 392 ? 5.453 1.562 16.110 1.00 96.50 392 SER A N 1
ATOM 2955 C CA . SER A 1 392 ? 5.871 0.191 16.387 1.00 96.50 392 SER A CA 1
ATOM 2956 C C . SER A 1 392 ? 4.686 -0.702 16.741 1.00 96.50 392 SER A C 1
ATOM 2958 O O . SER A 1 392 ? 3.612 -0.246 17.150 1.00 96.50 392 SER A O 1
ATOM 2960 N N . ALA A 1 393 ? 4.895 -2.009 16.616 1.00 94.69 393 ALA A N 1
ATOM 2961 C CA . ALA A 1 393 ? 3.944 -3.021 17.060 1.00 94.69 393 ALA A CA 1
ATOM 2962 C C . ALA A 1 393 ? 3.547 -2.839 18.539 1.00 94.69 393 ALA A C 1
ATOM 2964 O O . ALA A 1 393 ? 2.380 -3.021 18.901 1.00 94.69 393 ALA A O 1
ATOM 2965 N N . LYS A 1 394 ? 4.501 -2.466 19.401 1.00 96.31 394 LYS A N 1
ATOM 2966 C CA . LYS A 1 394 ? 4.236 -2.148 20.806 1.00 96.31 394 LYS A CA 1
ATOM 2967 C C . LYS A 1 394 ? 3.364 -0.905 20.974 1.00 96.31 394 LYS A C 1
ATOM 2969 O O . LYS A 1 394 ? 2.400 -0.982 21.726 1.00 96.31 394 LYS A O 1
ATOM 2974 N N . GLU A 1 395 ? 3.643 0.182 20.255 1.00 97.56 395 GLU A N 1
ATOM 2975 C CA . GLU A 1 395 ? 2.831 1.409 20.323 1.00 97.56 395 GLU A CA 1
ATOM 2976 C C . GLU A 1 395 ? 1.369 1.130 19.919 1.00 97.56 395 GLU A C 1
ATOM 2978 O O . GLU A 1 395 ? 0.444 1.572 20.598 1.00 97.56 395 GLU A O 1
ATOM 2983 N N . TYR A 1 396 ? 1.143 0.331 18.866 1.00 97.75 396 TYR A N 1
ATOM 2984 C CA . TYR A 1 396 ? -0.204 -0.124 18.494 1.00 97.75 396 TYR A CA 1
ATOM 2985 C C . TYR A 1 396 ? -0.870 -0.988 19.567 1.00 97.75 396 TYR A C 1
ATOM 2987 O O . TYR A 1 396 ? -2.077 -0.883 19.780 1.00 97.75 396 TYR A O 1
ATOM 2995 N N . ARG A 1 397 ? -0.117 -1.855 20.249 1.00 98.00 397 ARG A N 1
ATOM 2996 C CA . ARG A 1 397 ? -0.670 -2.663 21.339 1.00 98.00 397 ARG A CA 1
ATOM 2997 C C . ARG A 1 397 ? -1.121 -1.780 22.500 1.00 98.00 397 ARG A C 1
ATOM 2999 O O . ARG A 1 397 ? -2.261 -1.912 22.928 1.00 98.00 397 ARG A O 1
ATOM 3006 N N . GLU A 1 398 ? -0.263 -0.871 22.951 1.00 97.88 398 GLU A N 1
ATOM 3007 C CA . GLU A 1 398 ? -0.537 0.018 24.086 1.00 97.88 398 GLU A CA 1
ATOM 3008 C C . GLU A 1 398 ? -1.794 0.866 23.838 1.00 97.88 398 GLU A C 1
ATOM 3010 O O . GLU A 1 398 ? -2.718 0.834 24.650 1.00 97.88 398 GLU A O 1
ATOM 3015 N N . MET A 1 399 ? -1.911 1.517 22.672 1.00 97.44 399 MET A N 1
ATOM 3016 C CA . MET A 1 399 ? -3.098 2.332 22.360 1.00 97.44 399 MET A CA 1
ATOM 3017 C C . MET A 1 399 ? -4.396 1.513 22.292 1.00 97.44 399 MET A C 1
ATOM 3019 O O . MET A 1 399 ? -5.468 2.020 22.609 1.00 97.44 399 MET A O 1
ATOM 3023 N N . LEU A 1 400 ? -4.333 0.249 21.860 1.00 98.62 400 LEU A N 1
ATOM 3024 C CA . LEU A 1 400 ? -5.508 -0.621 21.787 1.00 98.62 400 LEU A CA 1
ATOM 3025 C C . LEU A 1 400 ? -5.911 -1.112 23.186 1.00 98.62 400 LEU A C 1
ATOM 3027 O O . LEU A 1 400 ? -7.103 -1.140 23.500 1.00 98.62 400 LEU A O 1
ATOM 3031 N N . GLU A 1 401 ? -4.940 -1.458 24.033 1.00 98.50 401 GLU A N 1
ATOM 3032 C CA . GLU A 1 401 ? -5.170 -1.860 25.428 1.00 98.50 401 GLU A CA 1
ATOM 3033 C C . GLU A 1 401 ? -5.780 -0.719 26.250 1.00 98.50 401 GLU A C 1
ATOM 3035 O O . GLU A 1 401 ? -6.725 -0.952 27.005 1.00 98.50 401 GLU A O 1
ATOM 3040 N N . GLU A 1 402 ? -5.322 0.519 26.051 1.00 97.94 402 GLU A N 1
ATOM 3041 C CA . GLU A 1 402 ? -5.874 1.712 26.710 1.00 97.94 402 GLU A CA 1
ATOM 3042 C C . GLU A 1 402 ? -7.369 1.925 26.417 1.00 97.94 402 GLU A C 1
ATOM 3044 O O . GLU A 1 402 ? -8.109 2.402 27.278 1.00 97.94 402 GLU A O 1
ATOM 3049 N N . GLN A 1 403 ? -7.840 1.522 25.233 1.00 98.12 403 GLN A N 1
ATOM 3050 C CA . GLN A 1 403 ? -9.260 1.587 24.857 1.00 98.12 403 GLN A CA 1
ATOM 3051 C C . GLN A 1 403 ? -10.076 0.384 25.351 1.00 98.12 403 GLN A C 1
ATOM 3053 O O . GLN A 1 403 ? -11.301 0.379 25.229 1.00 98.12 403 GLN A O 1
ATOM 3058 N N . GLY A 1 404 ? -9.421 -0.634 25.913 1.00 98.38 404 GLY A N 1
ATOM 3059 C CA . GLY A 1 404 ? -10.052 -1.851 26.421 1.00 98.38 404 GLY A CA 1
ATOM 3060 C C . GLY A 1 404 ? -10.092 -3.017 25.431 1.00 98.38 404 GLY A C 1
ATOM 3061 O O . GLY A 1 404 ? -10.736 -4.030 25.716 1.00 98.38 404 GLY A O 1
ATOM 3062 N N . PHE A 1 405 ? -9.420 -2.920 24.279 1.00 98.69 405 PHE A N 1
ATOM 3063 C CA . PHE A 1 405 ? -9.265 -4.078 23.401 1.00 98.69 405 PHE A CA 1
ATOM 3064 C C . PHE A 1 405 ? -8.363 -5.139 24.042 1.00 98.69 405 PHE A C 1
ATOM 3066 O O . PHE A 1 405 ? -7.447 -4.853 24.809 1.00 98.69 405 PHE A O 1
ATOM 3073 N N . THR A 1 406 ? -8.610 -6.395 23.687 1.00 98.31 406 THR A N 1
ATOM 3074 C CA . THR A 1 406 ? -7.882 -7.569 24.181 1.00 98.31 406 THR A CA 1
ATOM 3075 C C . THR A 1 406 ? -7.469 -8.474 23.020 1.00 98.31 406 THR A C 1
ATOM 3077 O O . THR A 1 406 ? -7.869 -8.256 21.874 1.00 98.31 406 THR A O 1
ATOM 3080 N N . ASN A 1 407 ? -6.666 -9.508 23.307 1.00 97.31 407 ASN A N 1
ATOM 3081 C CA . ASN A 1 407 ? -6.205 -10.496 22.320 1.00 97.31 407 ASN A CA 1
ATOM 3082 C C . ASN A 1 407 ? -5.575 -9.847 21.069 1.00 97.31 407 ASN A C 1
ATOM 3084 O O . ASN A 1 407 ? -5.898 -10.207 19.938 1.00 97.31 407 ASN A O 1
ATOM 3088 N N . ILE A 1 408 ? -4.696 -8.866 21.288 1.00 98.31 408 ILE A N 1
ATOM 3089 C CA . ILE A 1 408 ? -4.056 -8.098 20.219 1.00 98.31 408 ILE A CA 1
ATOM 3090 C C . ILE A 1 408 ? -2.971 -8.950 19.565 1.00 98.31 408 ILE A C 1
ATOM 3092 O O . ILE A 1 408 ? -1.941 -9.266 20.171 1.00 98.31 408 ILE A O 1
ATOM 3096 N N . GLN A 1 409 ? -3.203 -9.315 18.311 1.00 97.25 409 GLN A N 1
ATOM 3097 C CA . GLN A 1 409 ? -2.296 -10.114 17.502 1.00 97.25 409 GLN A CA 1
ATOM 3098 C C . GLN A 1 409 ? -1.778 -9.293 16.335 1.00 97.25 409 GLN A C 1
ATOM 3100 O O . GLN A 1 409 ? -2.538 -8.606 15.665 1.00 97.25 409 GLN A O 1
ATOM 3105 N N . ILE A 1 410 ? -0.482 -9.417 16.071 1.00 94.88 410 ILE A N 1
ATOM 3106 C CA . ILE A 1 410 ? 0.197 -8.717 14.983 1.00 94.88 410 ILE A CA 1
ATOM 3107 C C . ILE A 1 410 ? 0.792 -9.774 14.054 1.00 94.88 410 ILE A C 1
ATOM 3109 O O . ILE A 1 410 ? 1.354 -10.780 14.511 1.00 94.88 410 ILE A O 1
ATOM 3113 N N . ARG A 1 411 ? 0.608 -9.589 12.750 1.00 92.69 411 ARG A N 1
ATOM 3114 C CA . ARG A 1 411 ? 1.146 -10.444 11.691 1.00 92.69 411 ARG A CA 1
ATOM 3115 C C . ARG A 1 411 ? 1.932 -9.575 10.731 1.00 92.69 411 ARG A C 1
ATOM 3117 O O . ARG A 1 411 ? 1.350 -8.798 9.980 1.00 92.69 411 ARG A O 1
ATOM 3124 N N . LEU A 1 412 ? 3.249 -9.745 10.784 1.00 87.38 412 LEU A N 1
ATOM 3125 C CA . LEU A 1 412 ? 4.158 -9.080 9.870 1.00 87.38 412 LEU A CA 1
ATOM 3126 C C . LEU A 1 412 ? 4.106 -9.799 8.529 1.00 87.38 412 LEU A C 1
ATOM 3128 O O . LEU A 1 412 ? 4.407 -10.993 8.454 1.00 87.38 412 LEU A O 1
ATOM 3132 N N . VAL A 1 413 ? 3.671 -9.095 7.491 1.00 77.62 413 VAL A N 1
ATOM 3133 C CA . VAL A 1 413 ? 3.455 -9.703 6.170 1.00 77.62 413 VAL A CA 1
ATOM 3134 C C . VAL A 1 413 ? 4.728 -9.618 5.323 1.00 77.62 413 VAL A C 1
ATOM 3136 O O . VAL A 1 413 ? 4.971 -10.506 4.506 1.00 77.62 413 VAL A O 1
ATOM 3139 N N . GLY A 1 414 ? 5.579 -8.621 5.607 1.00 67.81 414 GLY A N 1
ATOM 3140 C CA . GLY A 1 414 ? 6.930 -8.451 5.063 1.00 67.81 414 GLY A CA 1
ATOM 3141 C C . GLY A 1 414 ? 6.968 -8.129 3.566 1.00 67.81 414 GLY A C 1
ATOM 3142 O O . GLY A 1 414 ? 6.149 -8.594 2.801 1.00 67.81 414 GLY A O 1
ATOM 3143 N N . GLY A 1 415 ? 7.952 -7.371 3.091 1.00 68.50 415 GLY A N 1
ATOM 3144 C CA . GLY A 1 415 ? 8.046 -6.990 1.675 1.00 68.50 415 GLY A CA 1
ATOM 3145 C C . GLY A 1 415 ? 7.732 -5.518 1.430 1.00 68.50 415 GLY A C 1
ATOM 3146 O O . GLY A 1 415 ? 7.112 -4.843 2.243 1.00 68.50 415 GLY A O 1
ATOM 3147 N N . TYR A 1 416 ? 8.232 -5.005 0.305 1.00 67.88 416 TYR A N 1
ATOM 3148 C CA . TYR A 1 416 ? 8.421 -3.564 0.122 1.00 67.88 416 TYR A CA 1
ATOM 3149 C C . TYR A 1 416 ? 7.114 -2.761 0.083 1.00 67.88 416 TYR A C 1
ATOM 3151 O O . TYR A 1 416 ? 7.093 -1.641 0.557 1.00 67.88 416 TYR A O 1
ATOM 3159 N N . ASN A 1 417 ? 6.020 -3.334 -0.423 1.00 70.50 417 ASN A N 1
ATOM 3160 C CA . ASN A 1 417 ? 4.719 -2.656 -0.517 1.00 70.50 417 ASN A CA 1
ATOM 3161 C C . ASN A 1 417 ? 3.666 -3.251 0.430 1.00 70.50 417 ASN A C 1
ATOM 3163 O O . ASN A 1 417 ? 2.478 -3.033 0.223 1.00 70.50 417 ASN A O 1
ATOM 3167 N N . TYR A 1 418 ? 4.052 -4.099 1.387 1.00 76.75 418 TYR A N 1
ATOM 3168 C CA . TYR A 1 418 ? 3.071 -4.800 2.217 1.00 76.75 418 TYR A CA 1
ATOM 3169 C C . TYR A 1 418 ? 2.823 -4.049 3.523 1.00 76.75 418 TYR A C 1
ATOM 3171 O O . TYR A 1 418 ? 3.701 -3.355 4.034 1.00 76.75 418 TYR A O 1
ATOM 3179 N N . PHE A 1 419 ? 1.605 -4.201 4.037 1.00 84.12 419 PHE A N 1
ATOM 3180 C CA . PHE A 1 419 ? 1.211 -3.726 5.359 1.00 84.12 419 PHE A CA 1
ATOM 3181 C C . PHE A 1 419 ? 1.140 -4.904 6.303 1.00 84.12 419 PHE A C 1
ATOM 3183 O O . PHE A 1 419 ? 0.844 -6.032 5.893 1.00 84.12 419 PHE A O 1
ATOM 3190 N N . ASP A 1 420 ? 1.382 -4.617 7.565 1.00 90.81 420 ASP A N 1
ATOM 3191 C CA . ASP A 1 420 ? 1.203 -5.573 8.630 1.00 90.81 420 ASP A CA 1
ATOM 3192 C C . ASP A 1 420 ? -0.253 -5.542 9.081 1.00 90.81 420 ASP A C 1
ATOM 3194 O O . ASP A 1 420 ? -0.944 -4.525 8.990 1.00 90.81 420 ASP A O 1
ATOM 3198 N N . ALA A 1 421 ? -0.733 -6.689 9.547 1.00 94.38 421 ALA A N 1
ATOM 3199 C CA . ALA A 1 421 ? -2.102 -6.829 10.009 1.00 94.38 421 ALA A CA 1
ATOM 3200 C C . ALA A 1 421 ? -2.127 -6.921 11.533 1.00 94.38 421 ALA A C 1
ATOM 3202 O O . ALA A 1 421 ? -1.451 -7.768 12.127 1.00 94.38 421 ALA A O 1
ATOM 3203 N N . ILE A 1 422 ? -2.943 -6.083 12.162 1.00 96.94 422 ILE A N 1
ATOM 3204 C CA . ILE A 1 422 ? -3.139 -6.035 13.609 1.00 96.94 422 ILE A CA 1
ATOM 3205 C C . ILE A 1 422 ? -4.609 -6.323 13.887 1.00 96.94 422 ILE A C 1
ATOM 3207 O O . ILE A 1 422 ? -5.475 -5.551 13.491 1.00 96.94 422 ILE A O 1
ATOM 3211 N N . LEU A 1 423 ? -4.897 -7.432 14.561 1.00 97.94 423 LEU A N 1
ATOM 3212 C CA . LEU A 1 423 ? -6.254 -7.815 14.937 1.00 97.94 423 LEU A CA 1
ATOM 3213 C C . LEU A 1 423 ? -6.414 -7.723 16.451 1.00 97.94 423 LEU A C 1
ATOM 3215 O O . LEU A 1 423 ? -5.632 -8.315 17.196 1.00 97.94 423 LEU A O 1
ATOM 3219 N N . SER A 1 424 ? -7.448 -7.025 16.902 1.00 98.50 424 SER A N 1
ATOM 3220 C CA . SER A 1 424 ? -7.815 -6.909 18.313 1.00 98.50 424 SER A CA 1
ATOM 3221 C C . SER A 1 424 ? -9.302 -7.195 18.519 1.00 98.50 424 SER A C 1
ATOM 3223 O O . SER A 1 424 ? -10.091 -7.152 17.572 1.00 98.50 424 SER A O 1
ATOM 3225 N N . LYS A 1 425 ? -9.693 -7.534 19.752 1.00 98.38 425 LYS A N 1
ATOM 3226 C CA . LYS A 1 425 ? -11.071 -7.916 20.093 1.00 98.38 425 LYS A CA 1
ATOM 3227 C C . LYS A 1 425 ? -11.644 -7.087 21.225 1.00 98.38 425 LYS A C 1
ATOM 3229 O O . LYS A 1 425 ? -10.966 -6.845 22.226 1.00 98.38 425 LYS A O 1
ATOM 3234 N N . LYS A 1 426 ? -12.924 -6.748 21.115 1.00 98.44 426 LYS A N 1
ATOM 3235 C CA . LYS A 1 426 ? -13.720 -6.309 22.258 1.00 98.44 426 LYS A CA 1
ATOM 3236 C C . LYS A 1 426 ? -14.073 -7.535 23.115 1.00 98.44 426 LYS A C 1
ATOM 3238 O O . LYS A 1 426 ? -14.572 -8.517 22.559 1.00 98.44 426 LYS A O 1
ATOM 3243 N N . PRO A 1 427 ? -13.799 -7.529 24.431 1.00 97.06 427 PRO A N 1
ATOM 3244 C CA . PRO A 1 427 ? -14.137 -8.655 25.300 1.00 97.06 427 PRO A CA 1
ATOM 3245 C C . PRO A 1 427 ? -15.655 -8.915 25.349 1.00 97.06 427 PRO A C 1
ATOM 3247 O O . PRO A 1 427 ? -16.450 -8.042 24.989 1.00 97.06 427 PRO A O 1
ATOM 3250 N N . PHE A 1 428 ? -16.029 -10.137 25.747 1.00 90.88 428 PHE A N 1
ATOM 3251 C CA . PHE A 1 428 ? -17.423 -10.573 25.911 1.00 90.88 428 PHE A CA 1
ATOM 3252 C C . PHE A 1 428 ? -18.106 -9.964 27.135 1.00 90.88 428 PHE A C 1
ATOM 3254 O O . PHE A 1 428 ? -17.404 -9.750 28.151 1.00 90.88 428 PHE A O 1
#

Secondary structure (DSSP, 8-state):
--SSHHHHSSS-S---HHHHHHHHHHHHHHHHHHHHHHHHHTHHHHHHHHSSPBPHHHHHHHHT--HHHHHHHHHHHHHTTSEEEEEETTEEEEEE-HHHHHHS-GGG--HHHHHHHHIIIIIHHHGGGHHHHHHH---S--HHHHHTT-PPP--PPPPP-----------------------------------------------------------S-------PPPHHHHHHHHHHHHHTTTHHHHTTTS--TT-SEEEEET-TTSHHHHHHHHH-TT-EEEEEE-HHHHHHHHHH----SSTTEEEEE--TTTSPPPP-SEEEEES-GGGS-HHHHHHHHHHHHHHSPTT-EEEEEEPEEPTTS--SHHHHHHHHHHHHH-S---EEHHHHHHHHHHTT-EEEEEE---STT--EEEEEE---

InterPro domains:
  IPR001077 O-methyltransferase, C-terminal domain [PF00891] (246-405)
  IPR012967 Caffeic acid 3-O-methyltransferase-like, dimerisation domain [PF08100] (24-105)
  IPR016461 O-methyltransferase-like [PS51683] (23-426)
  IPR029063 S-adenosyl-L-methionine-dependent methyltransferase superfamily [G3DSA:3.40.50.150] (204-426)
  IPR029063 S-adenosyl-L-methionine-dependent methyltransferase superfamily [SSF53335] (239-416)
  IPR036388 Winged helix-like DNA-binding domain superfamily [G3DSA:1.10.10.10] (13-104)
  IPR036390 Winged helix DNA-binding domain superfamily [SSF46785] (20-86)

Mean predicted aligned error: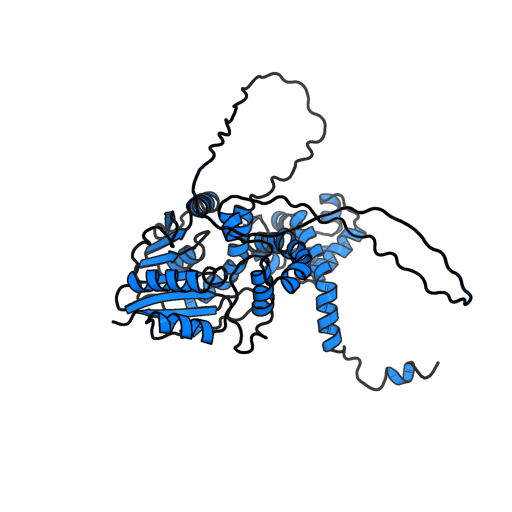 13.3 Å

Radius of gyration: 28.56 Å; Cα contacts (8 Å, |Δi|>4): 557; chains: 1; bounding box: 79×74×70 Å

Foldseek 3Di:
DPPVVVVQPPDPPDDDVVVVVVVCVVCVVVLLVLLLVCLVLQVQQVQVVVVDFAALVRVCVVSVHDSVVSVVSQVSCVVVQQWDWDQDPNGITIHGDPCCNQARHCVNPHLLSLLSVCCVVPLVVLVVCLVVCVVPVAAQAAVVVVVVVDDDDDDDDDDDDDDDDDDDDDDDDDDDDDDDDDDDDDDDDDDDDDDDDDDDDDDDDDDDDDDDDDDDDDDDDDPPPPPDPDPLLSVLSSVCNLCVVALLVQCVLDPPQVWQEEEEEQCQLCPNVVSCCVVHVNHAYEYEEAPVSLVSSCVVCVDPVHPRYHYDHDDLLPDQDDATLEYEYEPHQQQDDPVVLLSNLLSVLVRHDAFGKYKYWAAAADPVNPDDPLQSVVQSSSSHHGPGGHYHPVVVVVSNVVSPWDPWDWADSDDNSGTIMIMTGHHD

Nearest PDB structures (foldseek):
  4a6d-assembly1_A  TM=8.526E-01  e=2.621E-32  Homo sapiens
  8tjj-assembly2_B  TM=8.925E-01  e=1.048E-26  uncultured bacterium
  8tji-assembly1_B  TM=8.725E-01  e=1.783E-25  uncultured bacterium
  8tjk-assembly1_A  TM=8.639E-01  e=1.123E-25  uncultured bacterium
  5i2h-assembly1_B  TM=6.049E-01  e=2.267E-19  Planctopirus limnophila DSM 3776

pLDDT: mean 76.58, std 26.84, range [20.23, 98.75]

Organism: Octopus vulgaris (NCBI:txid6645)

Sequence (428 aa):
MNRLENSINQAGLASDPEADVIMKIITSARNLKILMYGLEVGLFDEIESNGEPLTAAGIARKFNYDKSTTERFLNTLVSLDLLDKEVHKGNVVYSNTAGTTKYLTRSRRPALIASAMSEFNVILPLLSNLTSTLKSGKAFIDMANIKAGKMLNNENPPMKNIHIEDQKDTAHNKGSHTESSHTPGVNCTNGVTPNGTNGISANITGTNGTHTTNGTHPDKASNGSKPAMDCSAMIMLSMDGLTVPCAPVLVKAFDLSAHRTAVDLGGGSGLIGRTLASHYPEMNITVFDLPSVVQLAKKLYPENSSGQVNFVAGNFFEDEIPDADLYVLSHVIHDMTEKQIDILLKRVYNKLPPGGSLLILEKTLDEMKDGPSFAVSNDLIMSLISTGRERSAKEYREMLEEQGFTNIQIRLVGGYNYFDAILSKKPF

Solvent-accessible surface area (backbone atoms only — not comparable to full-atom values): 25542 Å² total; per-residue (Å²): 145,76,65,71,68,69,68,63,74,78,56,80,96,65,78,59,68,69,58,50,54,53,50,50,60,70,47,42,65,58,53,51,52,53,53,48,49,39,57,75,76,37,50,52,39,52,43,58,74,64,75,51,67,41,33,42,62,54,51,12,62,75,71,73,48,59,44,71,61,39,38,53,52,51,54,48,38,33,77,67,68,42,28,44,79,47,76,58,96,90,38,67,26,38,36,65,25,74,65,30,57,65,39,53,19,68,92,71,64,28,29,40,45,34,28,55,50,40,43,64,71,47,50,57,63,53,56,74,46,44,70,58,26,73,75,66,78,40,43,80,38,52,51,73,50,48,76,71,73,52,83,76,84,88,74,77,78,80,81,76,83,80,79,84,79,82,90,74,92,78,88,86,82,88,81,91,84,87,88,80,91,86,84,82,88,79,92,77,89,83,89,82,86,78,89,80,92,82,88,82,89,77,89,79,84,83,80,89,82,82,92,84,89,87,89,83,88,91,85,82,82,80,81,71,73,72,78,76,72,54,66,68,57,42,51,50,34,18,53,43,24,43,42,61,81,28,49,78,54,56,67,68,70,51,91,61,80,87,46,52,30,35,30,26,47,58,32,57,70,31,61,66,52,51,51,48,33,72,74,36,79,77,28,39,29,35,28,32,20,42,56,71,46,43,52,49,24,47,69,80,50,68,74,67,88,50,98,39,60,43,81,46,65,43,48,79,91,79,42,89,70,79,86,31,39,26,40,36,36,50,80,48,71,42,58,35,41,73,70,55,45,52,56,49,52,47,51,50,57,69,59,36,46,67,64,15,35,42,38,38,36,42,53,50,25,39,90,86,57,76,27,50,64,62,39,42,54,47,29,57,50,26,41,42,40,20,72,18,40,63,45,26,62,64,57,57,47,52,61,38,45,76,67,57,39,38,82,76,43,78,41,83,63,67,63,93,60,40,49,24,42,34,39,32,25,36,61,116